Protein AF-0000000069624421 (afdb_homodimer)

Solvent-accessible surface area (backbone atoms only — not comparable to full-atom values): 26184 Å² total; per-residue (Å²): 137,78,73,78,54,38,18,51,34,49,63,54,42,46,87,61,52,61,60,46,10,49,46,32,43,53,33,29,71,47,30,30,25,24,14,65,39,29,31,51,53,36,44,53,63,69,48,63,79,42,85,81,76,44,73,64,58,51,49,52,50,52,50,27,54,73,52,31,34,50,74,61,45,64,34,67,44,38,59,54,47,88,70,32,76,58,80,54,36,69,58,90,81,55,81,70,64,71,84,62,48,66,54,74,50,88,38,47,89,86,50,49,64,47,50,56,48,72,47,69,50,97,86,69,48,67,49,62,48,46,47,58,82,62,68,80,67,51,60,71,27,48,42,56,13,46,56,33,60,24,18,10,28,28,65,40,82,90,41,22,24,19,23,37,39,43,42,27,44,62,38,28,65,63,23,36,12,37,49,20,35,51,34,34,64,73,66,38,49,32,32,57,13,26,38,52,36,49,50,58,47,37,74,61,25,66,36,47,24,36,37,29,41,26,31,35,72,88,66,51,59,31,49,26,32,26,73,50,72,61,44,77,48,76,46,70,48,83,89,66,71,43,80,40,78,45,70,41,72,34,102,135,77,71,77,54,37,18,52,34,48,64,54,43,46,86,61,52,62,60,47,9,50,45,32,43,55,33,29,72,47,33,30,26,24,14,66,40,29,29,50,53,36,45,53,62,69,50,64,78,44,84,81,76,42,74,64,58,50,50,53,49,51,51,27,55,73,50,30,33,52,73,60,45,64,34,68,42,38,59,54,47,88,71,31,75,59,81,54,37,70,58,89,83,54,80,68,65,70,82,61,48,68,52,74,51,87,38,48,89,85,49,49,63,46,49,56,47,73,47,70,51,98,84,68,50,66,51,61,48,46,46,59,80,62,70,80,67,53,60,71,28,49,44,56,13,47,54,33,58,24,18,10,28,28,61,40,82,90,41,21,25,20,22,37,38,42,44,28,43,64,40,28,65,63,24,35,10,37,48,19,35,51,34,35,64,72,66,40,50,33,32,58,13,26,39,51,36,51,51,59,48,37,75,60,25,66,36,47,24,34,37,29,40,26,31,35,73,87,64,51,61,31,48,26,32,27,72,50,75,59,45,76,48,75,45,70,48,83,88,66,71,43,80,42,80,45,70,42,71,35,100

Nearest PDB structures (foldseek):
  1apy-assembly1_D  TM=9.826E-01  e=2.767E-18  Homo sapiens
  6dey-assembly1_D  TM=9.265E-01  e=1.505E-13  Elizabethkingia meningoseptica
  1ayy-assembly1_D  TM=9.181E-01  e=2.294E-13  Elizabethkingia meningoseptica
  4o47-assembly1_A  TM=8.487E-01  e=6.783E-13  Cavia porcellus
  8dqm-assembly2_F  TM=8.819E-01  e=1.514E-09  Roseivivax halodurans

Sequence (502 aa):
VTHNVGAVGALRRVKSAISVARKVLEHTEHSLLVGDQATQFALSLGFKEENLSTDFSLSLWKQWKRNNCQPNYWMNVIPDPKASCGPYKVLPSMDKSRMTNTNPSKFGIDNHDTIGMIVIDGNGRIAGGTSSNGAKFKIPGRVGDSPIAGAGCYVDQDVGGAAATGDGDVMMRFVPSYNTVENMRHGMSPTDAAQDSIKRIIAKYPAFSGAIIAAKMNGEYGAACHGMEKFPFSVANPKFGNVTVLSVPCVVTHNVGAVGALRRVKSAISVARKVLEHTEHSLLVGDQATQFALSLGFKEENLSTDFSLSLWKQWKRNNCQPNYWMNVIPDPKASCGPYKVLPSMDKSRMTNTNPSKFGIDNHDTIGMIVIDGNGRIAGGTSSNGAKFKIPGRVGDSPIAGAGCYVDQDVGGAAATGDGDVMMRFVPSYNTVENMRHGMSPTDAAQDSIKRIIAKYPAFSGAIIAAKMNGEYGAACHGMEKFPFSVANPKFGNVTVLSVPCV

pLDDT: mean 93.61, std 8.23, range [58.59, 98.94]

Foldseek 3Di:
DPQFAFAEWLAAQFDPRQVLSVCCRVPHPDHYYYDVVSNVSCVVVPTDGHDPDDPVNVVVVVVCVVQQNPPEDDFQWPPPSNRHPDPTDHDPPTDGDDDALEDAFPWDPVQFQKDKDWDQDPVQDIDIAMDGPADPSYDRPDGFQRSPELQQKHADSQWWIKGKTWNRNLSNVQSLGNQLSVVRVVPDASAVSFLVSVVVSCVRRVNTWMKMKIATSVGGIHMEIDNDQKDWDWDDDPVVPDIDIDIDGYD/DPQFAFAEWLAAQFDPRQVLSVCCRVPHPDHYYYDVVSNVSCVVVPTDGHDPDDPVNVVVVVVCVVQQNPPEDDFQWPPPSNRHPDPTDHDPPTDGDDDALEDAFPWDPVQFQKDKDWDQDPVQDIDIAMDGPADPSYDRRDGFQRSPELQQKHADSQWWIKGKTWNRNLSNVQSLGNQLSVVRVVPDASARSFLVSVVVSCVRRVNTWMKMKIATSVGGIHMETDNDQKDWDWDDDPVVPDIDIDIDGYD

Structure (mmCIF, N/CA/C/O backbone):
data_AF-0000000069624421-model_v1
#
loop_
_entity.id
_entity.type
_entity.pdbx_description
1 polymer N(4)-(beta-N-acetylglucosaminyl)-L-asparaginase
#
loop_
_atom_site.group_PDB
_atom_site.id
_atom_site.type_symbol
_atom_site.label_atom_id
_atom_site.label_alt_id
_atom_site.label_comp_id
_atom_site.label_asym_id
_atom_site.label_entity_id
_atom_site.label_seq_id
_atom_site.pdbx_PDB_ins_code
_atom_site.Cartn_x
_atom_site.Cartn_y
_atom_site.Cartn_z
_atom_site.occupancy
_atom_site.B_iso_or_equiv
_atom_site.auth_seq_id
_atom_site.auth_comp_id
_atom_site.auth_asym_id
_atom_site.auth_atom_id
_atom_site.pdbx_PDB_model_num
ATOM 1 N N . VAL A 1 1 ? 8.758 4.086 -20.641 1 63.19 1 VAL A N 1
ATOM 2 C CA . VAL A 1 1 ? 7.766 4.012 -19.562 1 63.19 1 VAL A CA 1
ATOM 3 C C . VAL A 1 1 ? 8.461 4.012 -18.203 1 63.19 1 VAL A C 1
ATOM 5 O O . VAL A 1 1 ? 9.492 3.355 -18.031 1 63.19 1 VAL A O 1
ATOM 8 N N . THR A 1 2 ? 8.102 4.902 -17.25 1 73.81 2 THR A N 1
ATOM 9 C CA . THR A 1 2 ? 8.844 5.242 -16.047 1 73.81 2 THR A CA 1
ATOM 10 C C . THR A 1 2 ? 8.375 4.387 -14.867 1 73.81 2 THR A C 1
ATOM 12 O O . THR A 1 2 ? 9.008 4.387 -13.805 1 73.81 2 THR A O 1
ATOM 15 N N . HIS A 1 3 ? 7.406 3.518 -15.016 1 91 3 HIS A N 1
ATOM 16 C CA . HIS A 1 3 ? 6.879 2.725 -13.914 1 91 3 HIS A CA 1
ATOM 17 C C . HIS A 1 3 ? 6.367 3.617 -12.789 1 91 3 HIS A C 1
ATOM 19 O O . HIS A 1 3 ? 6.664 3.375 -11.617 1 91 3 HIS A O 1
ATOM 25 N N . ASN A 1 4 ? 5.703 4.707 -13.234 1 93.62 4 ASN A N 1
ATOM 26 C CA . ASN A 1 4 ? 5.227 5.723 -12.305 1 93.62 4 ASN A CA 1
ATOM 27 C C . ASN A 1 4 ? 3.861 5.359 -11.727 1 93.62 4 ASN A C 1
ATOM 29 O O . ASN A 1 4 ? 3.104 4.613 -12.344 1 93.62 4 ASN A O 1
ATOM 33 N N . VAL A 1 5 ? 3.641 5.895 -10.539 1 96.94 5 VAL A N 1
ATOM 34 C CA . VAL A 1 5 ? 2.387 5.625 -9.844 1 96.94 5 VAL A CA 1
ATOM 35 C C . VAL A 1 5 ? 1.891 6.895 -9.156 1 96.94 5 VAL A C 1
ATOM 37 O O . VAL A 1 5 ? 2.688 7.672 -8.625 1 96.94 5 VAL A O 1
ATOM 40 N N . GLY A 1 6 ? 0.627 7.18 -9.211 1 98.06 6 GLY A N 1
ATOM 41 C CA . GLY A 1 6 ? -0.082 8.172 -8.414 1 98.06 6 GLY A CA 1
ATOM 42 C C . GLY A 1 6 ? -1.363 7.645 -7.801 1 98.06 6 GLY A C 1
ATOM 43 O O . GLY A 1 6 ? -2.145 6.965 -8.469 1 98.06 6 GLY A O 1
ATOM 44 N N . ALA A 1 7 ? -1.543 7.93 -6.555 1 98.81 7 ALA A N 1
ATOM 45 C CA . ALA A 1 7 ? -2.713 7.383 -5.871 1 98.81 7 ALA A CA 1
ATOM 46 C C . ALA A 1 7 ? -3.188 8.32 -4.766 1 98.81 7 ALA A C 1
ATOM 48 O O . ALA A 1 7 ? -2.418 9.141 -4.266 1 98.81 7 ALA A O 1
ATOM 49 N N . VAL A 1 8 ? -4.453 8.219 -4.398 1 98.81 8 VAL A N 1
ATOM 50 C CA . VAL A 1 8 ? -5.027 8.859 -3.219 1 98.81 8 VAL A CA 1
ATOM 51 C C . VAL A 1 8 ? -5.84 7.844 -2.424 1 98.81 8 VAL A C 1
ATOM 53 O O . VAL A 1 8 ? -6.465 6.949 -3 1 98.81 8 VAL A O 1
ATOM 56 N N . GLY A 1 9 ? -5.758 7.902 -1.16 1 98.38 9 GLY A N 1
ATOM 57 C CA . GLY A 1 9 ? -6.523 7.059 -0.258 1 98.38 9 GLY A CA 1
ATOM 58 C C . GLY A 1 9 ? -7.293 7.844 0.788 1 98.38 9 GLY A C 1
ATOM 59 O O . GLY A 1 9 ? -6.824 8.883 1.259 1 98.38 9 GLY A O 1
ATOM 60 N N . ALA A 1 10 ? -8.469 7.293 1.131 1 97.88 10 ALA A N 1
ATOM 61 C CA . ALA A 1 10 ? -9.32 7.953 2.115 1 97.88 10 ALA A CA 1
ATOM 62 C C . ALA A 1 10 ? -9.594 9.398 1.726 1 97.88 10 ALA A C 1
ATOM 64 O O . ALA A 1 10 ? -9.578 10.297 2.576 1 97.88 10 ALA A O 1
ATOM 65 N N . LEU A 1 11 ? -9.664 9.625 0.425 1 97.69 11 LEU A N 1
ATOM 66 C CA . LEU A 1 11 ? -10.016 10.945 -0.08 1 97.69 11 LEU A CA 1
ATOM 67 C C . LEU A 1 11 ? -11.461 11.297 0.28 1 97.69 11 LEU A C 1
ATOM 69 O O . LEU A 1 11 ? -12.367 10.492 0.068 1 97.69 11 LEU A O 1
ATOM 73 N N . ARG A 1 12 ? -11.633 12.492 0.769 1 95.44 12 ARG A N 1
ATOM 74 C CA . ARG A 1 12 ? -12.969 12.891 1.216 1 95.44 12 ARG A CA 1
ATOM 75 C C . ARG A 1 12 ? -13.445 14.133 0.472 1 95.44 12 ARG A C 1
ATOM 77 O O . ARG A 1 12 ? -12.648 15.023 0.166 1 95.44 12 ARG A O 1
ATOM 84 N N . ARG A 1 13 ? -14.703 14.109 0.1 1 97 13 ARG A N 1
ATOM 85 C CA . ARG A 1 13 ? -15.445 15.281 -0.353 1 97 13 ARG A CA 1
ATOM 86 C C . ARG A 1 13 ? -14.992 15.711 -1.743 1 97 13 ARG A C 1
ATOM 88 O O . ARG A 1 13 ? -15.188 16.859 -2.133 1 97 13 ARG A O 1
ATOM 95 N N . VAL A 1 14 ? -14.266 14.891 -2.471 1 97.19 14 VAL A N 1
ATOM 96 C CA . VAL A 1 14 ? -13.938 15.086 -3.879 1 97.19 14 VAL A CA 1
ATOM 97 C C . VAL A 1 14 ? -14.391 13.875 -4.691 1 97.19 14 VAL A C 1
ATOM 99 O O . VAL A 1 14 ? -13.961 12.75 -4.434 1 97.19 14 VAL A O 1
ATOM 102 N N . LYS A 1 15 ? -15.211 14.031 -5.641 1 94.06 15 LYS A N 1
ATOM 103 C CA . LYS A 1 15 ? -15.891 12.953 -6.348 1 94.06 15 LYS A CA 1
ATOM 104 C C . LYS A 1 15 ? -14.938 12.242 -7.309 1 94.06 15 LYS A C 1
ATOM 106 O O . LYS A 1 15 ? -14.969 11.016 -7.43 1 94.06 15 LYS A O 1
ATOM 111 N N . SER A 1 16 ? -14.117 13.016 -8.008 1 95.31 16 SER A N 1
ATOM 112 C CA . SER A 1 16 ? -13.273 12.461 -9.07 1 95.31 16 SER A CA 1
ATOM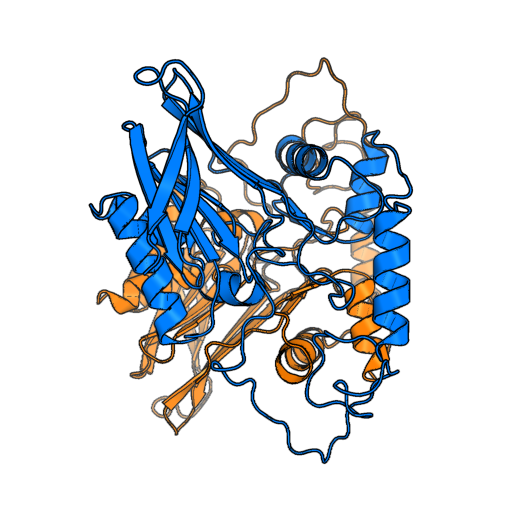 113 C C . SER A 1 16 ? -11.945 11.961 -8.508 1 95.31 16 SER A C 1
ATOM 115 O O . SER A 1 16 ? -10.883 12.445 -8.898 1 95.31 16 SER A O 1
ATOM 117 N N . ALA A 1 17 ? -11.992 10.914 -7.746 1 96 17 ALA A N 1
ATOM 118 C CA . ALA A 1 17 ? -10.836 10.414 -7.012 1 96 17 ALA A CA 1
ATOM 119 C C . ALA A 1 17 ? -9.703 10.031 -7.965 1 96 17 ALA A C 1
ATOM 121 O O . ALA A 1 17 ? -8.539 10.367 -7.73 1 96 17 ALA A O 1
ATOM 122 N N . ILE A 1 18 ? -10.031 9.375 -9.078 1 97.12 18 ILE A N 1
ATOM 123 C CA . ILE A 1 18 ? -9.008 8.891 -10 1 97.12 18 ILE A CA 1
ATOM 124 C C . ILE A 1 18 ? -8.328 10.07 -10.688 1 97.12 18 ILE A C 1
ATOM 126 O O . ILE A 1 18 ? -7.145 10.008 -11.031 1 97.12 18 ILE A O 1
ATOM 130 N N . SER A 1 19 ? -9.047 11.148 -10.875 1 97.62 19 SER A N 1
ATOM 131 C CA . SER A 1 19 ? -8.453 12.352 -11.453 1 97.62 19 SER A CA 1
ATOM 132 C C . SER A 1 19 ? -7.473 13 -10.484 1 97.62 19 SER A C 1
ATOM 134 O O . SER A 1 19 ? -6.461 13.57 -10.906 1 97.62 19 SER A O 1
ATOM 136 N N . VAL A 1 20 ? -7.809 12.945 -9.203 1 98.38 20 VAL A N 1
ATOM 137 C CA . VAL A 1 20 ? -6.879 13.461 -8.211 1 98.38 20 VAL A CA 1
ATOM 138 C C . VAL A 1 20 ? -5.617 12.594 -8.188 1 98.38 20 VAL A C 1
ATOM 140 O O . VAL A 1 20 ? -4.504 13.117 -8.094 1 98.38 20 VAL A O 1
ATOM 143 N N . ALA A 1 21 ? -5.777 11.289 -8.273 1 98.56 21 ALA A N 1
ATOM 144 C CA . ALA A 1 21 ? -4.637 10.383 -8.344 1 98.56 21 ALA A CA 1
ATOM 145 C C . ALA A 1 21 ? -3.736 10.719 -9.531 1 98.56 21 ALA A C 1
ATOM 147 O O . ALA A 1 21 ? -2.51 10.672 -9.422 1 98.56 21 ALA A O 1
ATOM 148 N N . ARG A 1 22 ? -4.352 11.047 -10.648 1 96.81 22 ARG A N 1
ATOM 149 C CA . ARG A 1 22 ? -3.592 11.453 -11.82 1 96.81 22 ARG A CA 1
ATOM 150 C C . ARG A 1 22 ? -2.775 12.711 -11.547 1 96.81 22 ARG A C 1
ATOM 152 O O . ARG A 1 22 ? -1.646 12.836 -12.023 1 96.81 22 ARG A O 1
ATOM 159 N N . LYS A 1 23 ? -3.375 13.633 -10.773 1 97.31 23 LYS A N 1
ATOM 160 C CA . LYS A 1 23 ? -2.641 14.852 -10.43 1 97.31 23 LYS A CA 1
ATOM 161 C C . LYS A 1 23 ? -1.447 14.539 -9.531 1 97.31 23 LYS A C 1
ATOM 163 O O . LYS A 1 23 ? -0.41 15.195 -9.617 1 97.31 23 LYS A O 1
ATOM 168 N N . VAL A 1 24 ? -1.585 13.555 -8.633 1 98.06 24 VAL A N 1
ATOM 169 C CA . VAL A 1 24 ? -0.442 13.117 -7.836 1 98.06 24 VAL A CA 1
ATOM 170 C C . VAL A 1 24 ? 0.672 12.625 -8.758 1 98.06 24 VAL A C 1
ATOM 172 O O . VAL A 1 24 ? 1.838 12.984 -8.578 1 98.06 24 VAL A O 1
ATOM 175 N N . LEU A 1 25 ? 0.346 11.875 -9.734 1 96.31 25 LEU A N 1
ATOM 176 C CA . LEU A 1 25 ? 1.27 11.289 -10.703 1 96.31 25 LEU A CA 1
ATOM 177 C C . LEU A 1 25 ? 1.979 12.375 -11.5 1 96.31 25 LEU A C 1
ATOM 179 O O . LEU A 1 25 ? 3.188 12.297 -11.734 1 96.31 25 LEU A O 1
ATOM 183 N N . GLU A 1 26 ? 1.237 13.398 -11.844 1 95.12 26 GLU A N 1
ATOM 184 C CA . GLU A 1 26 ? 1.727 14.375 -12.82 1 95.12 26 GLU A CA 1
ATOM 185 C C . GLU A 1 26 ? 2.416 15.547 -12.133 1 95.12 26 GLU A C 1
ATOM 187 O O . GLU A 1 26 ? 3.275 16.203 -12.727 1 95.12 26 GLU A O 1
ATOM 192 N N . HIS A 1 27 ? 2.023 15.789 -10.859 1 96.19 27 HIS A N 1
ATOM 193 C CA . HIS A 1 27 ? 2.432 17.078 -10.312 1 96.19 27 HIS A CA 1
ATOM 194 C C . HIS A 1 27 ? 3.188 16.891 -9 1 96.19 27 HIS A C 1
ATOM 196 O O . HIS A 1 27 ? 3.428 17.875 -8.281 1 96.19 27 HIS A O 1
ATOM 202 N N . THR A 1 28 ? 3.553 15.688 -8.672 1 96.19 28 THR A N 1
ATOM 203 C CA . THR A 1 28 ? 4.383 15.43 -7.496 1 96.19 28 THR A CA 1
ATOM 204 C C . THR A 1 28 ? 5.383 14.312 -7.773 1 96.19 28 THR A C 1
ATOM 206 O O . THR A 1 28 ? 5.289 13.625 -8.797 1 96.19 28 THR A O 1
ATOM 209 N N . GLU A 1 29 ? 6.285 14.156 -6.902 1 94.38 29 GLU A N 1
ATOM 210 C CA . GLU A 1 29 ? 7.219 13.031 -6.945 1 94.38 29 GLU A CA 1
ATOM 211 C C . GLU A 1 29 ? 6.773 11.914 -6.012 1 94.38 29 GLU A C 1
ATOM 213 O O . GLU A 1 29 ? 7.543 10.984 -5.734 1 94.38 29 GLU A O 1
ATOM 218 N N . HIS A 1 30 ? 5.5 12.062 -5.484 1 96.75 30 HIS A N 1
ATOM 219 C CA . HIS A 1 30 ? 4.977 11.07 -4.551 1 96.75 30 HIS A CA 1
ATOM 220 C C . HIS A 1 30 ? 4.109 10.039 -5.27 1 96.75 30 HIS A C 1
ATOM 222 O O . HIS A 1 30 ? 3.693 10.266 -6.41 1 96.75 30 HIS A O 1
ATOM 228 N N . SER A 1 31 ? 3.861 8.93 -4.551 1 97.88 31 SER A N 1
ATOM 229 C CA . SER A 1 31 ? 3.066 7.855 -5.133 1 97.88 31 SER A CA 1
ATOM 230 C C . SER A 1 31 ? 1.706 7.742 -4.457 1 97.88 31 SER A C 1
ATOM 232 O O . SER A 1 31 ? 0.781 7.141 -5.004 1 97.88 31 SER A O 1
ATOM 234 N N . LEU A 1 32 ? 1.557 8.375 -3.264 1 98.81 32 LEU A N 1
ATOM 235 C CA . LEU A 1 32 ? 0.313 8.211 -2.516 1 98.81 32 LEU A CA 1
ATOM 236 C C . LEU A 1 32 ? 0.092 9.383 -1.569 1 98.81 32 LEU A C 1
ATOM 238 O O . LEU A 1 32 ? 0.964 9.711 -0.759 1 98.81 32 LEU A O 1
ATOM 242 N N . LEU A 1 33 ? -1.027 10.039 -1.702 1 98.88 33 LEU A N 1
ATOM 243 C CA . LEU A 1 33 ? -1.507 11.016 -0.728 1 98.88 33 LEU A CA 1
ATOM 244 C C . LEU A 1 33 ? -2.811 10.547 -0.089 1 98.88 33 LEU A C 1
ATOM 246 O O . LEU A 1 33 ? -3.646 9.93 -0.752 1 98.88 33 LEU A O 1
ATOM 250 N N . VAL A 1 34 ? -2.979 10.922 1.246 1 98.88 34 VAL A N 1
ATOM 251 C CA . VAL A 1 34 ? -4.129 10.305 1.896 1 98.88 34 VAL A CA 1
ATOM 252 C C . VAL A 1 34 ? -4.84 11.32 2.777 1 98.88 34 VAL A C 1
ATOM 254 O O . VAL A 1 34 ? -4.262 12.352 3.141 1 98.88 34 VAL A O 1
ATOM 257 N N . GLY A 1 35 ? -6.113 11.031 3.066 1 98.19 35 GLY A N 1
ATOM 258 C CA . GLY A 1 35 ? -6.879 11.727 4.094 1 98.19 35 GLY A CA 1
ATOM 259 C C . GLY A 1 35 ? -7.238 13.148 3.711 1 98.19 35 GLY A C 1
ATOM 260 O O . GLY A 1 35 ? -7.336 13.477 2.525 1 98.19 35 GLY A O 1
ATOM 261 N N . ASP A 1 36 ? -7.434 13.953 4.707 1 97.81 36 ASP A N 1
ATOM 262 C CA . ASP A 1 36 ? -7.84 15.336 4.516 1 97.81 36 ASP A CA 1
ATOM 263 C C . ASP A 1 36 ? -6.754 16.141 3.799 1 97.81 36 ASP A C 1
ATOM 265 O O . ASP A 1 36 ? -7.055 17.062 3.041 1 97.81 36 ASP A O 1
ATOM 269 N N . GLN A 1 37 ? -5.582 15.688 3.982 1 98.44 37 GLN A N 1
ATOM 270 C CA . GLN A 1 37 ? -4.484 16.391 3.322 1 98.44 37 GLN A CA 1
ATOM 271 C C . GLN A 1 37 ? -4.469 16.094 1.825 1 98.44 37 GLN A C 1
ATOM 273 O O . GLN A 1 37 ? -4.078 16.953 1.026 1 98.44 37 GLN A O 1
ATOM 278 N N . ALA A 1 38 ? -4.898 14.93 1.455 1 98.75 38 ALA A N 1
ATOM 279 C CA . ALA A 1 38 ? -5.105 14.648 0.036 1 98.75 38 ALA A CA 1
ATOM 280 C C . ALA A 1 38 ? -6.223 15.516 -0.536 1 98.75 38 ALA A C 1
ATOM 282 O O . ALA A 1 38 ? -6.145 15.969 -1.682 1 98.75 38 ALA A O 1
ATOM 283 N N . THR A 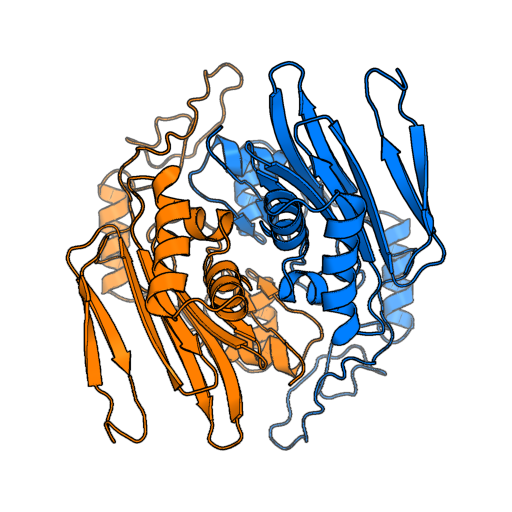1 39 ? -7.281 15.727 0.276 1 98.62 39 THR A N 1
ATOM 284 C CA . THR A 1 39 ? -8.359 16.609 -0.14 1 98.62 39 THR A CA 1
ATOM 285 C C . THR A 1 39 ? -7.836 18.031 -0.362 1 98.62 39 THR A C 1
ATOM 287 O O . THR A 1 39 ? -8.156 18.672 -1.368 1 98.62 39 THR A O 1
ATOM 290 N N . GLN A 1 40 ? -7.012 18.5 0.552 1 98.12 40 GLN A N 1
ATOM 291 C CA . GLN A 1 40 ? -6.441 19.828 0.422 1 98.12 40 GLN A CA 1
ATOM 292 C C . GLN A 1 40 ? -5.566 19.938 -0.826 1 98.12 40 GLN A C 1
ATOM 294 O O . GLN A 1 40 ? -5.59 20.953 -1.52 1 98.12 40 GLN A O 1
ATOM 299 N N . PHE A 1 41 ? -4.832 18.938 -1.114 1 98.62 41 PHE A N 1
ATOM 300 C CA . PHE A 1 41 ? -4.055 18.875 -2.346 1 98.62 41 PHE A CA 1
ATOM 301 C C . PHE A 1 41 ? -4.957 19.031 -3.564 1 98.62 41 PHE A C 1
ATOM 303 O O . PHE A 1 41 ? -4.676 19.828 -4.453 1 98.62 41 PHE A O 1
ATOM 310 N N . ALA A 1 42 ? -6.012 18.234 -3.594 1 98.5 42 ALA A N 1
ATOM 311 C CA . ALA A 1 42 ? -6.961 18.266 -4.703 1 98.5 42 ALA A CA 1
ATOM 312 C C . ALA A 1 42 ? -7.547 19.672 -4.879 1 98.5 42 ALA A C 1
ATOM 314 O O . ALA A 1 42 ? -7.59 20.203 -5.992 1 98.5 42 ALA A O 1
ATOM 315 N N . LEU A 1 43 ? -7.938 20.266 -3.748 1 97.81 43 LEU A N 1
ATOM 316 C CA . LEU A 1 43 ? -8.547 21.594 -3.781 1 97.81 43 LEU A CA 1
ATOM 317 C C . LEU A 1 43 ? -7.555 22.625 -4.301 1 97.81 43 LEU A C 1
ATOM 319 O O . LEU A 1 43 ? -7.93 23.531 -5.051 1 97.81 43 LEU A O 1
ATOM 323 N N . SER A 1 44 ? -6.312 22.422 -3.92 1 96.88 44 SER A N 1
ATOM 324 C CA . SER A 1 44 ? -5.285 23.375 -4.336 1 96.88 44 SER A CA 1
ATOM 325 C C . SER A 1 44 ? -5.066 23.328 -5.844 1 96.88 44 SER A C 1
ATOM 327 O O . SER A 1 44 ? -4.543 24.281 -6.434 1 96.88 44 SER A O 1
ATOM 329 N N . LEU A 1 45 ? -5.469 22.312 -6.469 1 96.12 45 LEU A N 1
ATOM 330 C CA . LEU A 1 45 ? -5.27 22.156 -7.906 1 96.12 45 LEU A CA 1
ATOM 331 C C . LEU A 1 45 ? -6.582 22.375 -8.656 1 96.12 45 LEU A C 1
ATOM 333 O O . LEU A 1 45 ? -6.695 22.016 -9.828 1 96.12 45 LEU A O 1
ATOM 337 N N . GLY A 1 46 ? -7.613 22.781 -7.926 1 94.81 46 GLY A N 1
ATOM 338 C CA . GLY A 1 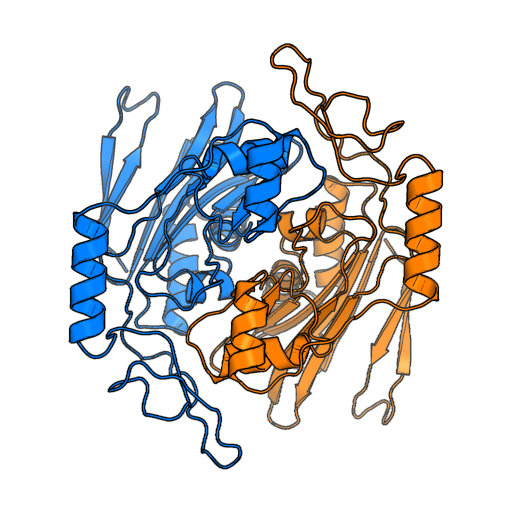46 ? -8.789 23.297 -8.609 1 94.81 46 GLY A CA 1
ATOM 339 C C . GLY A 1 46 ? -9.977 22.344 -8.523 1 94.81 46 GLY A C 1
ATOM 340 O O . GLY A 1 46 ? -11.039 22.625 -9.078 1 94.81 46 GLY A O 1
ATOM 341 N N . PHE A 1 47 ? -9.828 21.234 -7.844 1 97.06 47 PHE A N 1
ATOM 342 C CA . PHE A 1 47 ? -10.977 20.359 -7.66 1 97.06 47 PHE A CA 1
ATOM 343 C C . PHE A 1 47 ? -12 20.984 -6.719 1 97.06 47 PHE A C 1
ATOM 345 O O . PHE A 1 47 ? -11.641 21.812 -5.879 1 97.06 47 PHE A O 1
ATOM 352 N N . LYS A 1 48 ? -13.148 20.594 -6.871 1 96.88 48 LYS A N 1
ATOM 353 C CA . LYS A 1 48 ? -14.234 21.141 -6.066 1 96.88 48 LYS A CA 1
ATOM 354 C C . LYS A 1 48 ? -14.586 20.219 -4.906 1 96.88 48 LYS A C 1
ATOM 356 O O . LYS A 1 48 ? -14.656 19 -5.082 1 96.88 48 LYS A O 1
ATOM 361 N N . GLU A 1 49 ? -14.688 20.828 -3.812 1 97 49 GLU A N 1
ATOM 362 C CA . GLU A 1 49 ? -15.164 20.094 -2.646 1 97 49 GLU A CA 1
ATOM 363 C C . GLU A 1 49 ? -16.688 19.969 -2.656 1 97 49 GLU A C 1
ATOM 365 O O . GLU A 1 49 ? -17.391 20.938 -2.955 1 97 49 GLU A O 1
ATOM 370 N N . GLU A 1 50 ? -17.172 18.781 -2.387 1 95.94 50 GLU A N 1
ATOM 371 C CA . GLU A 1 50 ? -18.625 18.609 -2.383 1 95.94 50 GLU A CA 1
ATOM 372 C C . GLU A 1 50 ? -19.031 17.469 -1.455 1 95.94 50 GLU A C 1
ATOM 374 O O . GLU A 1 50 ? -18.219 16.609 -1.115 1 95.94 50 GLU A O 1
ATOM 379 N N . ASN A 1 51 ? -20.297 17.641 -1.036 1 93.19 51 ASN A N 1
ATOM 380 C CA . ASN A 1 51 ? -20.891 16.531 -0.287 1 93.19 51 ASN A CA 1
ATOM 381 C C . ASN A 1 51 ? -21.156 15.328 -1.184 1 93.19 51 ASN A C 1
ATOM 383 O O . ASN A 1 51 ? -21.812 15.461 -2.221 1 93.19 51 ASN A O 1
ATOM 387 N N . LEU A 1 52 ? -20.703 14.188 -0.77 1 91.81 52 LEU A N 1
ATOM 388 C CA . LEU A 1 52 ? -20.797 13.008 -1.628 1 91.81 52 LEU A CA 1
ATOM 389 C C . LEU A 1 52 ? -21.984 12.148 -1.233 1 91.81 52 LEU A C 1
ATOM 391 O O . LEU A 1 52 ? -22.266 11.133 -1.879 1 91.81 52 LEU A O 1
ATOM 395 N N . SER A 1 53 ? -22.688 12.562 -0.188 1 91.88 53 SER A N 1
ATOM 396 C CA . SER A 1 53 ? -23.828 11.773 0.274 1 91.88 53 SER A CA 1
ATOM 397 C C . SER A 1 53 ? -25 11.875 -0.692 1 91.88 53 SER A C 1
ATOM 399 O O . SER A 1 53 ? -25.203 12.914 -1.326 1 91.88 53 SER A O 1
ATOM 401 N N . THR A 1 54 ? -25.688 10.781 -0.791 1 93.38 54 THR A N 1
ATOM 402 C CA . THR A 1 54 ? -26.969 10.719 -1.502 1 93.38 54 THR A CA 1
ATOM 403 C C . THR A 1 54 ? -28.094 10.281 -0.564 1 93.38 54 THR A C 1
ATOM 405 O O . THR A 1 54 ? -27.828 9.812 0.548 1 93.38 54 THR A O 1
ATOM 408 N N . ASP A 1 55 ? -29.281 10.445 -1.014 1 95.62 55 ASP A N 1
ATOM 409 C CA . ASP A 1 55 ? -30.406 9.969 -0.212 1 95.62 55 ASP A CA 1
ATOM 410 C C . ASP A 1 55 ? -30.281 8.469 0.06 1 95.62 55 ASP A C 1
ATOM 412 O O . ASP A 1 55 ? -30.594 8.008 1.16 1 95.62 55 ASP A O 1
ATOM 416 N N . PHE A 1 56 ? -29.844 7.867 -0.893 1 94.5 56 PHE A N 1
ATOM 417 C CA . PHE A 1 56 ? -29.688 6.426 -0.774 1 94.5 56 PHE A CA 1
ATOM 418 C C . PHE A 1 56 ? -28.641 6.086 0.284 1 94.5 56 PHE A C 1
ATOM 420 O O . PHE A 1 56 ? -28.891 5.27 1.174 1 94.5 56 PHE A O 1
ATOM 427 N N . SER A 1 57 ? -27.469 6.672 0.169 1 91.88 57 SER A N 1
ATOM 428 C CA . SER A 1 57 ? -26.391 6.375 1.109 1 91.88 57 SER A CA 1
ATOM 429 C C . SER A 1 57 ? -26.75 6.809 2.525 1 91.88 57 SER A C 1
ATOM 431 O O . SER A 1 57 ? -26.359 6.164 3.5 1 91.88 57 SER A O 1
ATOM 433 N N . LEU A 1 58 ? -27.5 7.867 2.705 1 95.44 58 LEU A N 1
ATOM 434 C CA . LEU A 1 58 ? -27.938 8.328 4.016 1 95.44 58 LEU A CA 1
ATOM 435 C C . LEU A 1 58 ? -28.922 7.332 4.641 1 95.44 58 LEU A C 1
ATOM 437 O O . LEU A 1 58 ? -28.875 7.082 5.848 1 95.44 58 LEU A O 1
ATOM 441 N N . SER A 1 59 ? -29.75 6.887 3.828 1 96.81 59 SER A N 1
ATOM 442 C CA . SER A 1 59 ? -30.703 5.883 4.309 1 96.81 59 SER A CA 1
ATOM 443 C C . SER A 1 59 ? -29.984 4.613 4.75 1 96.81 59 SER A C 1
ATOM 445 O O . SER A 1 59 ? -30.344 4.016 5.77 1 96.81 59 SER A O 1
ATOM 447 N N . LEU A 1 60 ? -29.016 4.203 3.951 1 94.44 60 LEU A N 1
ATOM 448 C CA . LEU A 1 60 ? -28.219 3.039 4.301 1 94.44 60 LEU A CA 1
ATOM 449 C C . LEU A 1 60 ? -27.516 3.24 5.645 1 94.44 60 LEU A C 1
ATOM 451 O O . LEU A 1 60 ? -27.469 2.318 6.461 1 94.44 60 LEU A O 1
ATOM 455 N N . TRP A 1 61 ? -27.062 4.383 5.867 1 94.81 61 TRP A N 1
ATOM 456 C CA . TRP A 1 61 ? -26.344 4.711 7.102 1 94.81 61 TRP A CA 1
ATOM 457 C C . TRP A 1 61 ? -27.297 4.688 8.297 1 94.81 61 TRP A C 1
ATOM 459 O O . TRP A 1 61 ? -26.953 4.168 9.359 1 94.81 61 TRP A O 1
ATOM 469 N N . LYS A 1 62 ? -28.391 5.227 8.094 1 97.12 62 LYS A N 1
ATOM 470 C CA . LYS A 1 62 ? -29.391 5.246 9.164 1 97.12 62 LYS A CA 1
ATOM 471 C C . LYS A 1 62 ? -29.812 3.832 9.555 1 97.12 62 LYS A C 1
ATOM 473 O O . LYS A 1 62 ? -29.953 3.529 10.734 1 97.12 62 LYS A O 1
ATOM 478 N N . GLN A 1 63 ? -29.984 3.072 8.562 1 97.44 63 GLN A N 1
ATOM 479 C CA . GLN A 1 63 ? -30.359 1.685 8.812 1 97.44 63 GLN A CA 1
ATOM 480 C C . GLN A 1 63 ? -29.234 0.944 9.547 1 97.44 63 GLN A C 1
ATOM 482 O O . GLN A 1 63 ? -29.5 0.156 10.461 1 97.44 63 GLN A O 1
ATOM 487 N N . TRP A 1 64 ? -28.094 1.162 9.094 1 96.25 64 TRP A N 1
ATOM 488 C CA . TRP A 1 64 ? -26.922 0.581 9.742 1 96.25 64 TRP A CA 1
ATOM 489 C C . TRP A 1 64 ? -26.859 0.978 11.211 1 96.25 64 TRP A C 1
ATOM 491 O O . TRP A 1 64 ? -26.609 0.134 12.078 1 96.25 64 TRP A O 1
ATOM 501 N N . LYS A 1 65 ? -27.125 2.189 11.539 1 96.75 65 LYS A N 1
ATOM 502 C CA . LYS A 1 65 ? -27.094 2.695 12.914 1 96.75 65 LYS A CA 1
ATOM 503 C C . LYS A 1 65 ? -28.188 2.047 13.758 1 96.75 65 LYS A C 1
ATOM 505 O O . LYS A 1 65 ? -27.969 1.724 14.93 1 96.75 65 LYS A O 1
ATOM 510 N N . ARG A 1 66 ? -29.312 1.872 13.156 1 96.88 66 ARG A N 1
ATOM 511 C CA . ARG A 1 66 ? -30.438 1.277 13.859 1 96.88 66 ARG A CA 1
ATOM 512 C C . ARG A 1 66 ? -30.203 -0.203 14.133 1 96.88 66 ARG A C 1
ATOM 514 O O . ARG A 1 66 ? -30.734 -0.759 15.094 1 96.88 66 ARG A O 1
ATOM 521 N N . ASN A 1 67 ? -29.375 -0.745 13.273 1 97.25 67 ASN A N 1
ATOM 522 C CA . ASN A 1 67 ? -29.047 -2.162 13.414 1 97.25 67 ASN A CA 1
ATOM 523 C C . ASN A 1 67 ? -27.797 -2.371 14.258 1 97.25 67 ASN A C 1
ATOM 525 O O . ASN A 1 67 ? -26.969 -3.242 13.953 1 97.25 67 ASN A O 1
ATOM 529 N N . ASN A 1 68 ? -27.609 -1.518 15.219 1 96.75 68 ASN A N 1
ATOM 530 C CA . ASN A 1 68 ? -26.484 -1.583 16.141 1 96.75 68 ASN A CA 1
ATOM 531 C C . ASN A 1 68 ? -25.141 -1.514 15.406 1 96.75 68 ASN A C 1
ATOM 533 O O . ASN A 1 68 ? -24.203 -2.209 15.773 1 96.75 68 ASN A O 1
ATOM 537 N N . CYS A 1 69 ? -25.156 -0.896 14.25 1 97.25 69 CYS A N 1
ATOM 538 C CA . CYS A 1 69 ? -23.953 -0.623 13.453 1 97.25 69 CYS A CA 1
ATOM 539 C C . CYS A 1 69 ? -23.344 -1.915 12.922 1 97.25 69 CYS A C 1
ATOM 541 O O . CYS A 1 69 ? -22.125 -2.1 12.969 1 97.25 69 CYS A O 1
ATOM 543 N N . GLN A 1 70 ? -24.281 -2.838 12.547 1 94.31 70 GLN A N 1
ATOM 544 C CA . GLN A 1 70 ? -23.797 -4.066 11.922 1 94.31 70 GLN A CA 1
ATOM 545 C C . GLN A 1 70 ? -24 -4.031 10.414 1 94.31 70 GLN A C 1
ATOM 547 O O . GLN A 1 70 ? -25.031 -3.557 9.93 1 94.31 70 GLN A O 1
ATOM 552 N N . PRO A 1 71 ? -23.141 -4.555 9.68 1 91.44 71 PRO A N 1
ATOM 553 C CA . PRO A 1 71 ? -21.844 -5.078 10.109 1 91.44 71 PRO A CA 1
ATOM 554 C C . PRO A 1 71 ? -20.859 -3.971 10.469 1 91.44 71 PRO A C 1
ATOM 556 O O . PRO A 1 71 ? -21.062 -2.807 10.125 1 91.44 71 PRO A O 1
ATOM 559 N N . ASN A 1 72 ? -19.797 -4.309 11.273 1 93.69 72 ASN A N 1
ATOM 560 C CA . ASN A 1 72 ? -18.672 -3.398 11.516 1 93.69 72 ASN A CA 1
ATOM 561 C C . ASN A 1 72 ? -17.344 -4.141 11.508 1 93.69 72 ASN A C 1
ATOM 563 O O . ASN A 1 72 ? -17.266 -5.305 11.117 1 93.69 72 ASN A O 1
ATOM 567 N N . TYR A 1 73 ? -16.234 -3.502 11.844 1 95 73 TYR A N 1
ATOM 568 C CA . TYR A 1 73 ? -14.922 -4.078 11.617 1 95 73 TYR A CA 1
ATOM 569 C C . TYR A 1 73 ? -14.07 -4.008 12.883 1 95 73 TYR A C 1
ATOM 571 O O . TYR A 1 73 ? -12.844 -4.102 12.82 1 95 73 TYR A O 1
ATOM 579 N N . TRP A 1 74 ? -14.711 -3.805 14.031 1 95.88 74 TRP A N 1
ATOM 580 C CA . TRP A 1 74 ? -14.023 -3.775 15.312 1 95.88 74 TRP A CA 1
ATOM 581 C C . TRP A 1 74 ? -13.875 -5.18 15.883 1 95.88 74 TRP A C 1
ATOM 583 O O . TRP A 1 74 ? -14.734 -6.039 15.664 1 95.88 74 TRP A O 1
ATOM 593 N N . MET A 1 75 ? -12.742 -5.348 16.562 1 93.69 75 MET A N 1
ATOM 594 C CA . MET A 1 75 ? -12.477 -6.605 17.25 1 93.69 75 MET A CA 1
ATOM 595 C C . MET A 1 75 ? -11.828 -6.352 18.609 1 93.69 75 MET A C 1
ATOM 597 O O . MET A 1 75 ? -11.094 -5.383 18.781 1 93.69 75 MET A O 1
ATOM 601 N N . ASN A 1 76 ? -12.109 -7.219 19.562 1 94.56 76 ASN A N 1
ATOM 602 C CA . ASN A 1 76 ? -11.422 -7.223 20.859 1 94.56 76 ASN A CA 1
ATOM 603 C C . ASN A 1 76 ? -11.547 -5.871 21.562 1 94.56 76 ASN A C 1
ATOM 605 O O . ASN A 1 76 ? -10.539 -5.293 21.984 1 94.56 76 ASN A O 1
ATOM 609 N N . VAL A 1 77 ? -12.789 -5.336 21.609 1 96.06 77 VAL A N 1
ATOM 610 C CA . VAL A 1 77 ? -13.07 -4.082 22.297 1 96.06 77 VAL A CA 1
ATOM 611 C C . VAL A 1 77 ? -14.328 -4.23 23.141 1 96.06 77 VAL A C 1
ATOM 613 O O . VAL A 1 77 ? -15.023 -5.246 23.078 1 96.06 77 VAL A O 1
ATOM 616 N N . ILE A 1 78 ? -14.562 -3.322 24.016 1 94.62 78 ILE A N 1
ATOM 617 C CA . ILE A 1 78 ? -15.766 -3.256 24.844 1 94.62 78 ILE A CA 1
ATOM 618 C C . ILE A 1 78 ? -16.453 -1.913 24.625 1 94.62 78 ILE A C 1
ATOM 620 O O . ILE A 1 78 ? -15.797 -0.877 24.516 1 94.62 78 ILE A O 1
ATOM 624 N N . PRO A 1 79 ? -17.766 -1.82 24.578 1 95.5 79 PRO A N 1
ATOM 625 C CA . PRO A 1 79 ? -18.656 -2.975 24.625 1 95.5 79 PRO A CA 1
ATOM 626 C C . PRO A 1 79 ? -18.516 -3.871 23.391 1 95.5 79 PRO A C 1
ATOM 628 O O . PRO A 1 79 ? -17.75 -3.551 22.469 1 95.5 79 PRO A O 1
ATOM 631 N N . ASP A 1 80 ? -19.172 -4.984 23.391 1 94.19 80 ASP A N 1
ATOM 632 C CA . ASP A 1 80 ? -19.125 -5.945 22.297 1 94.19 80 ASP A CA 1
ATOM 633 C C . ASP A 1 80 ? -19.453 -5.277 20.969 1 94.19 80 ASP A C 1
ATOM 635 O O . ASP A 1 80 ? -20.578 -4.797 20.766 1 94.19 80 ASP A O 1
ATOM 639 N N . PRO A 1 81 ? -18.5 -5.258 20.062 1 94.56 81 PRO A N 1
ATOM 640 C CA . PRO A 1 81 ? -18.734 -4.555 18.797 1 94.56 81 PRO A CA 1
ATOM 641 C C . PRO A 1 81 ? -19.781 -5.242 17.938 1 94.56 81 PRO A C 1
ATOM 643 O O . PRO A 1 81 ? -20.281 -4.648 16.969 1 94.56 81 PRO A O 1
ATOM 646 N N . LYS A 1 82 ? -20.188 -6.438 18.266 1 93.25 82 LYS A N 1
ATOM 647 C CA . LYS A 1 82 ? -21.219 -7.148 17.516 1 93.25 82 LYS A CA 1
ATOM 648 C C . LYS A 1 82 ? -22.609 -6.703 17.938 1 93.25 82 LYS A C 1
ATOM 650 O O . LYS A 1 82 ? -23.594 -7.008 17.25 1 93.25 82 LYS A O 1
ATOM 655 N N . ALA A 1 83 ? -22.656 -5.938 19 1 95.31 83 ALA A N 1
ATOM 656 C CA . ALA A 1 83 ? -23.984 -5.621 19.531 1 95.31 83 ALA A CA 1
ATOM 657 C C . ALA A 1 83 ? -24.094 -4.141 19.891 1 95.31 83 ALA A C 1
ATOM 659 O O . ALA A 1 83 ? -25.109 -3.699 20.438 1 95.31 83 ALA A O 1
ATOM 660 N N . SER A 1 84 ? -23.047 -3.43 19.656 1 96.25 84 SER A N 1
ATOM 661 C CA . SER A 1 84 ? -23.031 -2.029 20.062 1 96.25 84 SER A CA 1
ATOM 662 C C . SER A 1 84 ? -22.266 -1.164 19.062 1 96.25 84 SER A C 1
ATOM 664 O O . SER A 1 84 ? -21.328 -1.628 18.438 1 96.25 84 SER A O 1
ATOM 666 N N . CYS A 1 85 ? -22.609 0.06 19.062 1 96.12 85 CYS A N 1
ATOM 667 C CA . CYS A 1 85 ? -21.969 0.996 18.141 1 96.12 85 CYS A CA 1
ATOM 668 C C . CYS A 1 85 ? -20.828 1.743 18.828 1 96.12 85 CYS A C 1
ATOM 670 O O . CYS A 1 85 ? -20.141 2.541 18.188 1 96.12 85 CYS A O 1
ATOM 672 N N . GLY A 1 86 ? -20.562 1.441 20.062 1 93.38 86 GLY A N 1
ATOM 673 C CA . GLY A 1 86 ? -19.516 2.113 20.812 1 93.38 86 GLY A CA 1
ATOM 674 C C . GLY A 1 86 ? -20 3.32 21.594 1 93.38 86 GLY A C 1
ATOM 675 O O . GLY A 1 86 ? -21.203 3.453 21.844 1 93.38 86 GLY A O 1
ATOM 676 N N . PRO A 1 87 ? -19.125 4.125 21.891 1 95.75 87 PRO A N 1
ATOM 677 C CA . PRO A 1 87 ? -17.672 4.145 21.781 1 95.75 87 PRO A CA 1
ATOM 678 C C . PRO A 1 87 ? -17 2.918 22.406 1 95.75 87 PRO A C 1
ATOM 680 O O . PRO A 1 87 ? -17.5 2.395 23.406 1 95.75 87 PRO A O 1
ATOM 683 N N . TYR A 1 88 ? -15.844 2.52 21.75 1 96.19 88 TYR A N 1
ATOM 684 C CA . TYR A 1 88 ? -15.156 1.3 22.156 1 96.19 88 TYR A CA 1
ATOM 685 C C . TYR A 1 88 ? -13.922 1.622 22.984 1 96.19 88 TYR A C 1
ATOM 687 O O . TYR A 1 88 ? -13.336 2.701 22.859 1 96.19 88 TYR A O 1
ATOM 695 N N . LYS A 1 89 ? -13.555 0.718 23.875 1 94.06 89 LYS A N 1
ATOM 696 C CA . LYS A 1 89 ? -12.328 0.785 24.688 1 94.06 89 LYS A CA 1
ATOM 697 C C . LYS A 1 89 ? -11.609 -0.561 24.703 1 94.06 89 LYS A C 1
ATOM 699 O O . LYS A 1 89 ? -12.211 -1.595 24.391 1 94.06 89 LYS A O 1
ATOM 704 N N . VAL A 1 90 ? -10.336 -0.418 24.938 1 92.44 90 VAL A N 1
ATOM 705 C CA . VAL A 1 90 ? -9.539 -1.631 25.094 1 92.44 90 VAL A CA 1
ATOM 706 C C . VAL A 1 90 ? -9.367 -1.965 26.562 1 92.44 90 VAL A C 1
ATOM 708 O O . VAL A 1 90 ? -9.031 -1.093 27.375 1 92.44 90 VAL A O 1
ATOM 711 N N . LEU A 1 91 ? -9.711 -3.189 26.922 1 83.69 91 LEU A N 1
ATOM 712 C CA . LEU A 1 91 ? -9.43 -3.623 28.281 1 83.69 91 LEU A CA 1
ATOM 713 C C . LEU A 1 91 ? -8.133 -4.418 28.344 1 83.69 91 LEU A C 1
ATOM 715 O O . LEU A 1 91 ? -7.98 -5.426 27.656 1 83.69 91 LEU A O 1
ATOM 719 N N . PRO A 1 92 ? -7.23 -3.928 29.078 1 76.06 92 PRO A N 1
ATOM 720 C CA . PRO A 1 92 ? -5.918 -4.574 29.172 1 76.06 92 PRO A CA 1
ATOM 721 C C . PRO A 1 92 ? -6.016 -6.059 29.5 1 76.06 92 PRO A C 1
ATOM 723 O O . PRO A 1 92 ? -5.203 -6.859 29.031 1 76.06 92 PRO A O 1
ATOM 726 N N . SER A 1 93 ? -6.93 -6.414 30.172 1 77 93 SER A N 1
ATOM 727 C CA . SER A 1 93 ? -7.016 -7.773 30.703 1 77 93 SER A CA 1
ATOM 728 C C . SER A 1 93 ? -7.848 -8.664 29.781 1 77 93 SER A C 1
ATOM 730 O O . SER A 1 93 ? -8.023 -9.852 30.062 1 77 93 SER A O 1
ATOM 732 N N . MET A 1 94 ? -8.188 -8.125 28.75 1 73.31 94 MET A N 1
ATOM 733 C CA . MET A 1 94 ? -9.078 -8.922 27.906 1 73.31 94 MET A CA 1
ATOM 734 C C . MET A 1 94 ? -8.281 -9.922 27.078 1 73.31 94 MET A C 1
ATOM 736 O O . MET A 1 94 ? -7.195 -9.602 26.594 1 73.31 94 MET A O 1
ATOM 740 N N . ASP A 1 95 ? -8.797 -11.086 27.094 1 75.56 95 ASP A N 1
ATOM 741 C CA . ASP A 1 95 ? -8.242 -12.086 26.188 1 75.56 95 ASP A CA 1
ATOM 742 C C . ASP A 1 95 ? -8.469 -11.68 24.734 1 75.56 95 ASP A C 1
ATOM 744 O O . ASP A 1 95 ? -9.609 -11.562 24.281 1 75.56 95 ASP A O 1
ATOM 748 N N . LYS A 1 96 ? -7.527 -11.422 24.109 1 77.94 96 LYS A N 1
ATOM 749 C CA . LYS A 1 96 ? -7.633 -11.008 22.703 1 77.94 96 LYS A CA 1
ATOM 750 C C . LYS A 1 96 ? -7.848 -12.211 21.797 1 77.94 96 LYS A C 1
ATOM 752 O O . LYS A 1 96 ? -7.109 -13.195 21.875 1 77.94 96 LYS A O 1
ATOM 757 N N . SER A 1 97 ? -8.984 -12.156 21.188 1 73.56 97 SER A N 1
ATOM 758 C CA . SER A 1 97 ? -9.203 -13.141 20.141 1 73.56 97 SER A CA 1
ATOM 759 C C . SER A 1 97 ? -8.375 -12.828 18.891 1 73.56 97 SER A C 1
ATOM 761 O O . SER A 1 97 ? -8.18 -11.656 18.547 1 73.56 97 SER A O 1
ATOM 763 N N . ARG A 1 98 ? -7.793 -13.898 18.391 1 70.12 98 ARG A N 1
ATOM 764 C CA . ARG A 1 98 ? -7.066 -13.711 17.141 1 70.12 98 ARG A CA 1
ATOM 765 C C . ARG A 1 98 ? -8.016 -13.742 15.953 1 70.12 98 ARG A C 1
ATOM 767 O O . ARG A 1 98 ? -9.031 -14.438 15.977 1 70.12 98 ARG A O 1
ATOM 774 N N . MET A 1 99 ? -7.809 -12.719 15.164 1 68.94 99 MET A N 1
ATOM 775 C CA . MET A 1 99 ? -8.539 -12.805 13.906 1 68.94 99 MET A CA 1
ATOM 776 C C . MET A 1 99 ? -8.469 -14.211 13.328 1 68.94 99 MET A C 1
ATOM 778 O O . MET A 1 99 ? -7.41 -14.844 13.336 1 68.94 99 MET A O 1
ATOM 782 N N . THR A 1 100 ? -9.695 -14.75 13.078 1 71.44 100 THR A N 1
ATOM 783 C CA . THR A 1 100 ? -9.68 -16.047 12.422 1 71.44 100 THR A CA 1
ATOM 784 C C . THR A 1 100 ? -9.789 -15.898 10.906 1 71.44 100 THR A C 1
ATOM 786 O O . THR A 1 100 ? -10.461 -14.992 10.414 1 71.44 100 THR A O 1
ATOM 789 N N . ASN A 1 101 ? -9.031 -16.609 10.242 1 75.38 101 ASN A N 1
ATOM 790 C CA . ASN A 1 101 ? -9.008 -16.594 8.781 1 75.38 101 ASN A CA 1
ATOM 791 C C . ASN A 1 101 ? -10.242 -17.266 8.195 1 75.38 101 ASN A C 1
ATOM 793 O O . ASN A 1 101 ? -10.398 -17.328 6.969 1 75.38 101 ASN A O 1
ATOM 797 N N . THR A 1 102 ? -11.125 -17.641 9.117 1 72.19 102 THR A N 1
ATOM 798 C CA . THR A 1 102 ? -12.258 -18.422 8.617 1 72.19 102 THR A CA 1
ATOM 799 C C . THR A 1 102 ? -13.547 -17.609 8.688 1 72.19 102 THR A C 1
ATOM 801 O O . THR A 1 102 ? -14.602 -18.062 8.242 1 72.19 102 THR A O 1
ATOM 804 N N . ASN A 1 103 ? -13.453 -16.438 9.242 1 73.31 103 ASN A N 1
ATOM 805 C CA . ASN A 1 103 ? -14.656 -15.609 9.289 1 73.31 103 ASN A CA 1
ATOM 806 C C . ASN A 1 103 ? -15.203 -15.336 7.887 1 73.31 103 ASN A C 1
ATOM 808 O O . ASN A 1 103 ? -14.438 -15.133 6.945 1 73.31 103 ASN A O 1
ATOM 812 N N . PRO A 1 104 ? -16.516 -15.445 7.832 1 71.69 104 PRO A N 1
ATOM 813 C CA . PRO A 1 104 ? -17.109 -15.141 6.523 1 71.69 104 PRO A CA 1
ATOM 814 C C . PRO A 1 104 ? -16.719 -13.75 6.016 1 71.69 104 PRO A C 1
ATOM 816 O O . PRO A 1 104 ? -16.562 -12.82 6.812 1 71.69 104 PRO A O 1
ATOM 819 N N . SER A 1 105 ? -16.609 -13.703 4.75 1 74.56 105 SER A N 1
ATOM 820 C CA . SER A 1 105 ? -16.266 -12.422 4.141 1 74.56 105 SER A CA 1
ATOM 821 C C . SER A 1 105 ? -17.422 -11.43 4.219 1 74.56 105 SER A C 1
ATOM 823 O O . SER A 1 105 ? -18.578 -11.805 4.039 1 74.56 105 SER A O 1
ATOM 825 N N . LYS A 1 106 ? -17.109 -10.312 4.602 1 73.44 106 LYS A N 1
ATOM 826 C CA . LYS A 1 106 ? -18.109 -9.234 4.609 1 73.44 106 LYS A CA 1
ATOM 827 C C . LYS A 1 106 ? -18.203 -8.562 3.242 1 73.44 106 LYS A C 1
ATOM 829 O O . LYS A 1 106 ? -18.984 -7.637 3.055 1 73.44 106 LYS A O 1
ATOM 834 N N . PHE A 1 107 ? -17.328 -9.156 2.379 1 73.25 107 PHE A N 1
ATOM 835 C CA . PHE A 1 107 ? -17.297 -8.625 1.021 1 73.25 107 PHE A CA 1
ATOM 836 C C . PHE A 1 107 ? -18.047 -9.547 0.063 1 73.25 107 PHE A C 1
ATOM 838 O O . PHE A 1 107 ? -17.781 -10.742 0.001 1 73.25 107 PHE A O 1
ATOM 845 N N . GLY A 1 108 ? -19.312 -9.297 -0.152 1 62.09 108 GLY A N 1
ATOM 846 C CA . GLY A 1 108 ? -20.078 -10.086 -1.094 1 62.09 108 GLY A CA 1
ATOM 847 C C . GLY A 1 108 ? -20.172 -9.453 -2.473 1 62.09 108 GLY A C 1
ATOM 848 O O . GLY A 1 108 ? -19.484 -8.477 -2.756 1 62.09 108 GLY A O 1
ATOM 849 N N . ILE A 1 109 ? -20.875 -10.109 -3.254 1 60.41 109 ILE A N 1
ATOM 850 C CA . ILE A 1 109 ? -21.016 -9.711 -4.648 1 60.41 109 ILE A CA 1
ATOM 851 C C . ILE A 1 109 ? -21.453 -8.25 -4.73 1 60.41 109 ILE A C 1
ATOM 853 O O . ILE A 1 109 ? -21.062 -7.531 -5.652 1 60.41 109 ILE A O 1
ATOM 857 N N . ASP A 1 110 ? -22.031 -7.859 -3.688 1 58.94 110 ASP A N 1
ATOM 858 C CA . ASP A 1 110 ? -22.609 -6.516 -3.719 1 58.94 110 ASP A CA 1
ATOM 859 C C . ASP A 1 110 ? -21.609 -5.484 -3.188 1 58.94 110 ASP A C 1
ATOM 861 O O . ASP A 1 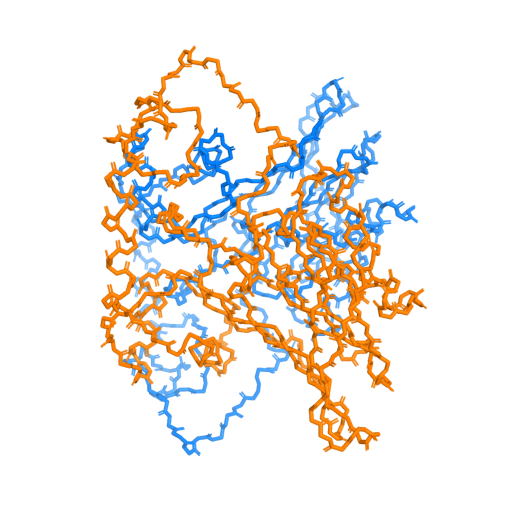110 ? -21.891 -4.281 -3.199 1 58.94 110 ASP A O 1
ATOM 865 N N . ASN A 1 111 ? -20.531 -5.91 -2.713 1 60.22 111 ASN A N 1
ATOM 866 C CA . ASN A 1 111 ? -19.562 -4.98 -2.131 1 60.22 111 ASN A CA 1
ATOM 867 C C . ASN A 1 111 ? -18.297 -4.879 -2.979 1 60.22 111 ASN A C 1
ATOM 869 O O . ASN A 1 111 ? -17.219 -4.621 -2.455 1 60.22 111 ASN A O 1
ATOM 873 N N . HIS A 1 112 ? -18.484 -5.117 -4.199 1 60.12 112 HIS A N 1
ATOM 874 C CA . HIS A 1 112 ? -17.344 -5.008 -5.105 1 60.12 112 HIS A CA 1
ATOM 875 C C . HIS A 1 112 ? -17.391 -3.705 -5.895 1 60.12 112 HIS A C 1
ATOM 877 O O . HIS A 1 112 ? -17.469 -3.725 -7.125 1 60.12 112 HIS A O 1
ATOM 883 N N . ASP A 1 113 ? -17.281 -2.719 -5.207 1 73.81 113 ASP A N 1
ATOM 884 C CA . ASP A 1 113 ? -17.453 -1.405 -5.824 1 73.81 113 ASP A CA 1
ATOM 885 C C . ASP A 1 113 ? -16.125 -0.907 -6.402 1 73.81 113 ASP A C 1
ATOM 887 O O . ASP A 1 113 ? -15.938 0.298 -6.582 1 73.81 113 ASP A O 1
ATOM 891 N N . THR A 1 114 ? -15.266 -1.86 -6.688 1 88.56 114 THR A N 1
ATOM 892 C CA . THR A 1 114 ? -13.984 -1.461 -7.262 1 88.56 114 THR A CA 1
ATOM 893 C C . THR A 1 114 ? -13.992 -1.638 -8.773 1 88.56 114 THR A C 1
ATOM 895 O O . THR A 1 114 ? -14.477 -2.648 -9.289 1 88.56 114 THR A O 1
ATOM 898 N N . ILE A 1 115 ? -13.625 -0.604 -9.453 1 93.25 115 ILE A N 1
ATOM 899 C CA . ILE A 1 115 ? -13.367 -0.712 -10.883 1 93.25 115 ILE A CA 1
ATOM 900 C C . ILE A 1 115 ? -11.859 -0.75 -11.133 1 93.25 115 ILE A C 1
ATOM 902 O O . ILE A 1 115 ? -11.109 0.042 -10.562 1 93.25 115 ILE A O 1
ATOM 906 N N . GLY A 1 116 ? -11.391 -1.724 -11.867 1 96.56 116 GLY A N 1
ATOM 907 C CA . GLY A 1 116 ? -10.016 -1.856 -12.305 1 96.56 116 GLY A CA 1
ATOM 908 C C . GLY A 1 116 ? -9.883 -2.027 -13.812 1 96.56 116 GLY A C 1
ATOM 909 O O . GLY A 1 116 ? -10.719 -2.678 -14.438 1 96.56 116 GLY A O 1
ATOM 910 N N . MET A 1 117 ? -8.859 -1.409 -14.359 1 97.69 117 MET A N 1
ATOM 911 C CA . MET A 1 117 ? -8.68 -1.468 -15.805 1 97.69 117 MET A CA 1
ATOM 912 C C . MET A 1 117 ? -7.203 -1.592 -16.156 1 97.69 117 MET A C 1
ATOM 914 O O . MET A 1 117 ? -6.348 -1 -15.5 1 97.69 117 MET A O 1
ATOM 918 N N . ILE A 1 118 ? -6.922 -2.379 -17.188 1 98.31 118 ILE A N 1
ATOM 919 C CA . ILE A 1 118 ? -5.617 -2.469 -17.828 1 98.31 118 ILE A CA 1
ATOM 920 C C . ILE A 1 118 ? -5.75 -2.068 -19.297 1 98.31 118 ILE A C 1
ATOM 922 O O . ILE A 1 118 ? -6.582 -2.615 -20.031 1 98.31 118 ILE A O 1
ATOM 926 N N . VAL A 1 119 ? -4.953 -1.151 -19.719 1 97.81 119 VAL A N 1
ATOM 927 C CA . VAL A 1 119 ? -5.062 -0.654 -21.094 1 97.81 119 VAL A CA 1
ATOM 928 C C . VAL A 1 119 ? -3.697 -0.72 -21.781 1 97.81 119 VAL A C 1
ATOM 930 O O . VAL A 1 119 ? -2.695 -0.267 -21.219 1 97.81 119 VAL A O 1
ATOM 933 N N . ILE A 1 120 ? -3.65 -1.277 -22.859 1 97.12 120 ILE A N 1
ATOM 934 C CA . ILE A 1 120 ? -2.494 -1.275 -23.75 1 97.12 120 ILE A CA 1
ATOM 935 C C . ILE A 1 120 ? -2.832 -0.516 -25.031 1 97.12 120 ILE A C 1
ATOM 937 O O . ILE A 1 120 ? -3.74 -0.904 -25.766 1 97.12 120 ILE A O 1
ATOM 941 N N . ASP A 1 121 ? -2.105 0.535 -25.234 1 94.69 121 ASP A N 1
ATOM 942 C CA . ASP A 1 121 ? -2.453 1.351 -26.391 1 94.69 121 ASP A CA 1
ATOM 943 C C . ASP A 1 121 ? -1.759 0.837 -27.656 1 94.69 121 ASP A C 1
ATOM 945 O O . ASP A 1 121 ? -1.043 -0.166 -27.609 1 94.69 121 ASP A O 1
ATOM 949 N N . GLY A 1 122 ? -1.961 1.463 -28.797 1 92.81 122 GLY A N 1
ATOM 950 C CA . GLY A 1 122 ? -1.448 1.023 -30.078 1 92.81 122 GLY A CA 1
ATOM 951 C C . GLY A 1 122 ? 0.057 1.162 -30.203 1 92.81 122 GLY A C 1
ATOM 952 O O . GLY A 1 122 ? 0.672 0.553 -31.078 1 92.81 122 GLY A O 1
ATOM 953 N N . ASN A 1 123 ? 0.72 1.873 -29.281 1 93.88 123 ASN A N 1
ATOM 954 C CA . ASN A 1 123 ? 2.166 2.066 -29.297 1 93.88 123 ASN A CA 1
ATOM 955 C C . ASN A 1 123 ? 2.867 1.108 -28.344 1 93.88 123 ASN A C 1
ATOM 957 O O . ASN A 1 123 ? 4.07 1.227 -28.109 1 93.88 123 ASN A O 1
ATOM 961 N N . GLY A 1 124 ? 2.062 0.292 -27.766 1 92.62 124 GLY A N 1
ATOM 962 C CA . GLY A 1 124 ? 2.629 -0.708 -26.875 1 92.62 124 GLY A CA 1
ATOM 963 C C . GLY A 1 124 ? 2.904 -0.176 -25.484 1 92.62 124 GLY A C 1
ATOM 964 O O . GLY A 1 124 ? 3.773 -0.691 -24.766 1 92.62 124 GLY A O 1
ATOM 965 N N . ARG A 1 125 ? 2.273 0.891 -25.141 1 95.44 125 ARG A N 1
ATOM 966 C CA . ARG A 1 125 ? 2.367 1.406 -23.781 1 95.44 125 ARG A CA 1
ATOM 967 C C . ARG A 1 125 ? 1.222 0.888 -22.922 1 95.44 125 ARG A C 1
ATOM 969 O O . ARG A 1 125 ? 0.089 0.766 -23.391 1 95.44 125 ARG A O 1
ATOM 976 N N . ILE A 1 126 ? 1.511 0.628 -21.641 1 97.5 126 ILE A N 1
ATOM 977 C CA . ILE A 1 126 ? 0.502 0.029 -20.781 1 97.5 126 ILE A CA 1
ATOM 978 C C . ILE A 1 126 ? 0.225 0.953 -19.594 1 97.5 126 ILE A C 1
ATOM 980 O O . ILE A 1 126 ? 1.131 1.627 -19.109 1 97.5 126 ILE A O 1
ATOM 984 N N . ALA A 1 127 ? -1.009 1.035 -19.188 1 97.5 127 ALA A N 1
ATOM 985 C CA . ALA A 1 127 ? -1.444 1.732 -17.984 1 97.5 127 ALA A CA 1
ATOM 986 C C . ALA A 1 127 ? -2.502 0.925 -17.234 1 97.5 127 ALA A C 1
ATOM 988 O O . ALA A 1 127 ? -3.197 0.1 -17.828 1 97.5 127 ALA A O 1
ATOM 989 N N . GLY A 1 128 ? -2.51 1.057 -15.953 1 97.69 128 GLY A N 1
ATOM 990 C CA . GLY A 1 128 ? -3.535 0.489 -15.094 1 97.69 128 GLY A CA 1
ATOM 991 C C . GLY A 1 128 ? -4.152 1.506 -14.156 1 97.69 128 GLY A C 1
ATOM 992 O O . GLY A 1 128 ? -3.533 2.521 -13.836 1 97.69 128 GLY A O 1
ATOM 993 N N . GLY A 1 129 ? -5.344 1.292 -13.742 1 97.31 129 GLY A N 1
ATOM 994 C CA . GLY A 1 129 ? -6.031 2.158 -12.797 1 97.31 129 GLY A CA 1
ATOM 995 C C . GLY A 1 129 ? -7.117 1.447 -12.016 1 97.31 129 GLY A C 1
ATOM 996 O O . GLY A 1 129 ? -7.738 0.507 -12.516 1 97.31 129 GLY A O 1
ATOM 997 N N . THR A 1 130 ? -7.262 1.895 -10.836 1 97.44 130 THR A N 1
ATOM 998 C CA . THR A 1 130 ? -8.328 1.373 -9.984 1 97.44 130 THR A CA 1
ATOM 999 C C . THR A 1 130 ? -9.008 2.502 -9.211 1 97.44 130 THR A C 1
ATOM 1001 O O . THR A 1 130 ? -8.375 3.516 -8.898 1 97.44 130 THR A O 1
ATOM 1004 N N . SER A 1 131 ? -10.289 2.381 -8.961 1 96.38 131 SER A N 1
ATOM 1005 C CA . SER A 1 131 ? -11.07 3.271 -8.117 1 96.38 131 SER A CA 1
ATOM 1006 C C . SER A 1 131 ? -12.094 2.494 -7.297 1 96.38 131 SER A C 1
ATOM 1008 O O . SER A 1 131 ? -12.719 1.552 -7.797 1 96.38 131 SER A O 1
ATOM 1010 N N . SER A 1 132 ? -12.164 2.857 -6.02 1 93.31 132 SER A N 1
ATOM 1011 C CA . SER A 1 132 ? -13.062 2.123 -5.129 1 93.31 132 SER A CA 1
ATOM 1012 C C . SER A 1 132 ? -13.625 3.031 -4.039 1 93.31 132 SER A C 1
ATOM 1014 O O . SER A 1 132 ? -12.969 3.996 -3.633 1 93.31 132 SER A O 1
ATOM 1016 N N . ASN A 1 133 ? -14.812 2.746 -3.627 1 86.88 133 ASN A N 1
ATOM 1017 C CA . ASN A 1 133 ? -15.352 3.342 -2.408 1 86.88 133 ASN A CA 1
ATOM 1018 C C . ASN A 1 133 ? -14.836 2.629 -1.161 1 86.88 133 ASN A C 1
ATOM 1020 O O . ASN A 1 133 ? -14.836 3.203 -0.071 1 86.88 133 ASN A O 1
ATOM 1024 N N . GLY A 1 134 ? -14.453 1.44 -1.39 1 85.38 134 GLY A N 1
ATOM 1025 C CA . GLY A 1 134 ? -13.992 0.63 -0.276 1 85.38 134 GLY A CA 1
ATOM 1026 C C . GLY A 1 134 ? -15.117 -0.021 0.503 1 85.38 134 GLY A C 1
ATOM 1027 O O . GLY A 1 134 ? -16.25 -0.1 0.02 1 85.38 134 GLY A O 1
ATOM 1028 N N . ALA A 1 135 ? -14.82 -0.626 1.632 1 88.81 135 ALA A N 1
ATOM 1029 C CA . ALA A 1 135 ? -15.781 -1.338 2.469 1 88.81 135 ALA A CA 1
ATOM 1030 C C . ALA A 1 135 ? -16.828 -0.385 3.027 1 88.81 135 ALA A C 1
ATOM 1032 O O . ALA A 1 135 ? -16.5 0.705 3.504 1 88.81 135 ALA A O 1
ATOM 1033 N N . LYS A 1 136 ? -18.047 -0.824 2.936 1 90.69 136 LYS A N 1
ATOM 1034 C CA . LYS A 1 136 ? -19.094 -0.059 3.607 1 90.69 136 LYS A CA 1
ATOM 1035 C C . LYS A 1 136 ? -18.938 -0.109 5.125 1 90.69 136 LYS A C 1
ATOM 1037 O O . LYS A 1 136 ? -18.516 -1.13 5.672 1 90.69 136 LYS A O 1
ATOM 1042 N N . PHE A 1 137 ? -19.203 0.985 5.785 1 93.75 137 PHE A N 1
ATOM 1043 C CA . PHE A 1 137 ? -19.25 1.102 7.238 1 93.75 137 PHE A CA 1
ATOM 1044 C C . PHE A 1 137 ? -17.891 0.822 7.848 1 93.75 137 PHE A C 1
ATOM 1046 O O . PHE A 1 137 ? -17.797 0.271 8.945 1 93.75 137 PHE A O 1
ATOM 1053 N N . LYS A 1 138 ? -16.922 1.047 7.031 1 95.31 138 LYS A N 1
ATOM 1054 C CA . LYS A 1 138 ? -15.547 0.864 7.477 1 95.31 138 LYS A CA 1
ATOM 1055 C C . LYS A 1 138 ? -15.211 1.803 8.633 1 95.31 138 LYS A C 1
ATOM 1057 O O . LYS A 1 138 ? -15.867 2.832 8.812 1 95.31 138 LYS A O 1
ATOM 1062 N N . ILE A 1 139 ? -14.258 1.399 9.383 1 97.38 139 ILE A N 1
ATOM 1063 C CA . ILE A 1 139 ? -13.688 2.309 10.367 1 97.38 139 ILE A CA 1
ATOM 1064 C C . ILE A 1 139 ? -13.039 3.5 9.664 1 97.38 139 ILE A C 1
ATOM 1066 O O . ILE A 1 139 ? -12.305 3.33 8.688 1 97.38 139 ILE A O 1
ATOM 1070 N N . PRO A 1 140 ? -13.406 4.707 10.102 1 97.19 140 PRO A N 1
ATOM 1071 C CA . PRO A 1 140 ? -12.867 5.891 9.422 1 97.19 140 PRO A CA 1
ATOM 1072 C C . PRO A 1 140 ? -11.344 5.855 9.289 1 97.19 140 PRO A C 1
ATOM 1074 O O . PRO A 1 140 ? -10.648 5.484 10.234 1 97.19 140 PRO A O 1
ATOM 1077 N N . GLY A 1 141 ? -10.836 6.227 8.086 1 98.31 141 GLY A N 1
ATOM 1078 C CA . GLY A 1 141 ? -9.406 6.262 7.82 1 98.31 141 GLY A CA 1
ATOM 1079 C C . GLY A 1 141 ? -8.906 5.043 7.07 1 98.31 141 GLY A C 1
ATOM 1080 O O . GLY A 1 141 ? -7.758 5.012 6.621 1 98.31 141 GLY A O 1
ATOM 1081 N N . ARG A 1 142 ? -9.844 4.082 6.871 1 98.44 142 ARG A N 1
ATOM 1082 C CA . ARG A 1 142 ? -9.438 2.83 6.242 1 98.44 142 ARG A CA 1
ATOM 1083 C C . ARG A 1 142 ? -9.031 3.057 4.789 1 98.44 142 ARG A C 1
ATOM 1085 O O . ARG A 1 142 ? -9.734 3.746 4.043 1 98.44 142 ARG A O 1
ATOM 1092 N N . VAL A 1 143 ? -7.906 2.521 4.422 1 98.06 143 VAL A N 1
ATOM 1093 C CA . VAL A 1 143 ? -7.473 2.414 3.035 1 98.06 143 VAL A CA 1
ATOM 1094 C C . VAL A 1 143 ? -7.32 0.942 2.654 1 98.06 143 VAL A C 1
ATOM 1096 O O . VAL A 1 143 ? -6.68 0.172 3.373 1 98.06 143 VAL A O 1
ATOM 1099 N N . GLY A 1 144 ? -7.934 0.53 1.558 1 96.56 144 GLY A N 1
ATOM 1100 C CA . GLY A 1 144 ? -7.809 -0.829 1.056 1 96.56 144 GLY A CA 1
ATOM 1101 C C . GLY A 1 144 ? -6.734 -0.979 -0.005 1 96.56 144 GLY A C 1
ATOM 1102 O O . GLY A 1 144 ? -5.77 -0.213 -0.031 1 96.56 144 GLY A O 1
ATOM 1103 N N . ASP A 1 145 ? -6.918 -1.911 -0.854 1 97.06 145 ASP A N 1
ATOM 1104 C CA . ASP A 1 145 ? -5.883 -2.322 -1.795 1 97.06 145 ASP A CA 1
ATOM 1105 C C . ASP A 1 145 ? -5.871 -1.422 -3.027 1 97.06 145 ASP A C 1
ATOM 1107 O O . ASP A 1 145 ? -4.855 -1.32 -3.721 1 97.06 145 ASP A O 1
ATOM 1111 N N . SER A 1 146 ? -6.945 -0.783 -3.332 1 97.25 146 SER A N 1
ATOM 1112 C CA . SER A 1 146 ? -7.148 -0.147 -4.629 1 97.25 146 SER A CA 1
ATOM 1113 C C . SER A 1 146 ? -6.066 0.889 -4.91 1 97.25 146 SER A C 1
ATOM 1115 O O . SER A 1 146 ? -5.531 0.95 -6.02 1 97.25 146 SER A O 1
ATOM 1117 N N . PRO A 1 147 ? -5.668 1.684 -3.934 1 97.94 147 PRO A N 1
ATOM 1118 C CA . PRO A 1 147 ? -4.648 2.691 -4.234 1 97.94 147 PRO A CA 1
ATOM 1119 C C . PRO A 1 147 ? -3.229 2.184 -3.986 1 97.94 147 PRO A C 1
ATOM 1121 O O . PRO A 1 147 ? -2.268 2.951 -4.094 1 97.94 147 PRO A O 1
ATOM 1124 N N . ILE A 1 148 ? -3.039 0.962 -3.668 1 98.25 148 ILE A N 1
ATOM 1125 C CA . ILE A 1 148 ? -1.729 0.433 -3.301 1 98.25 148 ILE A CA 1
ATOM 1126 C C . ILE A 1 148 ? -1.123 -0.313 -4.488 1 98.25 148 ILE A C 1
ATOM 1128 O O . ILE A 1 148 ? -1.643 -1.349 -4.91 1 98.25 148 ILE A O 1
ATOM 1132 N N . ALA A 1 149 ? -0.018 0.212 -4.945 1 97.38 149 ALA A N 1
ATOM 1133 C CA . ALA A 1 149 ? 0.695 -0.464 -6.023 1 97.38 149 ALA A CA 1
ATOM 1134 C C . ALA A 1 149 ? 1.042 -1.899 -5.641 1 97.38 149 ALA A C 1
ATOM 1136 O O . ALA A 1 149 ? 1.586 -2.145 -4.559 1 97.38 149 ALA A O 1
ATOM 1137 N N . GLY A 1 150 ? 0.7 -2.824 -6.512 1 97.94 150 GLY A N 1
ATOM 1138 C CA . GLY A 1 150 ? 0.99 -4.223 -6.246 1 97.94 150 GLY A CA 1
ATOM 1139 C C . GLY A 1 150 ? -0.193 -4.98 -5.668 1 97.94 150 GLY A C 1
ATOM 1140 O O . GLY A 1 150 ? -0.281 -6.203 -5.801 1 97.94 150 GLY A O 1
ATOM 1141 N N . ALA A 1 151 ? -1.087 -4.234 -4.988 1 98.06 151 ALA A N 1
ATOM 1142 C CA . ALA A 1 151 ? -2.258 -4.875 -4.391 1 98.06 151 ALA A CA 1
ATOM 1143 C C . ALA A 1 151 ? -3.486 -4.707 -5.281 1 98.06 151 ALA A C 1
ATOM 1145 O O . ALA A 1 151 ? -3.922 -5.656 -5.934 1 98.06 151 ALA A O 1
ATOM 1146 N N . GLY A 1 152 ? -3.889 -3.506 -5.527 1 97.56 152 GLY A N 1
ATOM 1147 C CA . GLY A 1 152 ? -5.082 -3.258 -6.32 1 97.56 152 GLY A CA 1
ATOM 1148 C C . GLY A 1 152 ? -4.828 -3.312 -7.816 1 97.56 152 GLY A C 1
ATOM 1149 O O . GLY A 1 152 ? -5.707 -3.713 -8.586 1 97.56 152 GLY A O 1
ATOM 1150 N N . CYS A 1 153 ? -3.66 -2.869 -8.156 1 98.38 153 CYS A N 1
ATOM 1151 C CA . CYS A 1 153 ? -3.307 -2.795 -9.57 1 98.38 153 CYS A CA 1
ATOM 1152 C C . CYS A 1 153 ? -1.795 -2.768 -9.75 1 98.38 153 CYS A C 1
ATOM 1154 O O . CYS A 1 153 ? -1.072 -2.23 -8.914 1 98.38 153 CYS A O 1
ATOM 1156 N N . TYR A 1 154 ? -1.324 -3.375 -10.812 1 98.75 154 TYR A N 1
ATOM 1157 C CA . TYR A 1 154 ? 0.094 -3.33 -11.156 1 98.75 154 TYR A CA 1
ATOM 1158 C C . TYR A 1 154 ? 0.304 -3.537 -12.648 1 98.75 154 TYR A C 1
ATOM 1160 O O . TYR A 1 154 ? -0.325 -4.406 -13.258 1 98.75 154 TYR A O 1
ATOM 1168 N N . VAL A 1 155 ? 1.135 -2.729 -13.219 1 98.44 155 VAL A N 1
ATOM 1169 C CA . VAL A 1 155 ? 1.464 -2.904 -14.633 1 98.44 155 VAL A CA 1
ATOM 1170 C C . VAL A 1 155 ? 2.979 -2.857 -14.82 1 98.44 155 VAL A C 1
ATOM 1172 O O . VAL A 1 155 ? 3.682 -2.174 -14.07 1 98.44 155 VAL A O 1
ATOM 1175 N N . ASP A 1 156 ? 3.436 -3.586 -15.672 1 97.62 156 ASP A N 1
ATOM 1176 C CA . ASP A 1 156 ? 4.836 -3.643 -16.094 1 97.62 156 ASP A CA 1
ATOM 1177 C C . ASP A 1 156 ? 4.953 -3.693 -17.609 1 97.62 156 ASP A C 1
ATOM 1179 O O . ASP A 1 156 ? 4.484 -4.641 -18.25 1 97.62 156 ASP A O 1
ATOM 1183 N N . GLN A 1 157 ? 5.633 -2.715 -18.125 1 96.06 157 GLN A N 1
ATOM 1184 C CA . GLN A 1 157 ? 5.758 -2.533 -19.578 1 96.06 157 GLN A CA 1
ATOM 1185 C C . GLN A 1 157 ? 6.348 -3.777 -20.234 1 96.06 157 GLN A C 1
ATOM 1187 O O . GLN A 1 157 ? 6.066 -4.059 -21.391 1 96.06 157 GLN A O 1
ATOM 1192 N N . ASP A 1 158 ? 7.047 -4.559 -19.516 1 96 158 ASP A N 1
ATOM 1193 C CA . ASP A 1 158 ? 7.738 -5.707 -20.094 1 96 158 ASP A CA 1
ATOM 1194 C C . ASP A 1 158 ? 6.883 -6.969 -20 1 96 158 ASP A C 1
ATOM 1196 O O . ASP A 1 158 ? 7.215 -7.996 -20.594 1 96 158 ASP A O 1
ATOM 1200 N N . VAL A 1 159 ? 5.793 -6.887 -19.328 1 97.94 159 VAL A N 1
ATOM 1201 C CA . VAL A 1 159 ? 5.086 -8.125 -19 1 97.94 159 VAL A CA 1
ATOM 1202 C C . VAL A 1 159 ? 3.598 -7.957 -19.297 1 97.94 159 VAL A C 1
ATOM 1204 O O . VAL A 1 159 ? 3.012 -8.766 -20.031 1 97.94 159 VAL A O 1
ATOM 1207 N N . GLY A 1 160 ? 2.955 -7.008 -18.703 1 98.5 160 GLY A N 1
ATOM 1208 C CA . GLY A 1 160 ? 1.514 -6.812 -18.719 1 98.5 160 GLY A CA 1
ATOM 1209 C C . GLY A 1 160 ? 0.987 -6.188 -17.438 1 98.5 160 GLY A C 1
ATOM 1210 O O . GLY A 1 160 ? 1.652 -5.344 -16.844 1 98.5 160 GLY A O 1
ATOM 1211 N N . GLY A 1 161 ? -0.27 -6.48 -17.156 1 98.81 161 GLY A N 1
ATOM 1212 C CA . GLY A 1 161 ? -0.878 -5.859 -15.992 1 98.81 161 GLY A CA 1
ATOM 1213 C C . GLY A 1 161 ? -1.953 -6.719 -15.352 1 98.81 161 GLY A C 1
ATOM 1214 O O . GLY A 1 161 ? -2.381 -7.719 -15.93 1 98.81 161 GLY A O 1
ATOM 1215 N N . ALA A 1 162 ? -2.271 -6.348 -14.164 1 98.94 162 ALA A N 1
ATOM 1216 C CA . ALA A 1 162 ? -3.352 -6.98 -13.414 1 98.94 162 ALA A CA 1
ATOM 1217 C C . ALA A 1 162 ? -4.062 -5.973 -12.516 1 98.94 162 ALA A C 1
ATOM 1219 O O . ALA A 1 162 ? -3.455 -4.996 -12.07 1 98.94 162 ALA A O 1
ATOM 1220 N N . ALA A 1 163 ? -5.301 -6.195 -12.281 1 98.56 163 ALA A N 1
ATOM 1221 C CA . ALA A 1 163 ? -6.121 -5.414 -11.352 1 98.56 163 ALA A CA 1
ATOM 1222 C C . ALA A 1 163 ? -7.039 -6.316 -10.539 1 98.56 163 ALA A C 1
ATOM 1224 O O . ALA A 1 163 ? -7.559 -7.312 -11.047 1 98.56 163 ALA A O 1
ATOM 1225 N N . ALA A 1 164 ? -7.223 -5.902 -9.328 1 96.75 164 ALA A N 1
ATOM 1226 C CA . ALA A 1 164 ? -7.93 -6.785 -8.406 1 96.75 164 ALA A CA 1
ATOM 1227 C C . ALA A 1 164 ? -9.109 -6.066 -7.758 1 96.75 164 ALA A C 1
ATOM 1229 O O . ALA A 1 164 ? -9.117 -4.84 -7.645 1 96.75 164 ALA A O 1
ATOM 1230 N N . THR A 1 165 ? -10.141 -6.824 -7.34 1 95.06 165 THR A N 1
ATOM 1231 C CA . THR A 1 165 ? -11.297 -6.363 -6.582 1 95.06 165 THR A CA 1
ATOM 1232 C C . THR A 1 165 ? -11.695 -7.395 -5.527 1 95.06 165 THR A C 1
ATOM 1234 O O . THR A 1 165 ? -11.5 -8.594 -5.719 1 95.06 165 THR A O 1
ATOM 1237 N N . GLY A 1 166 ? -12.133 -6.949 -4.398 1 93.94 166 GLY A N 1
ATOM 1238 C CA . GLY A 1 166 ? -12.555 -7.844 -3.332 1 93.94 166 GLY A CA 1
ATOM 1239 C C . GLY A 1 166 ? -12.289 -7.285 -1.946 1 93.94 166 GLY A C 1
ATOM 1240 O O . GLY A 1 166 ? -12.438 -6.082 -1.72 1 93.94 166 GLY A O 1
ATOM 1241 N N . ASP A 1 167 ? -12.062 -8.242 -0.99 1 93.81 167 ASP A N 1
ATOM 1242 C CA . ASP A 1 167 ? -11.656 -7.816 0.347 1 93.81 167 ASP A CA 1
ATOM 1243 C C . ASP A 1 167 ? -10.266 -7.184 0.324 1 93.81 167 ASP A C 1
ATOM 1245 O O . ASP A 1 167 ? -9.258 -7.883 0.425 1 93.81 167 ASP A O 1
ATOM 1249 N N . GLY A 1 168 ? -10.297 -5.906 0.286 1 94.75 168 GLY A N 1
ATOM 1250 C CA . GLY A 1 168 ? -9.07 -5.16 0.079 1 94.75 168 GLY A CA 1
ATOM 1251 C C . GLY A 1 168 ? -8.07 -5.324 1.212 1 94.75 168 GLY A C 1
ATOM 1252 O O . GLY A 1 168 ? -6.863 -5.207 1.004 1 94.75 168 GLY A O 1
ATOM 1253 N N . ASP A 1 169 ? -8.586 -5.551 2.43 1 95.25 169 ASP A N 1
ATOM 1254 C CA . ASP A 1 169 ? -7.691 -5.742 3.564 1 95.25 169 ASP A CA 1
ATOM 1255 C C . ASP A 1 169 ? -6.883 -7.031 3.412 1 95.25 169 ASP A C 1
ATOM 1257 O O . ASP A 1 169 ? -5.668 -7.039 3.623 1 95.25 169 ASP A O 1
ATOM 1261 N N . VAL A 1 170 ? -7.527 -8.078 2.98 1 95.12 170 VAL A N 1
ATOM 1262 C CA . VAL A 1 170 ? -6.863 -9.359 2.764 1 95.12 170 VAL A CA 1
ATOM 1263 C C . VAL A 1 170 ? -5.961 -9.273 1.533 1 95.12 170 VAL A C 1
ATOM 1265 O O . VAL A 1 170 ? -4.82 -9.75 1.556 1 95.12 170 VAL A O 1
ATOM 1268 N N . MET A 1 171 ? -6.445 -8.664 0.511 1 95.94 171 MET A N 1
ATOM 1269 C CA . MET A 1 171 ? -5.695 -8.578 -0.739 1 95.94 171 MET A CA 1
ATOM 1270 C C . MET A 1 171 ? -4.383 -7.828 -0.535 1 95.94 171 MET A C 1
ATOM 1272 O O . MET A 1 171 ? -3.348 -8.219 -1.074 1 95.94 171 MET A O 1
ATOM 1276 N N . MET A 1 172 ? -4.375 -6.801 0.246 1 96.75 172 MET A N 1
ATOM 1277 C CA . MET A 1 172 ? -3.154 -6.047 0.512 1 96.75 172 MET A CA 1
ATOM 1278 C C . MET A 1 172 ? -2.076 -6.941 1.11 1 96.75 172 MET A C 1
ATOM 1280 O O . MET A 1 172 ? -0.888 -6.754 0.845 1 96.75 172 MET A O 1
ATOM 1284 N N . ARG A 1 173 ? -2.463 -7.926 1.835 1 97.06 173 ARG A N 1
ATOM 1285 C CA . ARG A 1 173 ? -1.539 -8.789 2.562 1 97.06 173 ARG A CA 1
ATOM 1286 C C . ARG A 1 173 ? -0.835 -9.758 1.617 1 97.06 173 ARG A C 1
ATOM 1288 O O . ARG A 1 173 ? 0.171 -10.367 1.982 1 97.06 173 ARG A O 1
ATOM 1295 N N . PHE A 1 174 ? -1.369 -9.859 0.374 1 97.75 174 PHE A N 1
ATOM 1296 C CA . PHE A 1 174 ? -0.834 -10.883 -0.52 1 97.75 174 PHE A CA 1
ATOM 1297 C C . PHE A 1 174 ? -0.318 -10.258 -1.81 1 97.75 174 PHE A C 1
ATOM 1299 O O . PHE A 1 174 ? 0.271 -10.945 -2.646 1 97.75 174 PHE A O 1
ATOM 1306 N N . VAL A 1 175 ? -0.586 -9.023 -2.027 1 98.19 175 VAL A N 1
ATOM 1307 C CA . VAL A 1 175 ? -0.107 -8.25 -3.17 1 98.19 175 VAL A CA 1
ATOM 1308 C C . VAL A 1 175 ? -0.438 -8.984 -4.465 1 98.19 175 VAL A C 1
ATOM 1310 O O . VAL A 1 175 ? 0.45 -9.258 -5.277 1 98.19 175 VAL A O 1
ATOM 1313 N N . PRO A 1 176 ? -1.659 -9.25 -4.684 1 98.69 176 PRO A N 1
ATOM 1314 C CA . PRO A 1 176 ? -2.023 -10.211 -5.723 1 98.69 176 PRO A CA 1
ATOM 1315 C C . PRO A 1 176 ? -1.783 -9.68 -7.133 1 98.69 176 PRO A C 1
ATOM 1317 O O . PRO A 1 176 ? -1.457 -10.445 -8.039 1 98.69 176 PRO A O 1
ATOM 1320 N N . SER A 1 177 ? -1.942 -8.383 -7.355 1 98.81 177 SER A N 1
ATOM 1321 C CA . SER A 1 177 ? -1.724 -7.852 -8.695 1 98.81 177 SER A CA 1
ATOM 1322 C C . SER A 1 177 ? -0.257 -7.961 -9.102 1 98.81 177 SER A C 1
ATOM 1324 O O . SER A 1 177 ? 0.054 -8.344 -10.227 1 98.81 177 SER A O 1
ATOM 1326 N N . TYR A 1 178 ? 0.632 -7.637 -8.188 1 98.75 178 TYR A N 1
ATOM 1327 C CA . TYR A 1 178 ? 2.057 -7.793 -8.453 1 98.75 178 TYR A CA 1
ATOM 1328 C C . TYR A 1 178 ? 2.406 -9.258 -8.703 1 98.75 178 TYR A C 1
ATOM 1330 O O . TYR A 1 178 ? 3.135 -9.57 -9.648 1 98.75 178 TYR A O 1
ATOM 1338 N N . ASN A 1 179 ? 1.917 -10.102 -7.828 1 98.69 179 ASN A N 1
ATOM 1339 C CA . ASN A 1 179 ? 2.189 -11.523 -7.973 1 98.69 179 ASN A CA 1
ATOM 1340 C C . ASN A 1 179 ? 1.711 -12.055 -9.32 1 98.69 179 ASN A C 1
ATOM 1342 O O . ASN A 1 179 ? 2.391 -12.867 -9.953 1 98.69 179 ASN A O 1
ATOM 1346 N N . THR A 1 180 ? 0.538 -11.625 -9.727 1 98.94 180 THR A N 1
ATOM 1347 C CA . THR A 1 180 ? -0.013 -12.055 -11.008 1 98.94 180 THR A CA 1
ATOM 1348 C C . THR A 1 180 ? 0.9 -11.633 -12.156 1 98.94 180 THR A C 1
ATOM 1350 O O . THR A 1 180 ? 1.188 -12.43 -13.055 1 98.94 180 THR A O 1
ATOM 1353 N N . VAL A 1 181 ? 1.373 -10.43 -12.117 1 98.81 181 VAL A N 1
ATOM 1354 C CA . VAL A 1 181 ? 2.262 -9.93 -13.164 1 98.81 181 VAL A CA 1
ATOM 1355 C C . VAL A 1 181 ? 3.574 -10.703 -13.141 1 98.81 181 VAL A C 1
ATOM 1357 O O . VAL A 1 181 ? 4.102 -11.07 -14.195 1 98.81 181 VAL A O 1
ATOM 1360 N N . GLU A 1 182 ? 4.074 -10.984 -11.922 1 98.31 182 GLU A N 1
ATOM 1361 C CA . GLU A 1 182 ? 5.301 -11.773 -11.82 1 98.31 182 GLU A CA 1
ATOM 1362 C C . GLU A 1 182 ? 5.098 -13.188 -12.352 1 98.31 182 GLU A C 1
ATOM 1364 O O . GLU A 1 182 ? 5.98 -13.742 -13.008 1 98.31 182 GLU A O 1
ATOM 1369 N N . ASN A 1 183 ? 3.943 -13.75 -12.023 1 98.56 183 ASN A N 1
ATOM 1370 C CA . ASN A 1 183 ? 3.611 -15.062 -12.562 1 98.56 183 ASN A CA 1
ATOM 1371 C C . ASN A 1 183 ? 3.615 -15.062 -14.094 1 98.56 183 ASN A C 1
ATOM 1373 O O . ASN A 1 183 ? 4.125 -15.992 -14.719 1 98.56 183 ASN A O 1
ATOM 1377 N N . MET A 1 184 ? 3.107 -14.031 -14.664 1 98.81 184 MET A N 1
ATOM 1378 C CA . MET A 1 184 ? 3.117 -13.914 -16.125 1 98.81 184 MET A CA 1
ATOM 1379 C C . MET A 1 184 ? 4.539 -13.742 -16.641 1 98.81 184 MET A C 1
ATOM 1381 O O . MET A 1 184 ? 4.887 -14.266 -17.703 1 98.81 184 MET A O 1
ATOM 1385 N N . ARG A 1 185 ? 5.328 -12.953 -15.898 1 97.88 185 ARG A N 1
ATOM 1386 C CA . ARG A 1 185 ? 6.734 -12.812 -16.266 1 97.88 185 ARG A CA 1
ATOM 1387 C C . ARG A 1 185 ? 7.414 -14.172 -16.359 1 97.88 185 ARG A C 1
ATOM 1389 O O . ARG A 1 185 ? 8.266 -14.383 -17.234 1 97.88 185 ARG A O 1
ATOM 1396 N N . HIS A 1 186 ? 6.977 -15.078 -15.531 1 97.12 186 HIS A N 1
ATOM 1397 C CA . HIS A 1 186 ? 7.594 -16.406 -15.453 1 97.12 186 HIS A CA 1
ATOM 1398 C C . HIS A 1 186 ? 6.887 -17.391 -16.375 1 97.12 186 HIS A C 1
ATOM 1400 O O . HIS A 1 186 ? 7.059 -18.609 -16.234 1 97.12 186 HIS A O 1
ATOM 1406 N N . GLY A 1 187 ? 5.98 -16.953 -17.156 1 97.94 187 GLY A N 1
ATOM 1407 C CA . GLY A 1 187 ? 5.52 -17.781 -18.266 1 97.94 187 GLY A CA 1
ATOM 1408 C C . GLY A 1 187 ? 4.078 -18.219 -18.125 1 97.94 187 GLY A C 1
ATOM 1409 O O . GLY A 1 187 ? 3.512 -18.828 -19.031 1 97.94 187 GLY A O 1
ATOM 1410 N N . MET A 1 188 ? 3.447 -17.906 -17.031 1 98.62 188 MET A N 1
ATOM 1411 C CA . MET A 1 188 ? 2.057 -18.312 -16.875 1 98.62 188 MET A CA 1
ATOM 1412 C C . MET A 1 188 ? 1.137 -17.5 -17.781 1 98.62 188 MET A C 1
ATOM 1414 O O . MET A 1 188 ? 1.421 -16.344 -18.078 1 98.62 188 MET A O 1
ATOM 1418 N N . SER A 1 189 ? 0.052 -18.156 -18.203 1 98.81 189 SER A N 1
ATOM 1419 C CA . SER A 1 189 ? -1.005 -17.391 -18.844 1 98.81 189 SER A CA 1
ATOM 1420 C C . SER A 1 189 ? -1.679 -16.422 -17.875 1 98.81 189 SER A C 1
ATOM 1422 O O . SER A 1 189 ? -1.599 -16.609 -16.656 1 98.81 189 SER A O 1
ATOM 1424 N N . PRO A 1 190 ? -2.33 -15.43 -18.375 1 98.88 190 PRO A N 1
ATOM 1425 C CA . PRO A 1 190 ? -3.016 -14.5 -17.484 1 98.88 190 PRO A CA 1
ATOM 1426 C C . PRO A 1 190 ? -4.004 -15.195 -16.547 1 98.88 190 PRO A C 1
ATOM 1428 O O . PRO A 1 190 ? -4.047 -14.898 -15.352 1 98.88 190 PRO A O 1
ATOM 1431 N N . THR A 1 191 ? -4.766 -16.141 -17.078 1 98.75 191 THR A N 1
ATOM 1432 C CA . THR A 1 191 ? -5.734 -16.859 -16.266 1 98.75 191 THR A CA 1
ATOM 1433 C C . THR A 1 191 ? -5.027 -17.672 -15.188 1 98.75 191 THR A C 1
ATOM 1435 O O . THR A 1 191 ? -5.395 -17.625 -14.016 1 98.75 191 THR A O 1
ATOM 1438 N N . ASP A 1 192 ? -4.02 -18.406 -15.578 1 98.81 192 ASP A N 1
ATOM 1439 C CA . ASP A 1 192 ? -3.279 -19.234 -14.625 1 98.81 192 ASP A CA 1
ATOM 1440 C C . ASP A 1 192 ? -2.594 -18.359 -13.57 1 98.81 192 ASP A C 1
ATOM 1442 O O . ASP A 1 192 ? -2.549 -18.734 -12.398 1 98.81 192 ASP A O 1
ATOM 1446 N N . ALA A 1 193 ? -2.041 -17.25 -14.016 1 98.88 193 ALA A N 1
ATOM 1447 C CA . ALA A 1 193 ? -1.354 -16.312 -13.117 1 98.88 193 ALA A CA 1
ATOM 1448 C C . ALA A 1 193 ? -2.311 -15.758 -12.07 1 98.88 193 ALA A C 1
ATOM 1450 O O . ALA A 1 193 ? -1.988 -15.727 -10.883 1 98.88 193 ALA A O 1
ATOM 1451 N N . ALA A 1 194 ? -3.445 -15.352 -12.531 1 98.88 194 ALA A N 1
ATOM 1452 C CA . ALA A 1 194 ? -4.465 -14.82 -11.633 1 98.88 194 ALA A CA 1
ATOM 1453 C C . ALA A 1 194 ? -4.977 -15.898 -10.68 1 98.88 194 ALA A C 1
ATOM 1455 O O . ALA A 1 194 ? -5.184 -15.633 -9.492 1 98.88 194 ALA A O 1
ATOM 1456 N N . GLN A 1 195 ? -5.141 -17.125 -11.188 1 98.81 195 GLN A N 1
ATOM 1457 C CA . GLN A 1 195 ? -5.617 -18.219 -10.352 1 98.81 195 GLN A CA 1
ATOM 1458 C C . GLN A 1 195 ? -4.613 -18.562 -9.25 1 98.81 195 GLN A C 1
ATOM 1460 O O . GLN A 1 195 ? -5 -18.828 -8.117 1 98.81 195 GLN A O 1
ATOM 1465 N N . ASP A 1 196 ? -3.414 -18.547 -9.633 1 98.69 196 ASP A N 1
ATOM 1466 C CA . ASP A 1 196 ? -2.379 -18.797 -8.633 1 98.69 196 ASP A CA 1
ATOM 1467 C C . ASP A 1 196 ? -2.443 -17.781 -7.5 1 98.69 196 ASP A C 1
ATOM 1469 O O . ASP A 1 196 ? -2.314 -18.141 -6.328 1 98.69 196 ASP A O 1
ATOM 1473 N N . SER A 1 197 ? -2.598 -16.516 -7.855 1 98.62 197 SER A N 1
ATOM 1474 C CA . SER A 1 197 ? -2.689 -15.461 -6.859 1 98.62 197 SER A CA 1
ATOM 1475 C C . SER A 1 197 ? -3.893 -15.664 -5.945 1 98.62 197 SER A C 1
ATOM 1477 O O . SER A 1 197 ? -3.793 -15.477 -4.73 1 98.62 197 SER A O 1
ATOM 1479 N N . ILE A 1 198 ? -5.008 -16.047 -6.523 1 98.44 198 ILE A N 1
ATOM 1480 C CA . ILE A 1 198 ? -6.223 -16.297 -5.754 1 98.44 198 ILE A CA 1
ATOM 1481 C C . ILE A 1 198 ? -6.016 -17.484 -4.828 1 98.44 198 ILE A C 1
ATOM 1483 O O . ILE A 1 198 ? -6.391 -17.453 -3.652 1 98.44 198 ILE A O 1
ATOM 1487 N N . LYS A 1 199 ? -5.414 -18.516 -5.297 1 98.31 199 LYS A N 1
ATOM 1488 C CA . LYS A 1 199 ? -5.188 -19.734 -4.512 1 98.31 199 LYS A CA 1
ATOM 1489 C C . LYS A 1 199 ? -4.293 -19.438 -3.309 1 98.31 199 LYS A C 1
ATOM 1491 O O . LYS A 1 199 ? -4.492 -20.016 -2.236 1 98.31 199 LYS A O 1
ATOM 1496 N N . ARG A 1 200 ? -3.365 -18.609 -3.531 1 97 200 ARG A N 1
ATOM 1497 C CA . ARG A 1 200 ? -2.488 -18.25 -2.426 1 97 200 ARG A CA 1
ATOM 1498 C C . ARG A 1 200 ? -3.27 -17.547 -1.314 1 97 200 ARG A C 1
ATOM 1500 O O . ARG A 1 200 ? -3.01 -17.781 -0.131 1 97 200 ARG A O 1
ATOM 1507 N N . ILE A 1 201 ? -4.176 -16.734 -1.692 1 97 201 ILE A N 1
ATOM 1508 C CA . ILE A 1 201 ? -4.988 -16.016 -0.719 1 97 201 ILE A CA 1
ATOM 1509 C C . ILE A 1 201 ? -5.895 -16.984 0.025 1 97 201 ILE A C 1
ATOM 1511 O O . ILE A 1 201 ? -5.934 -17 1.257 1 97 201 ILE A O 1
ATOM 1515 N N . ILE A 1 202 ? -6.551 -17.875 -0.704 1 95.69 202 ILE A N 1
ATOM 1516 C CA . ILE A 1 202 ? -7.59 -18.688 -0.095 1 95.69 202 ILE A CA 1
ATOM 1517 C C . ILE A 1 202 ? -6.953 -19.797 0.745 1 95.69 202 ILE A C 1
ATOM 1519 O O . ILE A 1 202 ? -7.625 -20.422 1.563 1 95.69 202 ILE A O 1
ATOM 1523 N N . ALA A 1 203 ? -5.695 -20.109 0.483 1 95.12 203 ALA A N 1
ATOM 1524 C CA . ALA A 1 203 ? -4.973 -21.047 1.341 1 95.12 203 ALA A CA 1
ATOM 1525 C C . ALA A 1 203 ? -4.914 -20.531 2.779 1 95.12 203 ALA A C 1
ATOM 1527 O O . ALA A 1 203 ? -4.902 -21.328 3.723 1 95.12 203 ALA A O 1
ATOM 1528 N N . LYS A 1 204 ? -4.91 -19.266 2.963 1 94.31 204 LYS A N 1
ATOM 1529 C CA . LYS A 1 204 ? -4.848 -18.672 4.297 1 94.31 204 LYS A CA 1
ATOM 1530 C C . LYS A 1 204 ? -6.207 -18.109 4.711 1 94.31 204 LYS A C 1
ATOM 1532 O O . LYS A 1 204 ? -6.543 -18.094 5.895 1 94.31 204 LYS A O 1
ATOM 1537 N N . TYR A 1 205 ? -6.934 -17.609 3.738 1 94.44 205 TYR A N 1
ATOM 1538 C CA . TYR A 1 205 ? -8.258 -17.031 3.959 1 94.44 205 TYR A CA 1
ATOM 1539 C C . TYR A 1 205 ? -9.297 -17.703 3.078 1 94.44 205 TYR A C 1
ATOM 1541 O O . TYR A 1 205 ? -9.75 -17.125 2.088 1 94.44 205 TYR A O 1
ATOM 1549 N N . PRO A 1 206 ? -9.797 -18.828 3.525 1 93.5 206 PRO A N 1
ATOM 1550 C CA . PRO A 1 206 ? -10.703 -19.609 2.678 1 93.5 206 PRO A CA 1
ATOM 1551 C C . PRO A 1 206 ? -12.016 -18.875 2.393 1 93.5 206 PRO A C 1
ATOM 1553 O O . PRO A 1 206 ? -12.672 -19.156 1.388 1 93.5 206 PRO A O 1
ATOM 1556 N N . ALA A 1 207 ? -12.391 -17.938 3.23 1 91.38 207 ALA A N 1
ATOM 1557 C CA . ALA A 1 207 ? -13.664 -17.234 3.072 1 91.38 207 ALA A CA 1
ATOM 1558 C C . ALA A 1 207 ? -13.492 -15.984 2.211 1 91.38 207 ALA A C 1
ATOM 1560 O O . ALA A 1 207 ? -14.453 -15.234 2.002 1 91.38 207 ALA A O 1
ATOM 1561 N N . PHE A 1 208 ? -12.352 -15.82 1.665 1 93.31 208 PHE A N 1
ATOM 1562 C CA . PHE A 1 208 ? -12.055 -14.648 0.849 1 93.31 208 PHE A CA 1
ATOM 1563 C C . PHE A 1 208 ? -12.984 -14.578 -0.357 1 93.31 208 PHE A C 1
ATOM 1565 O O . PHE A 1 208 ? -13.344 -15.609 -0.933 1 93.31 208 PHE A O 1
ATOM 1572 N N . SER A 1 209 ? -13.359 -13.375 -0.726 1 93.62 209 SER A N 1
ATOM 1573 C CA . SER A 1 209 ? -14.078 -13.102 -1.965 1 93.62 209 SER A CA 1
ATOM 1574 C C . SER A 1 209 ? -13.398 -12 -2.77 1 93.62 209 SER A C 1
ATOM 1576 O O . SER A 1 209 ? -13.141 -10.914 -2.248 1 93.62 209 SER A O 1
ATOM 1578 N N . GLY A 1 210 ? -13.102 -12.32 -4 1 95.06 210 GLY A N 1
ATOM 1579 C CA . GLY A 1 210 ? -12.453 -11.344 -4.863 1 95.06 210 GLY A CA 1
ATOM 1580 C C . GLY A 1 210 ? -12.148 -11.891 -6.246 1 95.06 210 GLY A C 1
ATOM 1581 O O . GLY A 1 210 ? -12.508 -13.016 -6.57 1 95.06 210 GLY A O 1
ATOM 1582 N N . ALA A 1 211 ? -11.641 -11.023 -7.059 1 96.94 211 ALA A N 1
ATOM 1583 C CA . ALA A 1 211 ? -11.328 -11.375 -8.438 1 96.94 211 ALA A CA 1
ATOM 1584 C C . ALA A 1 211 ? -10.117 -10.586 -8.945 1 96.94 211 ALA A C 1
ATOM 1586 O O . ALA A 1 211 ? -9.797 -9.523 -8.414 1 96.94 211 ALA A O 1
ATOM 1587 N N . ILE A 1 212 ? -9.445 -11.156 -9.93 1 98.38 212 ILE A N 1
ATOM 1588 C CA . ILE A 1 212 ? -8.297 -10.539 -10.578 1 98.38 212 ILE A CA 1
ATOM 1589 C C . ILE A 1 212 ? -8.438 -10.656 -12.094 1 98.38 212 ILE A C 1
ATOM 1591 O O . ILE A 1 212 ? -8.758 -11.727 -12.617 1 98.38 212 ILE A O 1
ATOM 1595 N N . ILE A 1 213 ? -8.273 -9.531 -12.781 1 98.75 213 ILE A N 1
ATOM 1596 C CA . ILE A 1 213 ? -8.109 -9.555 -14.234 1 98.75 213 ILE A CA 1
ATOM 1597 C C . ILE A 1 213 ? -6.645 -9.328 -14.594 1 98.75 213 ILE A C 1
ATOM 1599 O O . ILE A 1 213 ? -5.914 -8.656 -13.859 1 98.75 213 ILE A O 1
ATOM 1603 N N . ALA A 1 214 ? -6.223 -9.867 -15.695 1 98.88 214 ALA A N 1
ATOM 1604 C CA . ALA A 1 214 ? -4.824 -9.773 -16.109 1 98.88 214 ALA A CA 1
ATOM 1605 C C . ALA A 1 214 ? -4.695 -9.758 -17.625 1 98.88 214 ALA A C 1
ATOM 1607 O O . ALA A 1 214 ? -5.535 -10.32 -18.328 1 98.88 214 ALA A O 1
ATOM 1608 N N . ALA A 1 215 ? -3.711 -9.102 -18.062 1 98.75 215 ALA A N 1
ATOM 1609 C CA . ALA A 1 215 ? -3.396 -9.062 -19.484 1 98.75 215 ALA A CA 1
ATOM 1610 C C . ALA A 1 215 ? -1.889 -8.992 -19.719 1 98.75 215 ALA A C 1
ATOM 1612 O O . ALA A 1 215 ? -1.175 -8.305 -18.984 1 98.75 215 ALA A O 1
ATOM 1613 N N . LYS A 1 216 ? -1.435 -9.695 -20.734 1 98.5 216 LYS A N 1
ATOM 1614 C CA . LYS A 1 216 ? -0.048 -9.586 -21.172 1 98.5 216 LYS A CA 1
ATOM 1615 C C . LYS A 1 216 ? 0.101 -8.523 -22.266 1 98.5 216 LYS A C 1
ATOM 1617 O O . LYS A 1 216 ? -0.876 -8.164 -22.922 1 98.5 216 LYS A O 1
ATOM 1622 N N . MET A 1 217 ? 1.323 -8.109 -22.484 1 97.56 217 MET A N 1
ATOM 1623 C CA . MET A 1 217 ? 1.593 -7.082 -23.484 1 97.56 217 MET A CA 1
ATOM 1624 C C . MET A 1 217 ? 1.214 -7.57 -24.875 1 97.56 217 MET A C 1
ATOM 1626 O O . MET A 1 217 ? 0.912 -6.766 -25.766 1 97.56 217 MET A O 1
ATOM 1630 N N . ASN A 1 218 ? 1.155 -8.844 -25.078 1 96 218 ASN A N 1
ATOM 1631 C CA . ASN A 1 218 ? 0.854 -9.391 -26.391 1 96 218 ASN A CA 1
ATOM 1632 C C . ASN A 1 218 ? -0.651 -9.492 -26.625 1 96 218 ASN A C 1
ATOM 1634 O O . ASN A 1 218 ? -1.09 -10 -27.656 1 96 218 ASN A O 1
ATOM 1638 N N . GLY A 1 219 ? -1.41 -9.188 -25.578 1 95.38 219 GLY A N 1
ATOM 1639 C CA . GLY A 1 219 ? -2.848 -9.117 -25.781 1 95.38 219 GLY A CA 1
ATOM 1640 C C . GLY A 1 219 ? -3.602 -10.273 -25.141 1 95.38 219 GLY A C 1
ATOM 1641 O O . GLY A 1 219 ? -4.832 -10.25 -25.078 1 95.38 219 GLY A O 1
ATOM 1642 N N . GLU A 1 220 ? -2.83 -11.273 -24.719 1 97.69 220 GLU A N 1
ATOM 1643 C CA . GLU A 1 220 ? -3.492 -12.328 -23.953 1 97.69 220 GLU A CA 1
ATOM 1644 C C . GLU A 1 220 ? -4.109 -11.781 -22.672 1 97.69 220 GLU A C 1
ATOM 1646 O O . GLU A 1 220 ? -3.521 -10.922 -22 1 97.69 220 GLU A O 1
ATOM 1651 N N . TYR A 1 221 ? -5.293 -12.289 -22.359 1 98.31 221 TYR A N 1
ATOM 1652 C CA . TYR A 1 221 ? -5.949 -11.812 -21.141 1 98.31 221 TYR A CA 1
ATOM 1653 C C . TYR A 1 221 ? -6.648 -12.961 -20.422 1 98.31 221 TYR A C 1
ATOM 1655 O O . TYR A 1 221 ? -6.82 -14.047 -20.984 1 98.31 221 TYR A O 1
ATOM 1663 N N . GLY A 1 222 ? -6.996 -12.703 -19.188 1 98.5 222 GLY A N 1
ATOM 1664 C CA . GLY A 1 222 ? -7.711 -13.664 -18.359 1 98.5 222 GLY A CA 1
ATOM 1665 C C . GLY A 1 222 ? -8.172 -13.086 -17.031 1 98.5 222 GLY A C 1
ATOM 1666 O O . GLY A 1 222 ? -7.961 -11.906 -16.75 1 98.5 222 GLY A O 1
ATOM 1667 N N . ALA A 1 223 ? -8.867 -13.93 -16.297 1 98.62 223 ALA A N 1
ATOM 1668 C CA . ALA A 1 223 ? -9.375 -13.539 -14.977 1 98.62 223 ALA A CA 1
ATOM 1669 C C . ALA A 1 223 ? -9.531 -14.758 -14.07 1 98.62 223 ALA A C 1
ATOM 1671 O O . ALA A 1 223 ? -9.539 -15.898 -14.539 1 98.62 223 ALA A O 1
ATOM 1672 N N . ALA A 1 224 ? -9.602 -14.508 -12.859 1 98.56 224 ALA A N 1
ATOM 1673 C CA . ALA A 1 224 ? -9.898 -15.516 -11.844 1 98.56 224 ALA A CA 1
ATOM 1674 C C . ALA A 1 224 ? -10.641 -14.898 -10.664 1 98.56 224 ALA A C 1
ATOM 1676 O O . ALA A 1 224 ? -10.539 -13.688 -10.414 1 98.56 224 ALA A O 1
ATOM 1677 N N . CYS A 1 225 ? -11.398 -15.734 -9.992 1 97.06 225 CYS A N 1
ATOM 1678 C CA . CYS A 1 225 ? -12.188 -15.234 -8.875 1 97.06 225 CYS A CA 1
ATOM 1679 C C . CYS A 1 225 ? -12.398 -16.328 -7.832 1 97.06 225 CYS A C 1
ATOM 1681 O O . CYS A 1 225 ? -12.078 -17.484 -8.07 1 97.06 225 CYS A O 1
ATOM 1683 N N . HIS A 1 226 ? -12.789 -15.922 -6.738 1 96.38 226 HIS A N 1
ATOM 1684 C CA . HIS A 1 226 ? -13.219 -16.781 -5.645 1 96.38 226 HIS A CA 1
ATOM 1685 C C . HIS A 1 226 ? -14.305 -16.125 -4.809 1 96.38 226 HIS A C 1
ATOM 1687 O O . HIS A 1 226 ? -14.352 -14.906 -4.695 1 96.38 226 HIS A O 1
ATOM 1693 N N . GLY A 1 227 ? -15.211 -16.969 -4.203 1 92.81 227 GLY A N 1
ATOM 1694 C CA . GLY A 1 227 ? -16.234 -16.484 -3.293 1 92.81 227 GLY A CA 1
ATOM 1695 C C . GLY A 1 227 ? -17.531 -16.125 -3.99 1 92.81 227 GLY A C 1
ATOM 1696 O O . GLY A 1 227 ? -18.422 -15.516 -3.387 1 92.81 227 GLY A O 1
ATOM 1697 N N . MET A 1 228 ? -17.625 -16.375 -5.258 1 91.31 228 MET A N 1
ATOM 1698 C CA . MET A 1 228 ? -18.828 -16.188 -6.07 1 91.31 228 MET A CA 1
ATOM 1699 C C . MET A 1 228 ? -18.906 -17.234 -7.176 1 91.31 228 MET A C 1
ATOM 1701 O O . MET A 1 228 ? -17.922 -17.938 -7.449 1 91.31 228 MET A O 1
ATOM 1705 N N . GLU A 1 229 ? -20.047 -17.312 -7.766 1 92.12 229 GLU A N 1
ATOM 1706 C CA . GLU A 1 229 ? -20.219 -18.344 -8.789 1 92.12 229 GLU A CA 1
ATOM 1707 C C . GLU A 1 229 ? -19.422 -18.016 -10.047 1 92.12 229 GLU A C 1
ATOM 1709 O O . GLU A 1 229 ? -18.719 -18.875 -10.586 1 92.12 229 GLU A O 1
ATOM 1714 N N . LYS A 1 230 ? -19.578 -16.781 -10.469 1 94.94 230 LYS A N 1
ATOM 1715 C CA . LYS A 1 230 ? -18.875 -16.312 -11.656 1 94.94 230 LYS A CA 1
ATOM 1716 C C . LYS A 1 230 ? -18.484 -14.844 -11.508 1 94.94 230 LYS A C 1
ATOM 1718 O O . LYS A 1 230 ? -19.031 -14.125 -10.672 1 94.94 230 LYS A O 1
ATOM 1723 N N . PHE A 1 231 ? -17.547 -14.453 -12.297 1 94.31 231 PHE A N 1
ATOM 1724 C CA . PHE A 1 231 ? -17.094 -13.062 -12.297 1 94.31 231 PHE A CA 1
ATOM 1725 C C . PHE A 1 231 ? -17.109 -12.492 -13.703 1 94.31 231 PHE A C 1
ATOM 1727 O O . PHE A 1 231 ? -16.391 -12.977 -14.586 1 94.31 231 PHE A O 1
ATOM 1734 N N . PRO A 1 232 ? -17.906 -11.469 -13.891 1 95.38 232 PRO A N 1
ATOM 1735 C CA . PRO A 1 232 ? -17.906 -10.805 -15.195 1 95.38 232 PRO A CA 1
ATOM 1736 C C . PRO A 1 232 ? -16.75 -9.82 -15.352 1 95.38 232 PRO A C 1
ATOM 1738 O O . PRO A 1 232 ? -16.391 -9.133 -14.391 1 95.38 232 PRO A O 1
ATOM 1741 N N . PHE A 1 233 ? -16.188 -9.742 -16.5 1 96.44 233 PHE A N 1
ATOM 1742 C CA . PHE A 1 233 ? -15.203 -8.734 -16.875 1 96.44 233 PHE A CA 1
ATOM 1743 C C . PHE A 1 233 ? -15.328 -8.359 -18.344 1 96.44 233 PHE A C 1
ATOM 1745 O O . PHE A 1 233 ? -15.906 -9.109 -19.125 1 96.44 233 PHE A O 1
ATOM 1752 N N . SER A 1 234 ? -14.93 -7.16 -18.656 1 97.56 234 SER A N 1
ATOM 1753 C CA . SER A 1 234 ? -15.094 -6.637 -20 1 97.56 234 SER A CA 1
ATOM 1754 C C . SER A 1 234 ? -13.758 -6.59 -20.75 1 97.56 234 SER A C 1
ATOM 1756 O O . SER A 1 234 ? -12.719 -6.312 -20.141 1 97.56 234 SER A O 1
ATOM 1758 N N . VAL A 1 235 ? -13.82 -6.871 -22.047 1 97.38 235 VAL A N 1
ATOM 1759 C CA . VAL A 1 235 ? -12.648 -6.812 -22.922 1 97.38 235 VAL A CA 1
ATOM 1760 C C . VAL A 1 235 ? -12.977 -5.996 -24.172 1 97.38 235 VAL A C 1
ATOM 1762 O O . VAL A 1 235 ? -14.07 -6.121 -24.734 1 97.38 235 VAL A O 1
ATOM 1765 N N . ALA A 1 236 ? -12.109 -5.145 -24.484 1 96.31 236 ALA A N 1
ATOM 1766 C CA . ALA A 1 236 ? -12.125 -4.453 -25.766 1 96.31 236 ALA A CA 1
ATOM 1767 C C . ALA A 1 236 ? -10.789 -4.613 -26.5 1 96.31 236 ALA A C 1
ATOM 1769 O O . ALA A 1 236 ? -9.742 -4.27 -25.953 1 96.31 236 ALA A O 1
ATOM 1770 N N . ASN A 1 237 ? -10.82 -5.188 -27.656 1 93.62 237 ASN A N 1
ATOM 1771 C CA . ASN A 1 237 ? -9.641 -5.363 -28.5 1 93.62 237 ASN A CA 1
ATOM 1772 C C . ASN A 1 237 ? -10.016 -5.406 -29.984 1 93.62 237 ASN A C 1
ATOM 1774 O O . ASN A 1 237 ? -11.195 -5.375 -30.328 1 93.62 237 ASN A O 1
ATOM 1778 N N . PRO A 1 238 ? -9.07 -5.391 -30.844 1 90.31 238 PRO A N 1
ATOM 1779 C CA . PRO A 1 238 ? -9.375 -5.352 -32.281 1 90.31 238 PRO A CA 1
ATOM 1780 C C . PRO A 1 238 ? -10.195 -6.555 -32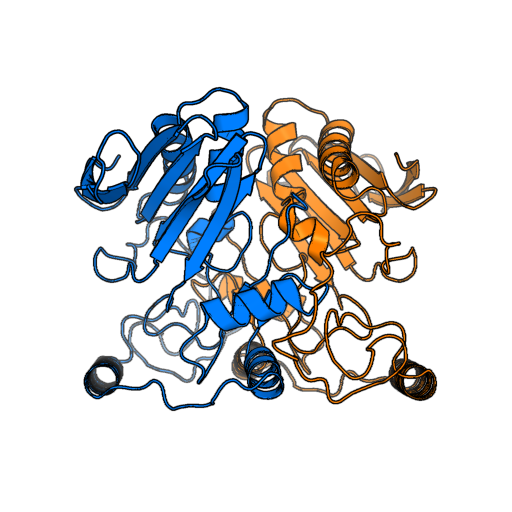.75 1 90.31 238 PRO A C 1
ATOM 1782 O O . PRO A 1 238 ? -10.969 -6.449 -33.688 1 90.31 238 PRO A O 1
ATOM 1785 N N . LYS A 1 239 ? -10.016 -7.613 -32.125 1 89.38 239 LYS A N 1
ATOM 1786 C CA . LYS A 1 239 ? -10.75 -8.82 -32.5 1 89.38 239 LYS A CA 1
ATOM 1787 C C . LYS A 1 239 ? -12.242 -8.648 -32.25 1 89.38 239 LYS A C 1
ATOM 1789 O O . LYS A 1 239 ? -13.062 -9.047 -33.094 1 89.38 239 LYS A O 1
ATOM 1794 N N . PHE A 1 240 ? -12.602 -8.102 -31.109 1 88.69 240 PHE A N 1
ATOM 1795 C CA . PHE A 1 240 ? -14 -7.93 -30.75 1 88.69 240 PHE A CA 1
ATOM 1796 C C . PHE A 1 240 ? -14.57 -6.664 -31.375 1 88.69 240 PHE A C 1
ATOM 1798 O O . PHE A 1 240 ? -15.773 -6.59 -31.656 1 88.69 240 PHE A O 1
ATOM 1805 N N . GLY A 1 241 ? -13.742 -5.707 -31.625 1 86.12 241 GLY A N 1
ATOM 1806 C CA . GLY A 1 241 ? -14.188 -4.426 -32.156 1 86.12 241 GLY A CA 1
ATOM 1807 C C . GLY A 1 241 ? -14.922 -3.584 -31.125 1 86.12 241 GLY A C 1
ATOM 1808 O O . GLY A 1 241 ? -14.789 -2.357 -31.109 1 86.12 241 GLY A O 1
ATOM 1809 N N . ASN A 1 242 ? -15.828 -4.195 -30.297 1 91.31 242 ASN A N 1
ATOM 1810 C CA . ASN A 1 242 ? -16.562 -3.533 -29.234 1 91.31 242 ASN A CA 1
ATOM 1811 C C . ASN A 1 242 ? -16.281 -4.188 -27.875 1 91.31 242 ASN A C 1
ATOM 1813 O O . ASN A 1 242 ? -15.656 -5.242 -27.812 1 91.31 242 ASN A O 1
ATOM 1817 N N . VAL A 1 243 ? -16.75 -3.455 -26.859 1 95.38 243 VAL A N 1
ATOM 1818 C CA . VAL A 1 243 ? -16.625 -4.023 -25.516 1 95.38 243 VAL A CA 1
ATOM 1819 C C . VAL A 1 243 ? -17.453 -5.309 -25.422 1 95.38 243 VAL A C 1
ATOM 1821 O O . VAL A 1 243 ? -18.625 -5.336 -25.812 1 95.38 243 VAL A O 1
ATOM 1824 N N . THR A 1 244 ? -16.812 -6.371 -25 1 96.81 244 THR A N 1
ATOM 1825 C CA . THR A 1 244 ? -17.453 -7.668 -24.781 1 96.81 244 THR A CA 1
ATOM 1826 C C . THR A 1 244 ? -17.344 -8.086 -23.328 1 96.81 244 THR A C 1
ATOM 1828 O O . THR A 1 244 ? -16.266 -8.047 -22.734 1 96.81 244 THR A O 1
ATOM 1831 N N . VAL A 1 245 ? -18.469 -8.43 -22.766 1 97 245 VAL A N 1
ATOM 1832 C CA . VAL A 1 245 ? -18.484 -8.898 -21.391 1 97 245 VAL A CA 1
ATOM 1833 C C . VAL A 1 245 ? -18.328 -10.414 -21.359 1 97 245 VAL A C 1
ATOM 1835 O O . VAL A 1 245 ? -19.094 -11.141 -21.984 1 97 245 VAL A O 1
ATOM 1838 N N . LEU A 1 246 ? -17.344 -10.828 -20.703 1 96.75 246 LEU A N 1
ATOM 1839 C CA . LEU A 1 246 ? -17.078 -12.25 -20.484 1 96.75 246 LEU A CA 1
ATOM 1840 C C . LEU A 1 246 ? -17.219 -12.617 -19.016 1 96.75 246 LEU A C 1
ATOM 1842 O O . LEU A 1 246 ? -17.406 -11.742 -18.172 1 96.75 246 LEU A O 1
ATOM 1846 N N . SER A 1 247 ? -17.25 -13.883 -18.734 1 96.69 247 SER A N 1
ATOM 1847 C CA . SER A 1 247 ? -17.297 -14.344 -17.359 1 96.69 247 SER A CA 1
ATOM 1848 C C . SER A 1 247 ? -16.422 -15.57 -17.156 1 96.69 247 SER A C 1
ATOM 1850 O O . SER A 1 247 ? -16.172 -16.328 -18.094 1 96.69 247 SER A O 1
ATOM 1852 N N . VAL A 1 248 ? -15.906 -15.664 -16 1 96.94 248 VAL A N 1
ATOM 1853 C CA . VAL A 1 248 ? -15.156 -16.859 -15.648 1 96.94 248 VAL A CA 1
ATOM 1854 C C . VAL A 1 248 ? -15.766 -17.5 -14.398 1 96.94 248 VAL A C 1
ATOM 1856 O O . VAL A 1 248 ? -16.234 -16.797 -13.5 1 96.94 248 VAL A O 1
ATOM 1859 N N . PRO A 1 249 ? -15.789 -18.891 -14.367 1 96.69 249 PRO A N 1
ATOM 1860 C CA . PRO A 1 249 ? -16.172 -19.531 -13.109 1 96.69 249 PRO A CA 1
ATOM 1861 C C . PRO A 1 249 ? -15.117 -19.359 -12.016 1 96.69 249 PRO A C 1
ATOM 1863 O O . PRO A 1 249 ? -13.914 -19.359 -12.297 1 96.69 249 PRO A O 1
ATOM 1866 N N . CYS A 1 250 ? -15.555 -19.266 -10.828 1 95.69 250 CYS A N 1
ATOM 1867 C CA . CYS A 1 250 ? -14.625 -19.016 -9.727 1 95.69 250 CYS A CA 1
ATOM 1868 C C . CYS A 1 250 ? -14.086 -20.328 -9.172 1 95.69 250 CYS A C 1
ATOM 1870 O O . CYS A 1 250 ? -14.766 -21.344 -9.211 1 95.69 250 CYS A O 1
ATOM 1872 N N . VAL A 1 251 ? -12.891 -20.219 -8.719 1 92.88 251 VAL A N 1
ATOM 1873 C CA . VAL A 1 251 ? -12.219 -21.359 -8.125 1 92.88 251 VAL A CA 1
ATOM 1874 C C . VAL A 1 251 ? -12.562 -21.453 -6.641 1 92.88 251 VAL A C 1
ATOM 1876 O O . VAL A 1 251 ? -12.859 -20.438 -6.008 1 92.88 251 VAL A O 1
ATOM 1879 N N . VAL B 1 1 ? -0.142 -18.984 12.219 1 63.84 1 VAL B N 1
ATOM 1880 C CA . VAL B 1 1 ? 0.141 -17.609 11.828 1 63.84 1 VAL B CA 1
ATOM 1881 C C . VAL B 1 1 ? -0.831 -17.172 10.734 1 63.84 1 VAL B C 1
ATOM 1883 O O . VAL B 1 1 ? -1.099 -17.922 9.797 1 63.84 1 VAL B O 1
ATOM 1886 N N . THR B 1 2 ? -1.547 -16.062 10.891 1 74.06 2 THR B N 1
ATOM 1887 C CA . THR B 1 2 ? -2.707 -15.664 10.102 1 74.06 2 THR B CA 1
ATOM 1888 C C . THR B 1 2 ? -2.291 -14.742 8.961 1 74.06 2 THR B C 1
ATOM 1890 O O . THR B 1 2 ? -3.1 -14.43 8.078 1 74.06 2 THR B O 1
ATOM 1893 N N . HIS B 1 3 ? -1.063 -14.375 8.797 1 91 3 HIS B N 1
ATOM 1894 C CA . HIS B 1 3 ? -0.618 -13.445 7.766 1 91 3 HIS B CA 1
ATOM 1895 C C . HIS B 1 3 ? -1.313 -12.094 7.906 1 91 3 HIS B C 1
ATOM 1897 O O . HIS B 1 3 ? -1.759 -11.516 6.914 1 91 3 HIS B O 1
ATOM 1903 N N . ASN B 1 4 ? -1.481 -11.711 9.195 1 93.69 4 ASN B N 1
ATOM 1904 C CA . ASN B 1 4 ? -2.203 -10.484 9.523 1 93.69 4 ASN B CA 1
ATOM 1905 C C . ASN B 1 4 ? -1.297 -9.258 9.438 1 93.69 4 ASN B C 1
ATOM 1907 O O . ASN B 1 4 ? -0.077 -9.375 9.562 1 93.69 4 ASN B O 1
ATOM 1911 N N . VAL B 1 5 ? -1.957 -8.141 9.18 1 96.94 5 VAL B N 1
ATOM 1912 C CA . VAL B 1 5 ? -1.228 -6.887 9.039 1 96.94 5 VAL B CA 1
ATOM 1913 C C . VAL B 1 5 ? -2.016 -5.754 9.695 1 96.94 5 VAL B C 1
ATOM 1915 O O . VAL B 1 5 ? -3.244 -5.719 9.617 1 96.94 5 VAL B O 1
ATOM 1918 N N . GLY B 1 6 ? -1.377 -4.867 10.398 1 98.06 6 GLY B N 1
ATOM 1919 C CA . GLY B 1 6 ? -1.882 -3.592 10.883 1 98.06 6 GLY B CA 1
ATOM 1920 C C . GLY B 1 6 ? -0.935 -2.436 10.609 1 98.06 6 GLY B C 1
ATOM 1921 O O . GLY B 1 6 ? 0.272 -2.553 10.836 1 98.06 6 GLY B O 1
ATOM 1922 N N . ALA B 1 7 ? -1.469 -1.378 10.125 1 98.81 7 ALA B N 1
ATOM 1923 C CA . ALA B 1 7 ? -0.608 -0.256 9.758 1 98.81 7 ALA B CA 1
ATOM 1924 C C . ALA B 1 7 ? -1.341 1.073 9.922 1 98.81 7 ALA B C 1
ATOM 1926 O O . ALA B 1 7 ? -2.572 1.115 9.906 1 98.81 7 ALA B O 1
ATOM 1927 N N . VAL B 1 8 ? -0.604 2.152 10.102 1 98.81 8 VAL B N 1
ATOM 1928 C CA . VAL B 1 8 ? -1.101 3.523 10.055 1 98.81 8 VAL B CA 1
ATOM 1929 C C . VAL B 1 8 ? -0.195 4.367 9.156 1 98.81 8 VAL B C 1
ATOM 1931 O O . VAL B 1 8 ? 1.018 4.148 9.109 1 98.81 8 VAL B O 1
ATOM 1934 N N . GLY B 1 9 ? -0.756 5.211 8.406 1 98.38 9 GLY B N 1
ATOM 1935 C CA . GLY B 1 9 ? -0.037 6.141 7.547 1 98.38 9 GLY B CA 1
ATOM 1936 C C . GLY B 1 9 ? -0.454 7.586 7.75 1 98.38 9 GLY B C 1
ATOM 1937 O O . GLY B 1 9 ? -1.623 7.867 8.023 1 98.38 9 GLY B O 1
ATOM 1938 N N . ALA B 1 10 ? 0.538 8.469 7.598 1 97.88 10 ALA B N 1
ATOM 1939 C CA . ALA B 1 10 ? 0.283 9.898 7.777 1 97.88 10 ALA B CA 1
ATOM 1940 C C . ALA B 1 10 ? -0.364 10.172 9.133 1 97.88 10 ALA B C 1
ATOM 1942 O O . ALA B 1 10 ? -1.297 10.969 9.234 1 97.88 10 ALA B O 1
ATOM 1943 N N . LEU B 1 11 ? 0.033 9.367 10.109 1 97.62 11 LEU B N 1
ATOM 1944 C CA . LEU B 1 11 ? -0.434 9.586 11.469 1 97.62 11 LEU B CA 1
ATOM 1945 C C . LEU B 1 11 ? 0.123 10.883 12.039 1 97.62 11 LEU B C 1
ATOM 1947 O O . LEU B 1 11 ? 1.326 11.141 11.953 1 97.62 11 LEU B O 1
ATOM 1951 N N . ARG B 1 12 ? -0.747 11.648 12.641 1 95.25 12 ARG B N 1
ATOM 1952 C CA . ARG B 1 12 ? -0.323 12.953 13.148 1 95.25 12 ARG B CA 1
ATOM 1953 C C . ARG B 1 12 ? -0.568 13.062 14.648 1 95.25 12 ARG B C 1
ATOM 1955 O O . ARG B 1 12 ? -1.559 12.539 15.164 1 95.25 12 ARG B O 1
ATOM 1962 N N . ARG B 1 13 ? 0.394 13.633 15.32 1 96.88 13 ARG B N 1
ATOM 1963 C CA . ARG B 1 13 ? 0.264 14.109 16.703 1 96.88 13 ARG B CA 1
ATOM 1964 C C . ARG B 1 13 ? 0.202 12.938 17.672 1 96.88 13 ARG B C 1
ATOM 1966 O O . ARG B 1 13 ? -0.297 13.078 18.797 1 96.88 13 ARG B O 1
ATOM 1973 N N . VAL B 1 14 ? 0.55 11.734 17.281 1 97.12 14 VAL B N 1
ATOM 1974 C CA . VAL B 1 14 ? 0.733 10.578 18.141 1 97.12 14 VAL B CA 1
ATOM 1975 C C . VAL B 1 14 ? 2.139 10.008 17.953 1 97.12 14 VAL B C 1
ATOM 1977 O O . VAL B 1 14 ? 2.518 9.617 16.859 1 97.12 14 VAL B O 1
ATOM 1980 N N . LYS B 1 15 ? 2.916 9.93 18.953 1 93.88 15 LYS B N 1
ATOM 1981 C CA . LYS B 1 15 ? 4.34 9.617 18.875 1 93.88 15 LYS B CA 1
ATOM 1982 C C . LYS B 1 15 ? 4.562 8.133 18.609 1 93.88 15 LYS B C 1
ATOM 1984 O O . LYS B 1 15 ? 5.445 7.758 17.844 1 93.88 15 LYS B O 1
ATOM 1989 N N . SER B 1 16 ? 3.777 7.277 19.281 1 95.25 16 SER B N 1
ATOM 1990 C CA . SER B 1 16 ? 3.998 5.836 19.219 1 95.25 16 SER B CA 1
ATOM 1991 C C . SER B 1 16 ? 3.268 5.215 18.031 1 95.25 16 SER B C 1
ATOM 1993 O O . SER B 1 16 ? 2.404 4.352 18.203 1 95.25 16 SER B O 1
ATOM 1995 N N . ALA B 1 17 ? 3.719 5.523 16.859 1 95.94 17 ALA B N 1
ATOM 1996 C CA . ALA B 1 17 ? 3.029 5.141 15.625 1 95.94 17 ALA B CA 1
ATOM 1997 C C . ALA B 1 17 ? 2.918 3.623 15.508 1 95.94 17 ALA B C 1
ATOM 1999 O O . ALA B 1 17 ? 1.855 3.096 15.164 1 95.94 17 ALA B O 1
ATOM 2000 N N . ILE B 1 18 ? 3.98 2.893 15.836 1 97.12 18 ILE B N 1
ATOM 2001 C CA . ILE B 1 18 ? 3.99 1.444 15.672 1 97.12 18 ILE B CA 1
ATOM 2002 C C . ILE B 1 18 ? 3.021 0.804 16.656 1 97.12 18 ILE B C 1
ATOM 2004 O O . ILE B 1 18 ? 2.426 -0.238 16.375 1 97.12 18 ILE B O 1
ATOM 2008 N N . SER B 1 19 ? 2.836 1.421 17.797 1 97.69 19 SER B N 1
ATOM 2009 C CA . SER B 1 19 ? 1.868 0.918 18.766 1 97.69 19 SER B CA 1
ATOM 2010 C C . SER B 1 19 ? 0.438 1.104 18.266 1 97.69 19 SER B C 1
ATOM 2012 O O . SER B 1 19 ? -0.433 0.276 18.547 1 97.69 19 SER B O 1
ATOM 2014 N N . VAL B 1 20 ? 0.217 2.215 17.594 1 98.38 20 VAL B N 1
ATOM 2015 C CA . VAL B 1 20 ? -1.102 2.418 17 1 98.38 20 VAL B CA 1
ATOM 2016 C C . VAL B 1 20 ? -1.346 1.378 15.906 1 98.38 20 VAL B C 1
ATOM 2018 O O . VAL B 1 20 ? -2.445 0.828 15.797 1 98.38 20 VAL B O 1
ATOM 2021 N N . ALA B 1 21 ? -0.342 1.093 15.102 1 98.56 21 ALA B N 1
ATOM 2022 C CA . ALA B 1 21 ? -0.444 0.054 14.078 1 98.56 21 ALA B CA 1
ATOM 2023 C C . ALA B 1 21 ? -0.802 -1.293 14.695 1 98.56 21 ALA B C 1
ATOM 2025 O O . ALA B 1 21 ? -1.607 -2.045 14.141 1 98.56 21 ALA B O 1
ATOM 2026 N N . ARG B 1 22 ? -0.207 -1.578 15.836 1 96.81 22 ARG B N 1
ATOM 2027 C CA . ARG B 1 22 ? -0.522 -2.812 16.547 1 96.81 22 ARG B CA 1
ATOM 2028 C C . ARG B 1 22 ? -1.991 -2.846 16.953 1 96.81 22 ARG B C 1
ATOM 2030 O O . ARG B 1 22 ? -2.627 -3.902 16.922 1 96.81 22 ARG B O 1
ATOM 2037 N N . LYS B 1 23 ? -2.51 -1.671 17.359 1 97.31 23 LYS B N 1
ATOM 2038 C CA . LYS B 1 23 ? -3.922 -1.619 17.734 1 97.31 23 LYS B CA 1
ATOM 2039 C C . LYS B 1 23 ? -4.82 -1.865 16.516 1 97.31 23 LYS B C 1
ATOM 2041 O O . LYS B 1 23 ? -5.895 -2.453 16.656 1 97.31 23 LYS B O 1
ATOM 2046 N N . VAL B 1 24 ? -4.418 -1.393 15.344 1 98.06 24 VAL B N 1
ATOM 2047 C CA . VAL B 1 24 ? -5.164 -1.707 14.125 1 98.06 24 VAL B CA 1
ATOM 2048 C C . VAL B 1 24 ? -5.207 -3.221 13.922 1 98.06 24 VAL B C 1
ATOM 2050 O O . VAL B 1 24 ? -6.266 -3.785 13.641 1 98.06 24 VAL B O 1
ATOM 2053 N N . LEU B 1 25 ? -4.129 -3.883 14.102 1 96.38 25 LEU B N 1
ATOM 2054 C CA . LEU B 1 25 ? -3.971 -5.324 13.938 1 96.38 25 LEU B CA 1
ATOM 2055 C C . LEU B 1 25 ? -4.852 -6.082 14.922 1 96.38 25 LEU B C 1
ATOM 2057 O O . LEU B 1 25 ? -5.5 -7.066 14.555 1 96.38 25 LEU B O 1
ATOM 2061 N N . GLU B 1 26 ? -4.922 -5.574 16.141 1 95.25 26 GLU B N 1
ATOM 2062 C CA . GLU B 1 26 ? -5.52 -6.34 17.219 1 95.25 26 GLU B CA 1
ATOM 2063 C C . GLU B 1 26 ? -7.004 -6.023 17.375 1 95.25 26 GLU B C 1
ATOM 2065 O O . GLU B 1 26 ? -7.773 -6.848 17.875 1 95.25 26 GLU B O 1
ATOM 2070 N N . HIS B 1 27 ? -7.383 -4.812 16.922 1 96.31 27 HIS B N 1
ATOM 2071 C CA . HIS B 1 27 ? -8.711 -4.371 17.328 1 96.31 27 HIS B CA 1
ATOM 2072 C C . HIS B 1 27 ? -9.57 -4.008 16.125 1 96.31 27 HIS B C 1
ATOM 2074 O O . HIS B 1 27 ? -10.648 -3.428 16.281 1 96.31 27 HIS B O 1
ATOM 2080 N N . THR B 1 28 ? -9.133 -4.32 14.938 1 96.25 28 THR B N 1
ATOM 2081 C CA . THR B 1 28 ? -9.93 -4.121 13.742 1 96.25 28 THR B CA 1
ATOM 2082 C C . THR B 1 28 ? -9.727 -5.262 12.75 1 96.25 28 THR B C 1
ATOM 2084 O O . THR B 1 28 ? -8.82 -6.086 12.922 1 96.25 28 THR B O 1
ATOM 2087 N N . GLU B 1 29 ? -10.531 -5.297 11.773 1 94.5 29 GLU B N 1
ATOM 2088 C CA . GLU B 1 29 ? -10.359 -6.23 10.664 1 94.5 29 GLU B CA 1
ATOM 2089 C C . GLU B 1 29 ? -9.672 -5.559 9.477 1 94.5 29 GLU B C 1
ATOM 2091 O O . GLU B 1 29 ? -9.648 -6.113 8.375 1 94.5 29 GLU B O 1
ATOM 2096 N N . HIS B 1 30 ? -9.164 -4.297 9.734 1 96.81 30 HIS B N 1
ATOM 2097 C CA . HIS B 1 30 ? -8.516 -3.543 8.672 1 96.81 30 HIS B CA 1
ATOM 2098 C C . HIS B 1 30 ? -7 -3.729 8.711 1 96.81 30 HIS B C 1
ATOM 2100 O O . HIS B 1 30 ? -6.453 -4.191 9.711 1 96.81 30 HIS B O 1
ATOM 2106 N N . SER B 1 31 ? -6.363 -3.33 7.574 1 97.88 31 SER B N 1
ATOM 2107 C CA . SER B 1 31 ? -4.918 -3.477 7.473 1 97.88 31 SER B CA 1
ATOM 2108 C C . SER B 1 31 ? -4.219 -2.121 7.492 1 97.88 31 SER B C 1
ATOM 2110 O O . SER B 1 31 ? -3.016 -2.039 7.738 1 97.88 31 SER B O 1
ATOM 2112 N N . LEU B 1 32 ? -4.992 -1.025 7.273 1 98.81 32 LEU B N 1
ATOM 2113 C CA . LEU B 1 32 ? -4.363 0.287 7.172 1 98.81 32 LEU B CA 1
ATOM 2114 C C . LEU B 1 32 ? -5.355 1.394 7.504 1 98.81 32 LEU B C 1
ATOM 2116 O O . LEU B 1 32 ? -6.438 1.462 6.91 1 98.81 32 LEU B O 1
ATOM 2120 N N . LEU B 1 33 ? -5.027 2.215 8.453 1 98.88 33 LEU B N 1
ATOM 2121 C CA . LEU B 1 33 ? -5.734 3.463 8.727 1 98.88 33 LEU B CA 1
ATOM 2122 C C . LEU B 1 33 ? -4.82 4.664 8.5 1 98.88 33 LEU B C 1
ATOM 2124 O O . LEU B 1 33 ? -3.623 4.602 8.773 1 98.88 33 LEU B O 1
ATOM 2128 N N . VAL B 1 34 ? -5.465 5.805 8.023 1 98.88 34 VAL B N 1
ATOM 2129 C CA . VAL B 1 34 ? -4.551 6.871 7.621 1 98.88 34 VAL B CA 1
ATOM 2130 C C . VAL B 1 34 ? -5.105 8.219 8.07 1 98.88 34 VAL B C 1
ATOM 2132 O O . VAL B 1 34 ? -6.297 8.344 8.367 1 98.88 34 VAL B O 1
ATOM 2135 N N . GLY B 1 35 ? -4.207 9.195 8.172 1 98.19 35 GLY B N 1
ATOM 2136 C CA . GLY B 1 35 ? -4.562 10.602 8.312 1 98.19 35 GLY B CA 1
ATOM 2137 C C . GLY B 1 35 ? -5.145 10.93 9.68 1 98.19 35 GLY B C 1
ATOM 2138 O O . GLY B 1 35 ? -4.859 10.242 10.664 1 98.19 35 GLY B O 1
ATOM 2139 N N . ASP B 1 36 ? -5.926 11.969 9.695 1 97.81 36 ASP B N 1
ATOM 2140 C CA . ASP B 1 36 ? -6.523 12.453 10.938 1 97.81 36 ASP B CA 1
ATOM 2141 C C . ASP B 1 36 ? -7.484 11.422 11.531 1 97.81 36 ASP B C 1
ATOM 2143 O O . ASP B 1 36 ? -7.625 11.32 12.75 1 97.81 36 ASP B O 1
ATOM 2147 N N . GLN B 1 37 ? -8.008 10.656 10.664 1 98.44 37 GLN B N 1
ATOM 2148 C CA . GLN B 1 37 ? -8.93 9.641 11.141 1 98.44 37 GLN B CA 1
ATOM 2149 C C . GLN B 1 37 ? -8.188 8.5 11.844 1 98.44 37 GLN B C 1
ATOM 2151 O O . GLN B 1 37 ? -8.703 7.898 12.781 1 98.44 37 GLN B O 1
ATOM 2156 N N . ALA B 1 38 ? -6.992 8.234 11.414 1 98.75 38 ALA B N 1
ATOM 2157 C CA . ALA B 1 38 ? -6.141 7.309 12.156 1 98.75 38 ALA B CA 1
ATOM 2158 C C . ALA B 1 38 ? -5.785 7.875 13.531 1 98.75 38 ALA B C 1
ATOM 2160 O O . ALA B 1 38 ? -5.711 7.133 14.516 1 98.75 38 ALA B O 1
ATOM 2161 N N . THR B 1 39 ? -5.539 9.203 13.57 1 98.62 39 THR B N 1
ATOM 2162 C CA . THR B 1 39 ? -5.281 9.852 14.852 1 98.62 39 THR B CA 1
ATOM 2163 C C . THR B 1 39 ? -6.48 9.703 15.781 1 98.62 39 THR B C 1
ATOM 2165 O O . THR B 1 39 ? -6.32 9.375 16.969 1 98.62 39 THR B O 1
ATOM 2168 N N . GLN B 1 40 ? -7.664 9.914 15.25 1 98.12 40 GLN B N 1
ATOM 2169 C CA . GLN B 1 40 ? -8.875 9.773 16.047 1 98.12 40 GLN B CA 1
ATOM 2170 C C . GLN B 1 40 ? -9.039 8.344 16.562 1 98.12 40 GLN B C 1
ATOM 2172 O O . GLN B 1 40 ? -9.445 8.133 17.703 1 98.12 40 GLN B O 1
ATOM 2177 N N . PHE B 1 41 ? -8.742 7.398 15.766 1 98.62 41 PHE B N 1
ATOM 2178 C CA . PHE B 1 41 ? -8.734 5.996 16.172 1 98.62 41 PHE B CA 1
ATOM 2179 C C . PHE B 1 41 ? -7.801 5.781 17.359 1 98.62 41 PHE B C 1
ATOM 2181 O O . PHE B 1 41 ? -8.188 5.18 18.359 1 98.62 41 PHE B O 1
ATOM 2188 N N . ALA B 1 42 ? -6.582 6.273 17.219 1 98.5 42 ALA B N 1
ATOM 2189 C CA . ALA B 1 42 ? -5.578 6.137 18.266 1 98.5 42 ALA B CA 1
ATOM 2190 C C . ALA B 1 42 ? -6.066 6.758 19.578 1 98.5 42 ALA B C 1
ATOM 2192 O O . ALA B 1 42 ? -5.977 6.141 20.641 1 98.5 42 ALA B O 1
ATOM 2193 N N . LEU B 1 43 ? -6.629 7.965 19.438 1 97.81 43 LEU B N 1
ATOM 2194 C CA . LEU B 1 43 ? -7.113 8.68 20.625 1 97.81 43 LEU B CA 1
ATOM 2195 C C . LEU B 1 43 ? -8.25 7.918 21.297 1 97.81 43 LEU B C 1
ATOM 2197 O O . LEU B 1 43 ? -8.328 7.871 22.516 1 97.81 43 LEU B O 1
ATOM 2201 N N . SER B 1 44 ? -9.062 7.301 20.469 1 96.88 44 SER B N 1
ATOM 2202 C CA . SER B 1 44 ? -10.195 6.562 21 1 96.88 44 SER B CA 1
ATOM 2203 C C . SER B 1 44 ? -9.742 5.348 21.812 1 96.88 44 SER B C 1
ATOM 2205 O O . SER B 1 44 ? -10.492 4.828 22.625 1 96.88 44 SER B O 1
ATOM 2207 N N . LEU B 1 45 ? -8.562 4.918 21.625 1 96.19 45 LEU B N 1
ATOM 2208 C CA . LEU B 1 45 ? -8.055 3.742 22.312 1 96.19 45 LEU B CA 1
ATOM 2209 C C . LEU B 1 45 ? -7.078 4.141 23.422 1 96.19 45 LEU B C 1
ATOM 2211 O O . LEU B 1 45 ? -6.332 3.301 23.922 1 96.19 45 LEU B O 1
ATOM 2215 N N . GLY B 1 46 ? -6.965 5.453 23.641 1 94.81 46 GLY B N 1
ATOM 2216 C CA . GLY B 1 46 ? -6.277 5.883 24.844 1 94.81 46 GLY B CA 1
ATOM 2217 C C . GLY B 1 46 ? -4.922 6.504 24.578 1 94.81 46 GLY B C 1
ATOM 2218 O O . GLY B 1 46 ? -4.211 6.887 25.516 1 94.81 46 GLY B O 1
ATOM 2219 N N . PHE B 1 47 ? -4.527 6.594 23.328 1 97.06 47 PHE B N 1
ATOM 2220 C CA . PHE B 1 47 ? -3.27 7.27 23.031 1 97.06 47 PHE B CA 1
ATOM 2221 C C . PHE B 1 47 ? -3.385 8.766 23.281 1 97.06 47 PHE B C 1
ATOM 2223 O O . PHE B 1 47 ? -4.48 9.328 23.219 1 97.06 47 PHE B O 1
ATOM 2230 N N . LYS B 1 48 ? -2.32 9.336 23.531 1 96.88 48 LYS B N 1
ATOM 2231 C CA . LYS B 1 48 ? -2.293 10.766 23.828 1 96.88 48 LYS B CA 1
ATOM 2232 C C . LYS B 1 48 ? -1.879 11.578 22.594 1 96.88 48 LYS B C 1
ATOM 2234 O O . LYS B 1 48 ? -0.959 11.188 21.875 1 96.88 48 LYS B O 1
ATOM 2239 N N . GLU B 1 49 ? -2.631 12.57 22.406 1 96.88 49 GLU B N 1
ATOM 2240 C CA . GLU B 1 49 ? -2.27 13.516 21.359 1 96.88 49 GLU B CA 1
ATOM 2241 C C . GLU B 1 49 ? -1.203 14.5 21.844 1 96.88 49 GLU B C 1
ATOM 2243 O O . GLU B 1 49 ? -1.28 15 22.969 1 96.88 49 GLU B O 1
ATOM 2248 N N . GLU B 1 50 ? -0.214 14.711 21.031 1 95.81 50 GLU B N 1
ATOM 2249 C CA . GLU B 1 50 ? 0.832 15.641 21.453 1 95.81 50 GLU B CA 1
ATOM 2250 C C . GLU B 1 50 ? 1.509 16.281 20.25 1 95.81 50 GLU B C 1
ATOM 2252 O O . GLU B 1 50 ? 1.436 15.758 19.141 1 95.81 50 GLU B O 1
ATOM 2257 N N . ASN B 1 51 ? 2.045 17.453 20.562 1 92.94 51 ASN B N 1
ATOM 2258 C CA . ASN B 1 51 ? 2.881 18.094 19.562 1 92.94 51 ASN B CA 1
ATOM 2259 C C . ASN B 1 51 ? 4.195 17.359 19.359 1 92.94 51 ASN B C 1
ATOM 2261 O O . ASN B 1 51 ? 4.93 17.109 20.328 1 92.94 51 ASN B O 1
ATOM 2265 N N . LEU B 1 52 ? 4.504 17.062 18.141 1 91.56 52 LEU B N 1
ATOM 2266 C CA . LEU B 1 52 ? 5.668 16.219 17.859 1 91.56 52 LEU B CA 1
ATOM 2267 C C . LEU B 1 52 ? 6.867 17.078 17.469 1 91.56 52 LEU B C 1
ATOM 2269 O O . LEU B 1 52 ? 7.961 16.562 17.25 1 91.56 52 LEU B O 1
ATOM 2273 N N . SER B 1 53 ? 6.648 18.391 17.391 1 91.56 53 SER B N 1
ATOM 2274 C CA . SER B 1 53 ? 7.738 19.266 16.984 1 91.56 53 SER B CA 1
ATOM 2275 C C . SER B 1 53 ? 8.789 19.391 18.078 1 91.56 53 SER B C 1
ATOM 2277 O O . SER B 1 53 ? 8.461 19.344 19.266 1 91.56 53 SER B O 1
ATOM 2279 N N . THR B 1 54 ? 10.008 19.5 17.641 1 93.12 54 THR B N 1
ATOM 2280 C CA . THR B 1 54 ? 11.133 19.828 18.5 1 93.12 54 THR B CA 1
ATOM 2281 C C . THR B 1 54 ? 11.805 21.109 18.047 1 93.12 54 THR B C 1
ATOM 2283 O O . THR B 1 54 ? 11.531 21.609 16.953 1 93.12 54 THR B O 1
ATOM 2286 N N . ASP B 1 55 ? 12.625 21.641 18.891 1 95.44 55 ASP B N 1
ATOM 2287 C CA . ASP B 1 55 ? 13.367 22.844 18.484 1 95.44 55 ASP B CA 1
ATOM 2288 C C . ASP B 1 55 ? 14.188 22.578 17.234 1 95.44 55 ASP B C 1
ATOM 2290 O O . ASP B 1 55 ? 14.281 23.453 16.359 1 95.44 55 ASP B O 1
ATOM 2294 N N . PHE B 1 56 ? 14.672 21.469 17.234 1 94.44 56 PHE B N 1
ATOM 2295 C CA . PHE B 1 56 ? 15.484 21.094 16.078 1 94.44 56 PHE B CA 1
ATOM 2296 C C . PHE B 1 56 ? 14.641 21.047 14.812 1 94.44 56 PHE B C 1
ATOM 2298 O O . PHE B 1 56 ? 15.008 21.656 13.805 1 94.44 56 PHE B O 1
ATOM 2305 N N . SER B 1 57 ? 13.531 20.328 14.859 1 91.69 57 SER B N 1
ATOM 2306 C CA . SER B 1 57 ? 12.68 20.188 13.672 1 91.69 57 SER B CA 1
ATOM 2307 C C . SER B 1 57 ? 12.094 21.547 13.258 1 91.69 57 SER B C 1
ATOM 2309 O O . SER B 1 57 ? 11.906 21.797 12.07 1 91.69 57 SER B O 1
ATOM 2311 N N . LEU B 1 58 ? 11.797 22.422 14.156 1 95.38 58 LEU B N 1
ATOM 2312 C CA . LEU B 1 58 ? 11.281 23.75 13.852 1 95.38 58 LEU B CA 1
ATOM 2313 C C . LEU B 1 58 ? 12.336 24.594 13.141 1 95.38 58 LEU B C 1
ATOM 2315 O O . LEU B 1 58 ? 12.016 25.344 12.219 1 95.38 58 LEU B O 1
ATOM 2319 N N . SER B 1 59 ? 13.477 24.469 13.641 1 96.75 59 SER B N 1
ATOM 2320 C CA . SER B 1 59 ? 14.578 25.188 13.008 1 96.75 59 SER B CA 1
ATOM 2321 C C . SER B 1 59 ? 14.797 24.703 11.578 1 96.75 59 SER B C 1
ATOM 2323 O O . SER B 1 59 ? 15.039 25.516 10.672 1 96.75 59 SER B O 1
ATOM 2325 N N . LEU B 1 60 ? 14.75 23.406 11.414 1 94.38 60 LEU B N 1
ATOM 2326 C CA . LEU B 1 60 ? 14.875 22.828 10.078 1 94.38 60 LEU B CA 1
ATOM 2327 C C . LEU B 1 60 ? 13.789 23.359 9.148 1 94.38 60 LEU B C 1
ATOM 2329 O O . LEU B 1 60 ? 14.062 23.656 7.984 1 94.38 60 LEU B O 1
ATOM 2333 N N . TRP B 1 61 ? 12.641 23.484 9.633 1 94.75 61 TRP B N 1
ATOM 2334 C CA . TRP B 1 61 ? 11.5 23.953 8.859 1 94.75 61 TRP B CA 1
ATOM 2335 C C . TRP B 1 61 ? 11.68 25.422 8.469 1 94.75 61 TRP B C 1
ATOM 2337 O O . TRP B 1 61 ? 11.398 25.812 7.332 1 94.75 61 TRP B O 1
ATOM 2347 N N . LYS B 1 62 ? 12.102 26.156 9.391 1 97.06 62 LYS B N 1
ATOM 2348 C CA . LYS B 1 62 ? 12.328 27.578 9.133 1 97.06 62 LYS B CA 1
ATOM 2349 C C . LYS B 1 62 ? 13.391 27.766 8.055 1 97.06 62 LYS B C 1
ATOM 2351 O O . LYS B 1 62 ? 13.242 28.625 7.18 1 97.06 62 LYS B O 1
ATOM 2356 N N . GLN B 1 63 ? 14.391 27 8.188 1 97.38 63 GLN B N 1
ATOM 2357 C CA . GLN B 1 63 ? 15.461 27.078 7.195 1 97.38 63 GLN B CA 1
ATOM 2358 C C . GLN B 1 63 ? 14.961 26.672 5.816 1 97.38 63 GLN B C 1
ATOM 2360 O O . GLN B 1 63 ? 15.312 27.281 4.809 1 97.38 63 GLN B O 1
ATOM 2365 N N . TRP B 1 64 ? 14.242 25.641 5.816 1 96.19 64 TRP B N 1
ATOM 2366 C CA . TRP B 1 64 ? 13.633 25.156 4.578 1 96.19 64 TRP B CA 1
ATOM 2367 C C . TRP B 1 64 ? 12.773 26.25 3.941 1 96.19 64 TRP B C 1
ATOM 2369 O O . TRP B 1 64 ? 12.859 26.484 2.732 1 96.19 64 TRP B O 1
ATOM 2379 N N . LYS B 1 65 ? 12.023 26.969 4.695 1 96.75 65 LYS B N 1
ATOM 2380 C CA . LYS B 1 65 ? 11.156 28.031 4.207 1 96.75 65 LYS B CA 1
ATOM 2381 C C . LYS B 1 65 ? 11.969 29.188 3.645 1 96.75 65 LYS B C 1
ATOM 2383 O O . LYS B 1 65 ? 11.602 29.781 2.627 1 96.75 65 LYS B O 1
ATOM 2388 N N . ARG B 1 66 ? 13.031 29.469 4.305 1 96.81 66 ARG B N 1
ATOM 2389 C CA . ARG B 1 66 ? 13.891 30.578 3.881 1 96.81 66 ARG B CA 1
ATOM 2390 C C . ARG B 1 66 ? 14.625 30.234 2.588 1 96.81 66 ARG B C 1
ATOM 2392 O O . ARG B 1 66 ? 14.984 31.125 1.82 1 96.81 66 ARG B O 1
ATOM 2399 N N . ASN B 1 67 ? 14.773 28.938 2.434 1 97.19 67 ASN B N 1
ATOM 2400 C CA . ASN B 1 67 ? 15.469 28.469 1.237 1 97.19 67 ASN B CA 1
ATOM 2401 C C . ASN B 1 67 ? 14.484 28.156 0.109 1 97.19 67 ASN B C 1
ATOM 2403 O O . ASN B 1 67 ? 14.664 27.188 -0.619 1 97.19 67 ASN B O 1
ATOM 2407 N N . ASN B 1 68 ? 13.438 28.938 0.047 1 96.69 68 ASN B N 1
ATOM 2408 C CA . ASN B 1 68 ? 12.414 28.812 -0.984 1 96.69 68 ASN B CA 1
ATOM 2409 C C . ASN B 1 68 ? 11.781 27.422 -0.986 1 96.69 68 ASN B C 1
ATOM 2411 O O . ASN B 1 68 ? 11.492 26.859 -2.049 1 96.69 68 ASN B O 1
ATOM 2415 N N . CYS B 1 69 ? 11.812 26.766 0.154 1 97.19 69 CYS B N 1
ATOM 2416 C CA . CYS B 1 69 ? 11.164 25.484 0.384 1 97.19 69 CYS B CA 1
ATOM 2417 C C . CYS B 1 69 ? 11.828 24.375 -0.426 1 97.19 69 CYS B C 1
ATOM 2419 O O . CYS B 1 69 ? 11.148 23.547 -1.038 1 97.19 69 CYS B O 1
ATOM 2421 N N . GLN B 1 70 ? 13.172 24.5 -0.496 1 94.25 70 GLN B N 1
ATOM 2422 C CA . GLN B 1 70 ? 13.922 23.422 -1.151 1 94.25 70 GLN B CA 1
ATOM 2423 C C . GLN B 1 70 ? 14.594 22.516 -0.127 1 94.25 70 GLN B C 1
ATOM 2425 O O . GLN B 1 70 ? 15.117 22.984 0.884 1 94.25 70 GLN B O 1
ATOM 2430 N N . PRO B 1 71 ? 14.68 21.297 -0.375 1 91.31 71 PRO B N 1
ATOM 2431 C CA . PRO B 1 71 ? 14.031 20.594 -1.486 1 91.31 71 PRO B CA 1
ATOM 2432 C C . PRO B 1 71 ? 12.523 20.469 -1.307 1 91.31 71 PRO B C 1
ATOM 2434 O O . PRO B 1 71 ? 12.008 20.688 -0.204 1 91.31 71 PRO B O 1
ATOM 2437 N N . ASN B 1 72 ? 11.758 20.234 -2.428 1 93.62 72 ASN B N 1
ATOM 2438 C CA . ASN B 1 72 ? 10.344 19.891 -2.359 1 93.62 72 ASN B CA 1
ATOM 2439 C C . ASN B 1 72 ? 9.977 18.812 -3.381 1 93.62 72 ASN B C 1
ATOM 2441 O O . ASN B 1 72 ? 10.867 18.219 -4.004 1 93.62 72 ASN B O 1
ATOM 2445 N N . TYR B 1 73 ? 8.727 18.469 -3.533 1 94.94 73 TYR B N 1
ATOM 2446 C CA . TYR B 1 73 ? 8.352 17.281 -4.301 1 94.94 73 TYR B CA 1
ATOM 2447 C C . TYR B 1 73 ? 7.281 17.625 -5.336 1 94.94 73 TYR B C 1
ATOM 2449 O O . TYR B 1 73 ? 6.578 16.734 -5.824 1 94.94 73 TYR B O 1
ATOM 2457 N N . TRP B 1 74 ? 7.129 18.906 -5.652 1 95.75 74 TRP B N 1
ATOM 2458 C CA . TRP B 1 74 ? 6.188 19.344 -6.672 1 95.75 74 TRP B CA 1
ATOM 2459 C C . TRP B 1 74 ? 6.824 19.297 -8.055 1 95.75 74 TRP B C 1
ATOM 2461 O O . TRP B 1 74 ? 8.031 19.5 -8.203 1 95.75 74 TRP B O 1
ATOM 2471 N N . MET B 1 75 ? 5.961 18.969 -9.008 1 93.5 75 MET B N 1
ATOM 2472 C CA . MET B 1 75 ? 6.383 18.953 -10.406 1 93.5 75 MET B CA 1
ATOM 2473 C C . MET B 1 75 ? 5.293 19.547 -11.305 1 93.5 75 MET B C 1
ATOM 2475 O O . MET B 1 75 ? 4.105 19.406 -11.008 1 93.5 75 MET B O 1
ATOM 2479 N N . ASN B 1 76 ? 5.695 20.188 -12.383 1 94.38 76 ASN B N 1
ATOM 2480 C CA . ASN B 1 76 ? 4.777 20.625 -13.43 1 94.38 76 ASN B CA 1
ATOM 2481 C C . ASN B 1 76 ? 3.689 21.547 -12.875 1 94.38 76 ASN B C 1
ATOM 2483 O O . ASN B 1 76 ? 2.5 21.312 -13.109 1 94.38 76 ASN B O 1
ATOM 2487 N N . VAL B 1 77 ? 4.113 22.531 -12.055 1 95.94 77 VAL B N 1
ATOM 2488 C CA . VAL B 1 77 ? 3.193 23.516 -11.492 1 95.94 77 VAL B CA 1
ATOM 2489 C C . VAL B 1 77 ? 3.777 24.922 -11.633 1 95.94 77 VAL B C 1
ATOM 2491 O O . VAL B 1 77 ? 4.93 25.078 -12.039 1 95.94 77 VAL B O 1
ATOM 2494 N N . ILE B 1 78 ? 2.988 25.906 -11.438 1 94.5 78 ILE B N 1
ATOM 2495 C CA . ILE B 1 78 ? 3.404 27.312 -11.438 1 94.5 78 ILE B CA 1
ATOM 2496 C C . ILE B 1 78 ? 3.021 27.969 -10.117 1 94.5 78 ILE B C 1
ATOM 2498 O O . ILE B 1 78 ? 1.944 27.703 -9.578 1 94.5 78 ILE B O 1
ATOM 2502 N N . PRO B 1 79 ? 3.824 28.828 -9.531 1 95.44 79 PRO B N 1
ATOM 2503 C CA . PRO B 1 79 ? 5.164 29.172 -10.023 1 95.44 79 PRO B CA 1
ATOM 2504 C C . PRO B 1 79 ? 6.129 27.984 -9.953 1 95.44 79 PRO B C 1
ATOM 2506 O O . PRO B 1 79 ? 5.766 26.922 -9.461 1 95.44 79 PRO B O 1
ATOM 2509 N N . ASP B 1 80 ? 7.285 28.156 -10.484 1 94.12 80 ASP B N 1
ATOM 2510 C CA . ASP B 1 80 ? 8.305 27.109 -10.508 1 94.12 80 ASP B CA 1
ATOM 2511 C C . ASP B 1 80 ? 8.57 26.562 -9.109 1 94.12 80 ASP B C 1
ATOM 2513 O O . ASP B 1 80 ? 9.039 27.297 -8.227 1 94.12 80 ASP B O 1
ATOM 2517 N N . PRO B 1 81 ? 8.281 25.281 -8.914 1 94.44 81 PRO B N 1
ATOM 2518 C CA . PRO B 1 81 ? 8.438 24.734 -7.562 1 94.44 81 PRO B CA 1
ATOM 2519 C C . PRO B 1 81 ? 9.898 24.656 -7.125 1 94.44 81 PRO B C 1
ATOM 2521 O O . PRO B 1 81 ? 10.18 24.469 -5.938 1 94.44 81 PRO B O 1
ATOM 2524 N N . LYS B 1 82 ? 10.828 24.859 -8.008 1 93.12 82 LYS B N 1
ATOM 2525 C CA . LYS B 1 82 ? 12.242 24.844 -7.66 1 93.12 82 LYS B CA 1
ATOM 2526 C C . LYS B 1 82 ? 12.688 26.188 -7.078 1 93.12 82 LYS B C 1
ATOM 2528 O O . LYS B 1 82 ? 13.773 26.297 -6.512 1 93.12 82 LYS B O 1
ATOM 2533 N N . ALA B 1 83 ? 11.812 27.156 -7.184 1 95.25 83 ALA B N 1
ATOM 2534 C CA . ALA B 1 83 ? 12.242 28.5 -6.797 1 95.25 83 ALA B CA 1
ATOM 2535 C C . ALA B 1 83 ? 11.188 29.188 -5.934 1 95.25 83 ALA B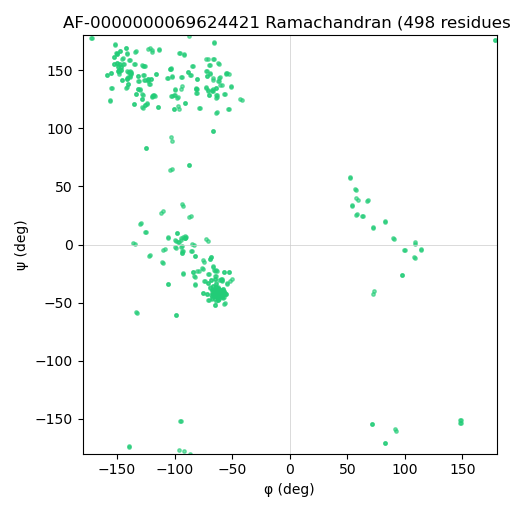 C 1
ATOM 2537 O O . ALA B 1 83 ? 11.336 30.359 -5.57 1 95.25 83 ALA B O 1
ATOM 2538 N N . SER B 1 84 ? 10.125 28.5 -5.691 1 96.12 84 SER B N 1
ATOM 2539 C CA . SER B 1 84 ? 9.023 29.125 -4.969 1 96.12 84 SER B CA 1
ATOM 2540 C C . SER B 1 84 ? 8.336 28.141 -4.039 1 96.12 84 SER B C 1
ATOM 2542 O O . SER B 1 84 ? 8.273 26.938 -4.336 1 96.12 84 SER B O 1
ATOM 2544 N N . CYS B 1 85 ? 7.727 28.672 -3.041 1 96.06 85 CYS B N 1
ATOM 2545 C CA . CYS B 1 85 ? 7.035 27.828 -2.064 1 96.06 85 CYS B CA 1
ATOM 2546 C C . CYS B 1 85 ? 5.547 27.734 -2.381 1 96.06 85 CYS B C 1
ATOM 2548 O O . CYS B 1 85 ? 4.805 27.047 -1.687 1 96.06 85 CYS B O 1
ATOM 2550 N N . GLY B 1 86 ? 5.113 28.344 -3.447 1 93.19 86 GLY B N 1
ATOM 2551 C CA . GLY B 1 86 ? 3.709 28.328 -3.82 1 93.19 86 GLY B CA 1
ATOM 2552 C C . GLY B 1 86 ? 2.936 29.516 -3.273 1 93.19 86 GLY B C 1
ATOM 2553 O O . GLY B 1 86 ? 3.525 30.531 -2.889 1 93.19 86 GLY B O 1
ATOM 2554 N N . PRO B 1 87 ? 1.707 29.344 -3.232 1 95.75 87 PRO B N 1
ATOM 2555 C CA . PRO B 1 87 ? 0.803 28.281 -3.695 1 95.75 87 PRO B CA 1
ATOM 2556 C C . PRO B 1 87 ? 0.97 27.969 -5.184 1 95.75 87 PRO B C 1
ATOM 2558 O O . PRO B 1 87 ? 1.271 28.875 -5.973 1 95.75 87 PRO B O 1
ATOM 2561 N N . TYR B 1 88 ? 0.732 26.641 -5.5 1 96.06 88 TYR B N 1
ATOM 2562 C CA . TYR B 1 88 ? 0.959 26.156 -6.855 1 96.06 88 TYR B CA 1
ATOM 2563 C C . TYR B 1 88 ? -0.358 26 -7.605 1 96.06 88 TYR B C 1
ATOM 2565 O O . TYR B 1 88 ? -1.407 25.781 -6.992 1 96.06 88 TYR B O 1
ATOM 2573 N N . LYS B 1 89 ? -0.313 26.141 -8.914 1 94 89 LYS B N 1
ATOM 2574 C CA . LYS B 1 89 ? -1.437 25.906 -9.82 1 94 89 LYS B CA 1
ATOM 2575 C C . LYS B 1 89 ? -1.002 25.109 -11.039 1 94 89 LYS B C 1
ATOM 2577 O O . LYS B 1 89 ? 0.19 25.016 -11.344 1 94 89 LYS B O 1
ATOM 2582 N N . VAL B 1 90 ? -2.01 24.469 -11.57 1 92.31 90 VAL B N 1
ATOM 2583 C CA . VAL B 1 90 ? -1.761 23.734 -12.797 1 92.31 90 VAL B CA 1
ATOM 2584 C C . VAL B 1 90 ? -2.191 24.562 -14.008 1 92.31 90 VAL B C 1
ATOM 2586 O O . VAL B 1 90 ? -3.285 25.141 -14.016 1 92.31 90 VAL B O 1
ATOM 2589 N N . LEU B 1 91 ? -1.262 24.734 -14.938 1 83.44 91 LEU B N 1
ATOM 2590 C CA . LEU B 1 91 ? -1.653 25.391 -16.188 1 83.44 91 LEU B CA 1
ATOM 2591 C C . LEU B 1 91 ? -1.975 24.359 -17.266 1 83.44 91 LEU B C 1
ATOM 2593 O O . LEU B 1 91 ? -1.128 23.531 -17.609 1 83.44 91 LEU B O 1
ATOM 2597 N N . PRO B 1 92 ? -3.17 24.359 -17.672 1 75.44 92 PRO B N 1
ATOM 2598 C CA . PRO B 1 92 ? -3.615 23.375 -18.672 1 75.44 92 PRO B CA 1
ATOM 2599 C C . PRO B 1 92 ? -2.695 23.312 -19.891 1 75.44 92 PRO B C 1
ATOM 2601 O O . PRO B 1 92 ? -2.506 22.234 -20.469 1 75.44 92 PRO B O 1
ATOM 2604 N N . SER B 1 93 ? -2.129 24.312 -20.188 1 76.62 93 SER B N 1
ATOM 2605 C CA . SER B 1 93 ? -1.374 24.406 -21.438 1 76.62 93 SER B CA 1
ATOM 2606 C C . SER B 1 93 ? 0.103 24.094 -21.219 1 76.62 93 SER B C 1
ATOM 2608 O O . SER B 1 93 ? 0.896 24.109 -22.156 1 76.62 93 SER B O 1
ATOM 2610 N N . MET B 1 94 ? 0.366 23.75 -20.078 1 73.12 94 MET B N 1
ATOM 2611 C CA . MET B 1 94 ? 1.789 23.562 -19.812 1 73.12 94 MET B CA 1
ATOM 2612 C C . MET B 1 94 ? 2.262 22.203 -20.297 1 73.12 94 MET B C 1
ATOM 2614 O O . MET B 1 94 ? 1.542 21.219 -20.172 1 73.12 94 MET B O 1
ATOM 2618 N N . ASP B 1 95 ? 3.365 22.266 -20.953 1 74.94 95 ASP B N 1
ATOM 2619 C CA . ASP B 1 95 ? 4.02 21 -21.297 1 74.94 95 ASP B CA 1
ATOM 2620 C C . ASP B 1 95 ? 4.438 20.25 -20.047 1 74.94 95 ASP B C 1
ATOM 2622 O O . ASP B 1 95 ? 5.25 20.734 -19.25 1 74.94 95 ASP B O 1
ATOM 2626 N N . LYS B 1 96 ? 3.893 19.234 -19.828 1 77.38 96 LYS B N 1
ATOM 2627 C CA . LYS B 1 96 ? 4.211 18.422 -18.656 1 77.38 96 LYS B CA 1
ATOM 2628 C C . LYS B 1 96 ? 5.5 17.641 -18.859 1 77.38 96 LYS B C 1
ATOM 2630 O O . LYS B 1 96 ? 5.668 16.969 -19.875 1 77.38 96 LYS B O 1
ATOM 2635 N N . SER B 1 97 ? 6.41 17.984 -18.016 1 73.12 97 SER B N 1
ATOM 2636 C CA . SER B 1 97 ? 7.605 17.156 -17.984 1 73.12 97 SER B CA 1
ATOM 2637 C C . SER B 1 97 ? 7.32 15.805 -17.328 1 73.12 97 SER B C 1
ATOM 2639 O O . SER B 1 97 ? 6.531 15.711 -16.391 1 73.12 97 SER B O 1
ATOM 2641 N N . ARG B 1 98 ? 7.844 14.812 -18.016 1 68.19 98 ARG B N 1
ATOM 2642 C CA . ARG B 1 98 ? 7.715 13.492 -17.406 1 68.19 98 ARG B CA 1
ATOM 2643 C C . ARG B 1 98 ? 8.773 13.273 -16.344 1 68.19 98 ARG B C 1
ATOM 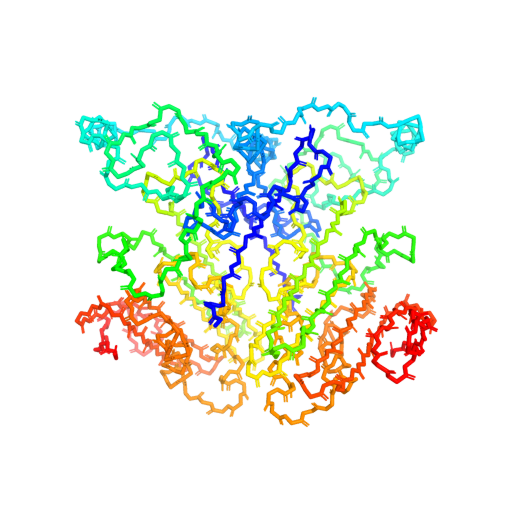2645 O O . ARG B 1 98 ? 9.891 13.781 -16.453 1 68.19 98 ARG B O 1
ATOM 2652 N N . MET B 1 99 ? 8.258 12.836 -15.242 1 68.81 99 MET B N 1
ATOM 2653 C CA . MET B 1 99 ? 9.242 12.414 -14.25 1 68.81 99 MET B CA 1
ATOM 2654 C C . MET B 1 99 ? 10.375 11.633 -14.914 1 68.81 99 MET B C 1
ATOM 2656 O O . MET B 1 99 ? 10.133 10.781 -15.773 1 68.81 99 MET B O 1
ATOM 2660 N N . THR B 1 100 ? 11.594 12.156 -14.656 1 70.5 100 THR B N 1
ATOM 2661 C CA . THR B 1 100 ? 12.719 11.375 -15.164 1 70.5 100 THR B CA 1
ATOM 2662 C C . THR B 1 100 ? 13.25 10.438 -14.086 1 70.5 100 THR B C 1
ATOM 2664 O O . THR B 1 100 ? 13.266 10.781 -12.906 1 70.5 100 THR B O 1
ATOM 2667 N N . ASN B 1 101 ? 13.469 9.281 -14.445 1 74.94 101 ASN B N 1
ATOM 2668 C CA . ASN B 1 101 ? 13.992 8.25 -13.555 1 74.94 101 ASN B CA 1
ATOM 2669 C C . ASN B 1 101 ? 15.453 8.5 -13.203 1 74.94 101 ASN B C 1
ATOM 2671 O O . ASN B 1 101 ? 16.047 7.734 -12.438 1 74.94 101 ASN B O 1
ATOM 2675 N N . THR B 1 102 ? 15.93 9.633 -13.719 1 71.81 102 THR B N 1
ATOM 2676 C CA . THR B 1 102 ? 17.359 9.836 -13.539 1 71.81 102 THR B CA 1
ATOM 2677 C C . THR B 1 102 ? 17.625 10.945 -12.516 1 71.81 102 THR B C 1
ATOM 2679 O O . THR B 1 102 ? 18.781 11.219 -12.172 1 71.81 102 THR B O 1
ATOM 2682 N N . ASN B 1 103 ? 16.578 11.555 -12.062 1 72.56 103 ASN B N 1
ATOM 2683 C CA . ASN B 1 103 ? 16.797 12.594 -11.062 1 72.56 103 ASN B CA 1
ATOM 2684 C C . ASN B 1 103 ? 17.469 12.047 -9.812 1 72.56 103 ASN B C 1
ATOM 2686 O O . ASN B 1 103 ? 17.188 10.922 -9.391 1 72.56 103 ASN B O 1
ATOM 2690 N N . PRO B 1 104 ? 18.422 12.852 -9.359 1 71.06 104 PRO B N 1
ATOM 2691 C CA . PRO B 1 104 ? 19.078 12.391 -8.133 1 71.06 104 PRO B CA 1
ATOM 2692 C C . PRO B 1 104 ? 18.078 12.133 -7 1 71.06 104 PRO B C 1
ATOM 2694 O O . PRO B 1 104 ? 17.078 12.828 -6.891 1 71.06 104 PRO B O 1
ATOM 2697 N N . SER B 1 105 ? 18.453 11.172 -6.242 1 74 105 SER B N 1
ATOM 2698 C CA . SER B 1 105 ? 17.594 10.828 -5.113 1 74 105 SER B CA 1
ATOM 2699 C C . SER B 1 105 ? 17.641 11.898 -4.031 1 74 105 SER B C 1
ATOM 2701 O O . SER B 1 105 ? 18.719 12.445 -3.74 1 74 105 SER B O 1
ATOM 2703 N N . LYS B 1 106 ? 16.547 12.266 -3.602 1 72.69 106 LYS B N 1
ATOM 2704 C CA . LYS B 1 106 ? 16.469 13.203 -2.482 1 72.69 106 LYS B CA 1
ATOM 2705 C C . LYS B 1 106 ? 16.594 12.477 -1.147 1 72.69 106 LYS B C 1
ATOM 2707 O O . LYS B 1 106 ? 16.562 13.102 -0.087 1 72.69 106 LYS B O 1
ATOM 2712 N N . PHE B 1 107 ? 16.734 11.148 -1.339 1 72.69 107 PHE B N 1
ATOM 2713 C CA . PHE B 1 107 ? 16.859 10.305 -0.152 1 72.69 107 PHE B CA 1
ATOM 2714 C C . PHE B 1 107 ? 18.328 9.906 0.072 1 72.69 107 PHE B C 1
ATOM 2716 O O . PHE B 1 107 ? 18.953 9.328 -0.812 1 72.69 107 PHE B O 1
ATOM 2723 N N . GLY B 1 108 ? 19.047 10.703 0.791 1 61.56 108 GLY B N 1
ATOM 2724 C CA . GLY B 1 108 ? 20.438 10.367 1.099 1 61.56 108 GLY B CA 1
ATOM 2725 C C . GLY B 1 108 ? 20.594 9.609 2.4 1 61.56 108 GLY B C 1
ATOM 2726 O O . GLY B 1 108 ? 19.594 9.172 2.994 1 61.56 108 GLY B O 1
ATOM 2727 N N . ILE B 1 109 ? 21.766 9.367 2.689 1 60.03 109 ILE B N 1
ATOM 2728 C CA . ILE B 1 109 ? 22.141 8.578 3.865 1 60.03 109 ILE B CA 1
ATOM 2729 C C . ILE B 1 109 ? 21.469 9.164 5.105 1 60.03 109 ILE B C 1
ATOM 2731 O O . ILE B 1 109 ? 21.094 8.43 6.02 1 60.03 109 ILE B O 1
ATOM 2735 N N . ASP B 1 110 ? 21.172 10.383 4.969 1 58.59 110 ASP B N 1
ATOM 2736 C CA . ASP B 1 110 ? 20.656 11.07 6.148 1 58.59 110 ASP B CA 1
ATOM 2737 C C . ASP B 1 110 ? 19.141 11.039 6.188 1 58.59 110 ASP B C 1
ATOM 2739 O O . ASP B 1 110 ? 18.516 11.508 7.148 1 58.59 110 ASP B O 1
ATOM 2743 N N . ASN B 1 111 ? 18.531 10.555 5.199 1 59.72 111 ASN B N 1
ATOM 2744 C CA . ASN B 1 111 ? 17.078 10.547 5.141 1 59.72 111 ASN B CA 1
ATOM 2745 C C . ASN B 1 111 ? 16.516 9.141 5.266 1 59.72 111 ASN B C 1
ATOM 2747 O O . ASN B 1 111 ? 15.469 8.828 4.695 1 59.72 111 ASN B O 1
ATOM 2751 N N . HIS B 1 112 ? 17.234 8.352 5.934 1 59.75 112 HIS B N 1
ATOM 2752 C CA . HIS B 1 112 ? 16.766 6.988 6.133 1 59.75 112 HIS B CA 1
ATOM 2753 C C . HIS B 1 112 ? 16.219 6.793 7.539 1 59.75 112 HIS B C 1
ATOM 2755 O O . HIS B 1 112 ? 16.719 5.969 8.305 1 59.75 112 HIS B O 1
ATOM 2761 N N . ASP B 1 113 ? 15.242 7.465 7.762 1 73.81 113 ASP B N 1
ATOM 2762 C CA . ASP B 1 113 ? 14.688 7.461 9.109 1 73.81 113 ASP B CA 1
ATOM 2763 C C . ASP B 1 113 ? 13.711 6.293 9.305 1 73.81 113 ASP B C 1
ATOM 2765 O O . ASP B 1 113 ? 12.828 6.348 10.156 1 73.81 113 ASP B O 1
ATOM 2769 N N . THR B 1 114 ? 13.93 5.277 8.492 1 88.56 114 THR B N 1
ATOM 2770 C CA . THR B 1 114 ? 13.062 4.113 8.625 1 88.56 114 THR B CA 1
ATOM 2771 C C . THR B 1 114 ? 13.75 3.01 9.414 1 88.56 114 THR B C 1
ATOM 2773 O O . THR B 1 114 ? 14.93 2.734 9.211 1 88.56 114 THR B O 1
ATOM 2776 N N . ILE B 1 115 ? 13.07 2.535 10.406 1 93.19 115 ILE B N 1
ATOM 2777 C CA . ILE B 1 115 ? 13.523 1.331 11.102 1 93.19 115 ILE B CA 1
ATOM 2778 C C . ILE B 1 115 ? 12.672 0.138 10.664 1 93.19 115 ILE B C 1
ATOM 2780 O O . ILE B 1 115 ? 11.445 0.237 10.586 1 93.19 115 ILE B O 1
ATOM 2784 N N . GLY B 1 116 ? 13.297 -0.928 10.25 1 96.56 116 GLY B N 1
ATOM 2785 C CA . GLY B 1 116 ? 12.672 -2.195 9.906 1 96.56 116 GLY B CA 1
ATOM 2786 C C . GLY B 1 116 ? 13.258 -3.375 10.656 1 96.56 116 GLY B C 1
ATOM 2787 O O . GLY B 1 116 ? 14.469 -3.42 10.898 1 96.56 116 GLY B O 1
ATOM 2788 N N . MET B 1 117 ? 12.398 -4.281 11.039 1 97.69 117 MET B N 1
ATOM 2789 C CA . MET B 1 117 ? 12.859 -5.43 11.805 1 97.69 117 MET B CA 1
ATOM 2790 C C . MET B 1 117 ? 12.133 -6.699 11.383 1 97.69 117 MET B C 1
ATOM 2792 O O . MET B 1 117 ? 10.938 -6.664 11.078 1 97.69 117 MET B O 1
ATOM 2796 N N . ILE B 1 118 ? 12.852 -7.805 11.352 1 98.38 118 ILE B N 1
ATOM 2797 C CA . ILE B 1 118 ? 12.32 -9.156 11.203 1 98.38 118 ILE B CA 1
ATOM 2798 C C . ILE B 1 118 ? 12.688 -9.992 12.422 1 98.38 118 ILE B C 1
ATOM 2800 O O . ILE B 1 118 ? 13.859 -10.086 12.797 1 98.38 118 ILE B O 1
ATOM 2804 N N . VAL B 1 119 ? 11.727 -10.602 13.016 1 97.81 119 VAL B N 1
ATOM 2805 C CA . VAL B 1 119 ? 11.984 -11.359 14.234 1 97.81 119 VAL B CA 1
ATOM 2806 C C . VAL B 1 119 ? 11.406 -12.766 14.086 1 97.81 119 VAL B C 1
ATOM 2808 O O . VAL B 1 119 ? 10.25 -12.938 13.688 1 97.81 119 VAL B O 1
ATOM 2811 N N . ILE B 1 120 ? 12.148 -13.688 14.344 1 97.12 120 ILE B N 1
ATOM 2812 C CA . ILE B 1 120 ? 11.742 -15.086 14.453 1 97.12 120 ILE B CA 1
ATOM 2813 C C . ILE B 1 120 ? 11.93 -15.562 15.891 1 97.12 120 ILE B C 1
ATOM 2815 O O . ILE B 1 120 ? 13.047 -15.57 16.406 1 97.12 120 ILE B O 1
ATOM 2819 N N . ASP B 1 121 ? 10.844 -15.945 16.484 1 94.62 121 ASP B N 1
ATOM 2820 C CA . ASP B 1 121 ? 10.953 -16.328 17.891 1 94.62 121 ASP B CA 1
ATOM 2821 C C . ASP B 1 121 ? 11.32 -17.797 18.031 1 94.62 121 ASP B C 1
ATOM 2823 O O . ASP B 1 121 ? 11.516 -18.5 17.031 1 94.62 121 ASP B O 1
ATOM 2827 N N . GLY B 1 122 ? 11.461 -18.297 19.25 1 92.88 122 GLY B N 1
ATOM 2828 C CA . GLY B 1 122 ? 11.906 -19.656 19.531 1 92.88 122 GLY B CA 1
ATOM 2829 C C . GLY B 1 122 ? 10.898 -20.719 19.141 1 92.88 122 GLY B C 1
ATOM 2830 O O . GLY B 1 122 ? 11.234 -21.891 19.016 1 92.88 122 GLY B O 1
ATOM 2831 N N . ASN B 1 123 ? 9.648 -20.328 18.828 1 93.94 123 ASN B N 1
ATOM 2832 C CA . ASN B 1 123 ? 8.594 -21.266 18.438 1 93.94 123 ASN B CA 1
ATOM 2833 C C . ASN B 1 123 ? 8.422 -21.297 16.922 1 93.94 123 ASN B C 1
ATOM 2835 O O . ASN B 1 123 ? 7.477 -21.906 16.406 1 93.94 123 ASN B O 1
ATOM 2839 N N . GLY B 1 124 ? 9.258 -20.578 16.297 1 92.69 124 GLY B N 1
ATOM 2840 C CA . GLY B 1 124 ? 9.227 -20.594 14.844 1 92.69 124 GLY B CA 1
ATOM 2841 C C . GLY B 1 124 ? 8.172 -19.656 14.266 1 92.69 124 GLY B C 1
ATOM 2842 O O . GLY B 1 124 ? 7.688 -19.891 13.156 1 92.69 124 GLY B O 1
ATOM 2843 N N . ARG B 1 125 ? 7.742 -18.734 15.031 1 95.44 125 ARG B N 1
ATOM 2844 C CA . ARG B 1 125 ? 6.828 -17.719 14.531 1 95.44 125 ARG B CA 1
ATOM 2845 C C . ARG B 1 125 ? 7.59 -16.469 14.078 1 95.44 125 ARG B C 1
ATOM 2847 O O . ARG B 1 125 ? 8.578 -16.078 14.703 1 95.44 125 ARG B O 1
ATOM 2854 N N . ILE B 1 126 ? 7.102 -15.836 13.023 1 97.5 126 ILE B N 1
ATOM 2855 C CA . ILE B 1 126 ? 7.824 -14.703 12.453 1 97.5 126 ILE B CA 1
ATOM 2856 C C . ILE B 1 126 ? 6.941 -13.453 12.484 1 97.5 126 ILE B C 1
ATOM 2858 O O . ILE B 1 126 ? 5.723 -13.547 12.328 1 97.5 126 ILE B O 1
ATOM 2862 N N . ALA B 1 127 ? 7.523 -12.312 12.75 1 97.5 127 ALA B N 1
ATOM 2863 C CA . ALA B 1 127 ? 6.883 -11.008 12.664 1 97.5 127 ALA B CA 1
ATOM 2864 C C . ALA B 1 127 ? 7.82 -9.977 12.047 1 97.5 127 ALA B C 1
ATOM 2866 O O . ALA B 1 127 ? 9.047 -10.133 12.086 1 97.5 127 ALA B O 1
ATOM 2867 N N . GLY B 1 128 ? 7.27 -9.039 11.383 1 97.69 128 GLY B N 1
ATOM 2868 C CA . GLY B 1 128 ? 7.984 -7.895 10.844 1 97.69 128 GLY B CA 1
ATOM 2869 C C . GLY B 1 128 ? 7.352 -6.57 11.219 1 97.69 128 GLY B C 1
ATOM 2870 O O . GLY B 1 128 ? 6.152 -6.508 11.508 1 97.69 128 GLY B O 1
ATOM 2871 N N . GLY B 1 129 ? 8.094 -5.539 11.258 1 97.31 129 GLY B N 1
ATOM 2872 C CA . GLY B 1 129 ? 7.602 -4.199 11.547 1 97.31 129 GLY B CA 1
ATOM 2873 C C . GLY B 1 129 ? 8.484 -3.104 10.984 1 97.31 129 GLY B C 1
ATOM 2874 O O . GLY B 1 129 ? 9.703 -3.279 10.867 1 97.31 129 GLY B O 1
ATOM 2875 N N . THR B 1 130 ? 7.844 -2.062 10.633 1 97.44 130 THR B N 1
ATOM 2876 C CA . THR B 1 130 ? 8.562 -0.887 10.156 1 97.44 130 THR B CA 1
ATOM 2877 C C . THR B 1 130 ? 7.965 0.388 10.742 1 97.44 130 THR B C 1
ATOM 2879 O O . THR B 1 130 ? 6.773 0.438 11.047 1 97.44 130 THR B O 1
ATOM 2882 N N . SER B 1 131 ? 8.766 1.387 10.977 1 96.31 131 SER B N 1
ATOM 2883 C CA . SER B 1 131 ? 8.367 2.729 11.383 1 96.31 131 SER B CA 1
ATOM 2884 C C . SER B 1 131 ? 9.234 3.791 10.719 1 96.31 131 SER B C 1
ATOM 2886 O O . SER B 1 131 ? 10.445 3.617 10.586 1 96.31 131 SER B O 1
ATOM 2888 N N . SER B 1 132 ? 8.555 4.824 10.219 1 93.25 132 SER B N 1
ATOM 2889 C CA . SER B 1 132 ? 9.281 5.855 9.492 1 93.25 132 SER B CA 1
ATOM 2890 C C . SER B 1 132 ? 8.633 7.227 9.672 1 93.25 132 SER B C 1
ATOM 2892 O O . SER B 1 132 ? 7.418 7.32 9.852 1 93.25 132 SER B O 1
ATOM 2894 N N . ASN B 1 133 ? 9.438 8.234 9.688 1 86.75 133 ASN B N 1
ATOM 2895 C CA . ASN B 1 133 ? 8.93 9.602 9.57 1 86.75 133 ASN B CA 1
ATOM 2896 C C . ASN B 1 133 ? 8.609 9.953 8.117 1 86.75 133 ASN B C 1
ATOM 2898 O O . ASN B 1 133 ? 7.824 10.859 7.855 1 86.75 133 ASN B O 1
ATOM 2902 N N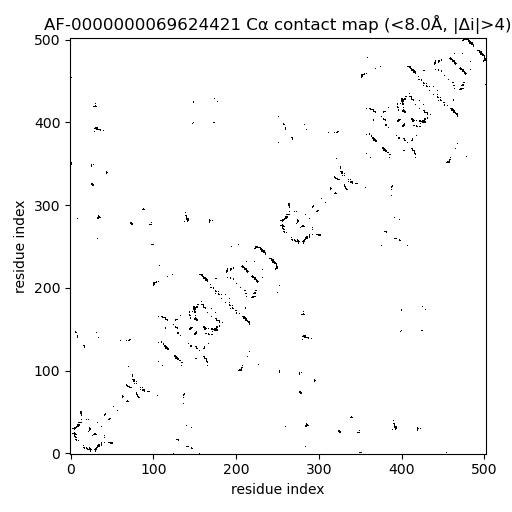 . GLY B 1 134 ? 9.242 9.242 7.273 1 85.19 134 GLY B N 1
ATOM 2903 C CA . GLY B 1 134 ? 9.062 9.5 5.855 1 85.19 134 GLY B CA 1
ATOM 2904 C C . GLY B 1 134 ? 9.93 10.641 5.348 1 85.19 134 GLY B C 1
ATOM 2905 O O . GLY B 1 134 ? 10.891 11.031 6.004 1 85.19 134 GLY B O 1
ATOM 2906 N N . ALA B 1 135 ? 9.719 11.078 4.125 1 88.62 135 ALA B N 1
ATOM 2907 C CA . ALA B 1 135 ? 10.5 12.133 3.479 1 88.62 135 ALA B CA 1
ATOM 2908 C C . ALA B 1 135 ? 10.336 13.461 4.203 1 88.62 135 ALA B C 1
ATOM 2910 O O . ALA B 1 135 ? 9.219 13.844 4.562 1 88.62 135 ALA B O 1
ATOM 2911 N N . LYS B 1 136 ? 11.461 14.102 4.406 1 90.62 136 LYS B N 1
ATOM 2912 C CA . LYS B 1 136 ? 11.367 15.461 4.926 1 90.62 136 LYS B CA 1
ATOM 2913 C C . LYS B 1 136 ? 10.727 16.391 3.908 1 90.62 136 LYS B C 1
ATOM 2915 O O . LYS B 1 136 ? 10.93 16.25 2.703 1 90.62 136 LYS B O 1
ATOM 2920 N N . PHE B 1 137 ? 9.93 17.328 4.371 1 93.62 137 PHE B N 1
ATOM 2921 C CA . PHE B 1 137 ? 9.344 18.406 3.584 1 93.62 137 PHE B CA 1
ATOM 2922 C C . PHE B 1 137 ? 8.414 17.844 2.51 1 93.62 137 PHE B C 1
ATOM 2924 O O . PHE B 1 137 ? 8.32 18.406 1.416 1 93.62 137 PHE B O 1
ATOM 2931 N N . LYS B 1 138 ? 7.941 16.688 2.809 1 95.25 138 LYS B N 1
ATOM 2932 C CA . LYS B 1 138 ? 7.008 16.047 1.896 1 95.25 138 LYS B CA 1
ATOM 2933 C C . LYS B 1 138 ? 5.73 16.859 1.73 1 95.25 138 LYS B C 1
ATOM 2935 O O . LYS B 1 138 ? 5.398 17.688 2.588 1 95.25 138 LYS B O 1
ATOM 2940 N N . ILE B 1 139 ? 5.109 16.641 0.638 1 97.31 139 ILE B N 1
ATOM 2941 C CA . ILE B 1 139 ? 3.768 17.188 0.458 1 97.31 139 ILE B CA 1
ATOM 2942 C C . ILE B 1 139 ? 2.818 16.562 1.478 1 97.31 139 ILE B C 1
ATOM 2944 O O . ILE B 1 139 ? 2.82 15.336 1.672 1 97.31 139 ILE B O 1
ATOM 2948 N N . PRO B 1 140 ? 2.082 17.406 2.197 1 97.12 140 PRO B N 1
ATOM 2949 C CA . PRO B 1 140 ? 1.201 16.875 3.234 1 97.12 140 PRO B CA 1
ATOM 2950 C C . PRO B 1 140 ? 0.296 15.75 2.717 1 97.12 140 PRO B C 1
ATOM 2952 O O . PRO B 1 140 ? -0.256 15.859 1.62 1 97.12 140 PRO B O 1
ATOM 2955 N N . GLY B 1 141 ? 0.172 14.656 3.52 1 98.31 141 GLY B N 1
ATOM 2956 C CA . GLY B 1 141 ? -0.675 13.531 3.168 1 98.31 141 GLY B CA 1
ATOM 2957 C C . GLY B 1 141 ? 0.098 12.367 2.58 1 98.31 141 GLY B C 1
ATOM 2958 O O . GLY B 1 141 ? -0.452 11.273 2.4 1 98.31 141 GLY B O 1
ATOM 2959 N N . ARG B 1 142 ? 1.409 12.609 2.385 1 98.44 142 ARG B N 1
ATOM 2960 C CA . ARG B 1 142 ? 2.223 11.586 1.739 1 98.44 142 ARG B CA 1
ATOM 2961 C C . ARG B 1 142 ? 2.354 10.352 2.629 1 98.44 142 ARG B C 1
ATOM 2963 O O . ARG B 1 142 ? 2.619 10.469 3.826 1 98.44 142 ARG B O 1
ATOM 2970 N N . VAL B 1 143 ? 2.127 9.211 2.047 1 98.06 143 VAL B N 1
ATOM 2971 C CA . VAL B 1 143 ? 2.441 7.922 2.652 1 98.06 143 VAL B CA 1
ATOM 2972 C C . VAL B 1 143 ? 3.463 7.18 1.793 1 98.06 143 VAL B C 1
ATOM 2974 O O . VAL B 1 143 ? 3.287 7.059 0.579 1 98.06 143 VAL B O 1
ATOM 2977 N N . GLY B 1 144 ? 4.555 6.727 2.393 1 96.56 144 GLY B N 1
ATOM 2978 C CA . GLY B 1 144 ? 5.57 5.953 1.696 1 96.56 144 GLY B CA 1
ATOM 2979 C C . GLY B 1 144 ? 5.379 4.453 1.84 1 96.56 144 GLY B C 1
ATOM 2980 O O . GLY B 1 144 ? 4.258 3.984 2.041 1 96.56 144 GLY B O 1
ATOM 2981 N N . ASP B 1 145 ? 6.434 3.752 1.77 1 97 145 ASP B N 1
ATOM 2982 C CA . ASP B 1 145 ? 6.395 2.297 1.662 1 97 145 ASP B CA 1
ATOM 2983 C C . ASP B 1 145 ? 6.246 1.648 3.037 1 97 145 ASP B C 1
ATOM 2985 O O . ASP B 1 145 ? 5.785 0.51 3.146 1 97 145 ASP B O 1
ATOM 2989 N N . SER B 1 146 ? 6.625 2.314 4.074 1 97.19 146 SER B N 1
ATOM 2990 C CA . SER B 1 146 ? 6.82 1.694 5.379 1 97.19 146 SER B CA 1
ATOM 2991 C C . SER B 1 146 ? 5.539 1.032 5.871 1 97.19 146 SER B C 1
ATOM 2993 O O . SER B 1 146 ? 5.57 -0.085 6.395 1 97.19 146 SER B O 1
ATOM 2995 N N . PRO B 1 147 ? 4.379 1.649 5.691 1 97.94 147 PRO B N 1
ATOM 2996 C CA . PRO B 1 147 ? 3.162 1.01 6.199 1 97.94 147 PRO B CA 1
ATOM 2997 C C . PRO B 1 147 ? 2.494 0.108 5.16 1 97.94 147 PRO B C 1
ATOM 2999 O O . PRO B 1 147 ? 1.404 -0.418 5.406 1 97.94 147 PRO B O 1
ATOM 3002 N N . ILE B 1 148 ? 3.066 -0.095 4.039 1 98.25 148 ILE B N 1
ATOM 3003 C CA . ILE B 1 148 ? 2.439 -0.846 2.955 1 98.25 148 ILE B CA 1
ATOM 3004 C C . ILE B 1 148 ? 2.992 -2.27 2.926 1 98.25 148 ILE B C 1
ATOM 3006 O O . ILE B 1 148 ? 4.176 -2.475 2.652 1 98.25 148 ILE B O 1
ATOM 3010 N N . ALA B 1 149 ? 2.105 -3.197 3.154 1 97.38 149 ALA B N 1
ATOM 3011 C CA . ALA B 1 149 ? 2.504 -4.602 3.068 1 97.38 149 ALA B CA 1
ATOM 3012 C C . ALA B 1 149 ? 3.096 -4.922 1.698 1 97.38 149 ALA B C 1
ATOM 3014 O O . ALA B 1 149 ? 2.51 -4.582 0.667 1 97.38 149 ALA B O 1
ATOM 3015 N N . GLY B 1 150 ? 4.258 -5.535 1.706 1 98 150 GLY B N 1
ATOM 3016 C CA . GLY B 1 150 ? 4.91 -5.895 0.455 1 98 150 GLY B CA 1
ATOM 3017 C C . GLY B 1 150 ? 5.961 -4.887 0.02 1 98 150 GLY B C 1
ATOM 3018 O O . GLY B 1 150 ? 6.883 -5.23 -0.721 1 98 150 GLY B O 1
ATOM 3019 N N . ALA B 1 151 ? 5.785 -3.631 0.463 1 98.06 151 ALA B N 1
ATOM 3020 C CA . ALA B 1 151 ? 6.742 -2.592 0.092 1 98.06 151 ALA B CA 1
ATOM 3021 C C . ALA B 1 151 ? 7.75 -2.354 1.211 1 98.06 151 ALA B C 1
ATOM 3023 O O . ALA B 1 151 ? 8.914 -2.748 1.101 1 98.06 151 ALA B O 1
ATOM 3024 N N . GLY B 1 152 ? 7.293 -1.956 2.35 1 97.56 152 GLY B N 1
ATOM 3025 C CA . GLY B 1 152 ? 8.195 -1.649 3.453 1 97.56 152 GLY B CA 1
ATOM 3026 C C . GLY B 1 152 ? 8.625 -2.879 4.23 1 97.56 152 GLY B C 1
ATOM 3027 O O . GLY B 1 152 ? 9.742 -2.928 4.754 1 97.56 152 GLY B O 1
ATOM 3028 N N . CYS B 1 153 ? 7.707 -3.781 4.305 1 98.38 153 CYS B N 1
ATOM 3029 C CA . CYS B 1 153 ? 7.957 -4.988 5.082 1 98.38 153 CYS B CA 1
ATOM 3030 C C . CYS B 1 153 ? 7.035 -6.121 4.648 1 98.38 153 CYS B C 1
ATOM 3032 O O . CYS B 1 153 ? 5.898 -5.879 4.238 1 98.38 153 CYS B O 1
ATOM 3034 N N . TYR B 1 154 ? 7.531 -7.336 4.691 1 98.75 154 TYR B N 1
ATOM 3035 C CA . TYR B 1 154 ? 6.715 -8.508 4.398 1 98.75 154 TYR B CA 1
ATOM 3036 C C . TYR B 1 154 ? 7.281 -9.75 5.078 1 98.75 154 TYR B C 1
ATOM 3038 O O . TYR B 1 154 ? 8.492 -9.977 5.07 1 98.75 154 TYR B O 1
ATOM 3046 N N . VAL B 1 155 ? 6.422 -10.5 5.684 1 98.44 155 VAL B N 1
ATOM 3047 C CA . VAL B 1 155 ? 6.859 -11.758 6.297 1 98.44 155 VAL B CA 1
ATOM 3048 C C . VAL B 1 155 ? 5.922 -12.891 5.875 1 98.44 155 VAL B C 1
ATOM 3050 O O . VAL B 1 155 ? 4.734 -12.664 5.637 1 98.44 155 VAL B O 1
ATOM 3053 N N . ASP B 1 156 ? 6.434 -13.977 5.711 1 97.69 156 ASP B N 1
ATOM 3054 C CA . ASP B 1 156 ? 5.73 -15.219 5.398 1 97.69 156 ASP B CA 1
ATOM 3055 C C . ASP B 1 156 ? 6.258 -16.375 6.246 1 97.69 156 ASP B C 1
ATOM 3057 O O . ASP B 1 156 ? 7.43 -16.734 6.141 1 97.69 156 ASP B O 1
ATOM 3061 N N . GLN B 1 157 ? 5.367 -16.953 6.992 1 96.06 157 GLN B N 1
ATOM 3062 C CA . GLN B 1 157 ? 5.703 -18 7.949 1 96.06 157 GLN B CA 1
ATOM 3063 C C . GLN B 1 157 ? 6.402 -19.156 7.262 1 96.06 157 GLN B C 1
ATOM 3065 O O . GLN B 1 157 ? 7.211 -19.859 7.879 1 96.06 157 GLN B O 1
ATOM 3070 N N . ASP B 1 158 ? 6.207 -19.328 6.023 1 96.06 158 ASP B N 1
ATOM 3071 C CA . ASP B 1 158 ? 6.746 -20.484 5.309 1 96.06 158 ASP B CA 1
ATOM 3072 C C . ASP B 1 158 ? 8.102 -20.156 4.684 1 96.06 158 ASP B C 1
ATOM 3074 O O . ASP B 1 158 ? 8.797 -21.047 4.203 1 96.06 158 ASP B O 1
ATOM 3078 N N . VAL B 1 159 ? 8.492 -18.938 4.738 1 97.94 159 VAL B N 1
ATOM 3079 C CA . VAL B 1 159 ? 9.648 -18.547 3.941 1 97.94 159 VAL B CA 1
ATOM 3080 C C . VAL B 1 159 ? 10.609 -17.734 4.797 1 97.94 159 VAL B C 1
ATOM 3082 O O . VAL B 1 159 ? 11.797 -18.047 4.891 1 97.94 159 VAL B O 1
ATOM 3085 N N . GLY B 1 160 ? 10.164 -16.641 5.336 1 98.5 160 GLY B N 1
ATOM 3086 C CA . GLY B 1 160 ? 10.969 -15.641 6.02 1 98.5 160 GLY B CA 1
ATOM 3087 C C . GLY B 1 160 ? 10.414 -14.234 5.879 1 98.5 160 GLY B C 1
ATOM 3088 O O . GLY B 1 160 ? 9.195 -14.047 5.848 1 98.5 160 GLY B O 1
ATOM 3089 N N . GLY B 1 161 ? 11.312 -13.273 5.977 1 98.81 161 GLY B N 1
ATOM 3090 C CA . GLY B 1 161 ? 10.852 -11.891 5.934 1 98.81 161 GLY B CA 1
ATOM 3091 C C . GLY B 1 161 ? 11.875 -10.938 5.344 1 98.81 161 GLY B C 1
ATOM 3092 O O . GLY B 1 161 ? 13.039 -11.312 5.156 1 98.81 161 GLY B O 1
ATOM 3093 N N . ALA B 1 162 ? 11.398 -9.805 5 1 98.94 162 ALA B N 1
ATOM 3094 C CA . ALA B 1 162 ? 12.234 -8.711 4.504 1 98.94 162 ALA B CA 1
ATOM 3095 C C . ALA B 1 162 ? 11.68 -7.355 4.934 1 98.94 162 ALA B C 1
ATOM 3097 O O . ALA B 1 162 ? 10.469 -7.203 5.117 1 98.94 162 ALA B O 1
ATOM 3098 N N . ALA B 1 163 ? 12.531 -6.418 5.098 1 98.62 163 ALA B N 1
ATOM 3099 C CA . ALA B 1 163 ? 12.188 -5.027 5.391 1 98.62 163 ALA B CA 1
ATOM 3100 C C . ALA B 1 163 ? 13.078 -4.066 4.605 1 98.62 163 ALA B C 1
ATOM 3102 O O . ALA B 1 163 ? 14.266 -4.324 4.418 1 98.62 163 ALA B O 1
ATOM 3103 N N . ALA B 1 164 ? 12.461 -3.006 4.219 1 96.81 164 ALA B N 1
ATOM 3104 C CA . ALA B 1 164 ? 13.156 -2.104 3.307 1 96.81 164 ALA B CA 1
ATOM 3105 C C . ALA B 1 164 ? 13.195 -0.683 3.861 1 96.81 164 ALA B C 1
ATOM 3107 O O . ALA B 1 164 ? 12.336 -0.297 4.656 1 96.81 164 ALA B O 1
ATOM 3108 N N . THR B 1 165 ? 14.203 0.113 3.473 1 95.12 165 THR B N 1
ATOM 3109 C CA . THR B 1 165 ? 14.359 1.532 3.773 1 95.12 165 THR B CA 1
ATOM 3110 C C . THR B 1 165 ? 14.914 2.283 2.568 1 95.12 165 THR B C 1
ATOM 3112 O O . THR B 1 165 ? 15.672 1.72 1.771 1 95.12 165 THR B O 1
ATOM 3115 N N . GLY B 1 166 ? 14.469 3.469 2.357 1 93.88 166 GLY B N 1
ATOM 3116 C CA . GLY B 1 166 ? 14.938 4.273 1.24 1 93.88 166 GLY B CA 1
ATOM 3117 C C . GLY B 1 166 ? 13.883 5.215 0.694 1 93.88 166 GLY B C 1
ATOM 3118 O O . GLY B 1 166 ? 13.086 5.773 1.454 1 93.88 166 GLY B O 1
ATOM 3119 N N . ASP B 1 167 ? 14.023 5.488 -0.643 1 93.75 167 ASP B N 1
ATOM 3120 C CA . ASP B 1 167 ? 12.977 6.262 -1.309 1 93.75 167 ASP B CA 1
ATOM 3121 C C . ASP B 1 167 ? 11.664 5.48 -1.372 1 93.75 167 ASP B C 1
ATOM 3123 O O . ASP B 1 167 ? 11.445 4.703 -2.303 1 93.75 167 ASP B O 1
ATOM 3127 N N . GLY B 1 168 ? 10.852 5.801 -0.453 1 94.75 168 GLY B N 1
ATOM 3128 C CA . GLY B 1 168 ? 9.633 5.02 -0.264 1 94.75 168 GLY B CA 1
ATOM 3129 C C . GLY B 1 168 ? 8.68 5.109 -1.438 1 94.75 168 GLY B C 1
ATOM 3130 O O . GLY B 1 168 ? 7.898 4.188 -1.683 1 94.75 168 GLY B O 1
ATOM 3131 N N . ASP B 1 169 ? 8.703 6.242 -2.145 1 95.25 169 ASP B N 1
ATOM 3132 C CA . ASP B 1 169 ? 7.832 6.387 -3.307 1 95.25 169 ASP B CA 1
ATOM 3133 C C . ASP B 1 169 ? 8.234 5.422 -4.418 1 95.25 169 ASP B C 1
ATOM 3135 O O . ASP B 1 169 ? 7.375 4.758 -5.008 1 95.25 169 ASP B O 1
ATOM 3139 N N . VAL B 1 170 ? 9.516 5.289 -4.648 1 95.12 170 VAL B N 1
ATOM 3140 C CA . VAL B 1 170 ? 10.023 4.371 -5.664 1 95.12 170 VAL B CA 1
ATOM 3141 C C . VAL B 1 170 ? 9.844 2.93 -5.195 1 95.12 170 VAL B C 1
ATOM 3143 O O . VAL B 1 170 ? 9.422 2.066 -5.965 1 95.12 170 VAL B O 1
ATOM 3146 N N . MET B 1 171 ? 10.125 2.691 -3.963 1 95.88 171 MET B N 1
ATOM 3147 C CA . MET B 1 171 ? 10.055 1.338 -3.424 1 95.88 171 MET B CA 1
ATOM 3148 C C . MET B 1 171 ? 8.633 0.794 -3.514 1 95.88 171 MET B C 1
ATOM 3150 O O . MET B 1 171 ? 8.43 -0.374 -3.848 1 95.88 171 MET B O 1
ATOM 3154 N N . MET B 1 172 ? 7.641 1.59 -3.277 1 96.75 172 MET B N 1
ATOM 3155 C CA . MET B 1 172 ? 6.254 1.153 -3.369 1 96.75 172 MET B CA 1
ATOM 3156 C C . MET B 1 172 ? 5.938 0.627 -4.766 1 96.75 172 MET B C 1
ATOM 3158 O O . MET B 1 172 ? 5.145 -0.305 -4.918 1 96.75 172 MET B O 1
ATOM 3162 N N . ARG B 1 173 ? 6.57 1.146 -5.742 1 97.06 173 ARG B N 1
ATOM 3163 C CA . ARG B 1 173 ? 6.285 0.821 -7.137 1 97.06 173 ARG B CA 1
ATOM 3164 C C . ARG B 1 173 ? 6.828 -0.555 -7.5 1 97.06 173 ARG B C 1
ATOM 3166 O O . ARG B 1 173 ? 6.449 -1.128 -8.523 1 97.06 173 ARG B O 1
ATOM 3173 N N . PHE B 1 174 ? 7.719 -1.088 -6.629 1 97.69 174 PHE B N 1
ATOM 3174 C CA . PHE B 1 174 ? 8.391 -2.328 -7.004 1 97.69 174 PHE B CA 1
ATOM 3175 C C . PHE B 1 174 ? 8.125 -3.418 -5.973 1 97.69 174 PHE B C 1
ATOM 3177 O O . PHE B 1 174 ? 8.523 -4.57 -6.164 1 97.69 174 PHE B O 1
ATOM 3184 N N . VAL B 1 175 ? 7.543 -3.09 -4.871 1 98.19 175 VAL B N 1
ATOM 3185 C CA . VAL B 1 175 ? 7.145 -4.02 -3.82 1 98.19 175 VAL B CA 1
ATOM 3186 C C . VAL B 1 175 ? 8.336 -4.891 -3.424 1 98.19 175 VAL B C 1
ATOM 3188 O O . VAL B 1 175 ? 8.25 -6.121 -3.457 1 98.19 175 VAL B O 1
ATOM 3191 N N . PRO B 1 176 ? 9.383 -4.293 -3.02 1 98.69 176 PRO B N 1
ATOM 3192 C CA . PRO B 1 176 ? 10.648 -5.02 -2.93 1 98.69 176 PRO B CA 1
ATOM 3193 C C . PRO B 1 176 ? 10.664 -6.035 -1.787 1 98.69 176 PRO B C 1
ATOM 3195 O O . PRO B 1 176 ? 11.312 -7.082 -1.896 1 98.69 176 PRO B O 1
ATOM 3198 N N . SER B 1 177 ? 9.992 -5.754 -0.685 1 98.81 177 SER B N 1
ATOM 3199 C CA . SER B 1 177 ? 9.992 -6.703 0.422 1 98.81 177 SER B CA 1
ATOM 3200 C C . SER B 1 177 ? 9.273 -7.996 0.044 1 98.81 177 SER B C 1
ATOM 3202 O O . SER B 1 177 ? 9.758 -9.094 0.342 1 98.81 177 SER B O 1
ATOM 3204 N N . TYR B 1 178 ? 8.148 -7.867 -0.619 1 98.75 178 TYR B N 1
ATOM 3205 C CA . TYR B 1 178 ? 7.438 -9.047 -1.101 1 98.75 178 TYR B CA 1
ATOM 3206 C C . TYR B 1 178 ? 8.281 -9.828 -2.1 1 98.75 178 TYR B C 1
ATOM 3208 O O . TYR B 1 178 ? 8.383 -11.055 -2.021 1 98.75 178 TYR B O 1
ATOM 3216 N N . ASN B 1 179 ? 8.836 -9.094 -3.037 1 98.69 179 ASN B N 1
ATOM 3217 C CA . ASN B 1 179 ? 9.664 -9.734 -4.051 1 98.69 179 ASN B CA 1
ATOM 3218 C C . ASN B 1 179 ? 10.828 -10.492 -3.422 1 98.69 179 ASN B C 1
ATOM 3220 O O . ASN B 1 179 ? 11.172 -11.586 -3.863 1 98.69 179 ASN B O 1
ATOM 3224 N N . THR B 1 180 ? 11.453 -9.891 -2.436 1 98.94 180 THR B N 1
ATOM 3225 C CA . THR B 1 180 ? 12.57 -10.523 -1.749 1 98.94 180 THR B CA 1
ATOM 3226 C C . THR B 1 180 ? 12.125 -11.828 -1.096 1 98.94 180 THR B C 1
ATOM 3228 O O . THR B 1 180 ? 12.812 -12.852 -1.217 1 98.94 180 THR B O 1
ATOM 3231 N N . VAL B 1 181 ? 11 -11.82 -0.456 1 98.81 181 VAL B N 1
ATOM 3232 C CA . VAL B 1 181 ? 10.484 -13.016 0.198 1 98.81 181 VAL B CA 1
ATOM 3233 C C . VAL B 1 181 ? 10.156 -14.078 -0.851 1 98.81 181 VAL B C 1
ATOM 3235 O O . VAL B 1 181 ? 10.453 -15.258 -0.664 1 98.81 181 VAL B O 1
ATOM 3238 N N . GLU B 1 182 ? 9.57 -13.625 -1.977 1 98.31 182 GLU B N 1
ATOM 3239 C CA . GLU B 1 182 ? 9.266 -14.57 -3.049 1 98.31 182 GLU B CA 1
ATOM 3240 C C . GLU B 1 182 ? 10.539 -15.156 -3.645 1 98.31 182 GLU B C 1
ATOM 3242 O O . GLU B 1 182 ? 10.594 -16.344 -3.967 1 98.31 182 GLU B O 1
ATOM 3247 N N . ASN B 1 183 ? 11.547 -14.297 -3.807 1 98.56 183 ASN B N 1
ATOM 3248 C CA . ASN B 1 183 ? 12.836 -14.789 -4.277 1 98.56 183 ASN B CA 1
ATOM 3249 C C . ASN B 1 183 ? 13.406 -15.859 -3.352 1 98.56 183 ASN B C 1
ATOM 3251 O O . ASN B 1 183 ? 13.938 -16.859 -3.814 1 98.56 183 ASN B O 1
ATOM 3255 N N . MET B 1 184 ? 13.258 -15.656 -2.086 1 98.81 184 MET B N 1
ATOM 3256 C CA . MET B 1 184 ? 13.711 -16.656 -1.121 1 98.81 184 MET B CA 1
ATOM 3257 C C . MET B 1 184 ? 12.875 -17.922 -1.219 1 98.81 184 MET B C 1
ATOM 3259 O O . MET B 1 184 ? 13.406 -19.031 -1.075 1 98.81 184 MET B O 1
ATOM 3263 N N . ARG B 1 185 ? 11.57 -17.734 -1.417 1 97.88 185 ARG B N 1
ATOM 3264 C CA . ARG B 1 185 ? 10.703 -18.891 -1.624 1 97.88 185 ARG B CA 1
ATOM 3265 C C . ARG B 1 185 ? 11.219 -19.766 -2.77 1 97.88 185 ARG B C 1
ATOM 3267 O O . ARG B 1 185 ? 11.133 -20.984 -2.711 1 97.88 185 ARG B O 1
ATOM 3274 N N . HIS B 1 186 ? 11.789 -19.109 -3.754 1 97.12 186 HIS B N 1
ATOM 3275 C CA . HIS B 1 186 ? 12.25 -19.797 -4.957 1 97.12 186 HIS B CA 1
ATOM 3276 C C . HIS B 1 186 ? 13.703 -20.234 -4.828 1 97.12 186 HIS B C 1
ATOM 3278 O O . HIS B 1 186 ? 14.352 -20.547 -5.828 1 97.12 186 HIS B O 1
ATOM 3284 N N . GLY B 1 187 ? 14.289 -20.062 -3.705 1 97.94 187 GLY B N 1
ATOM 3285 C CA . GLY B 1 187 ? 15.555 -20.734 -3.434 1 97.94 187 GLY B CA 1
ATOM 3286 C C . GLY B 1 187 ? 16.719 -19.781 -3.297 1 97.94 187 GLY B C 1
ATOM 3287 O O . GLY B 1 187 ? 17.828 -20.188 -2.947 1 97.94 187 GLY B O 1
ATOM 3288 N N . MET B 1 188 ? 16.516 -18.516 -3.5 1 98.62 188 MET B N 1
ATOM 3289 C CA . MET B 1 188 ? 17.625 -17.578 -3.367 1 98.62 188 MET B CA 1
ATOM 3290 C C . MET B 1 188 ? 18 -17.391 -1.902 1 98.62 188 MET B C 1
ATOM 3292 O O . MET B 1 188 ? 17.156 -17.5 -1.016 1 98.62 188 MET B O 1
ATOM 3296 N N . SER B 1 189 ? 19.281 -17.125 -1.687 1 98.81 189 SER B N 1
ATOM 3297 C CA . SER B 1 189 ? 19.703 -16.688 -0.357 1 98.81 189 SER B CA 1
ATOM 3298 C C . SER B 1 189 ? 19.125 -15.312 -0.027 1 98.81 189 SER B C 1
ATOM 3300 O O . SER B 1 189 ? 18.75 -14.562 -0.927 1 98.81 189 SER B O 1
ATOM 3302 N N . PRO B 1 190 ? 19.062 -14.984 1.228 1 98.88 190 PRO B N 1
ATOM 3303 C CA . PRO B 1 190 ? 18.547 -13.656 1.591 1 98.88 190 PRO B CA 1
ATOM 3304 C C . PRO B 1 190 ? 19.312 -12.523 0.904 1 98.88 190 PRO B C 1
ATOM 3306 O O . PRO B 1 190 ? 18.688 -11.578 0.402 1 98.88 190 PRO B O 1
ATOM 3309 N N . THR B 1 191 ? 20.625 -12.625 0.853 1 98.75 191 THR B N 1
ATOM 3310 C CA . THR B 1 191 ? 21.422 -11.586 0.21 1 98.75 191 THR B CA 1
ATOM 3311 C C . THR B 1 191 ? 21.125 -11.508 -1.282 1 98.75 191 THR B C 1
ATOM 3313 O O . THR B 1 191 ? 20.875 -10.422 -1.816 1 98.75 191 THR B O 1
ATOM 3316 N N . ASP B 1 192 ? 21.094 -12.641 -1.932 1 98.81 192 ASP B N 1
ATOM 3317 C CA . ASP B 1 192 ? 20.812 -12.68 -3.363 1 98.81 192 ASP B CA 1
ATOM 3318 C C . ASP B 1 192 ? 19.406 -12.18 -3.654 1 98.81 192 ASP B C 1
ATOM 3320 O O . ASP B 1 192 ? 19.188 -11.477 -4.641 1 98.81 192 ASP B O 1
ATOM 3324 N N . ALA B 1 193 ? 18.469 -12.578 -2.797 1 98.88 193 ALA B N 1
ATOM 3325 C CA . ALA B 1 193 ? 17.078 -12.172 -2.953 1 98.88 193 ALA B CA 1
ATOM 3326 C C . ALA B 1 193 ? 16.922 -10.664 -2.844 1 98.88 193 ALA B C 1
ATOM 3328 O O . ALA B 1 193 ? 16.25 -10.039 -3.666 1 98.88 193 ALA B O 1
ATOM 3329 N N . ALA B 1 194 ? 17.547 -10.125 -1.861 1 98.88 194 ALA B N 1
ATOM 3330 C CA . ALA B 1 194 ? 17.516 -8.68 -1.65 1 98.88 194 ALA B CA 1
ATOM 3331 C C . ALA B 1 194 ? 18.203 -7.938 -2.791 1 98.88 194 ALA B C 1
ATOM 3333 O O . ALA B 1 194 ? 17.719 -6.898 -3.252 1 98.88 194 ALA B O 1
ATOM 3334 N N . GLN B 1 195 ? 19.312 -8.492 -3.291 1 98.81 195 GLN B N 1
ATOM 3335 C CA . GLN B 1 195 ? 20.047 -7.863 -4.391 1 98.81 195 GLN B CA 1
ATOM 3336 C C . GLN B 1 195 ? 19.219 -7.848 -5.664 1 98.81 195 GLN B C 1
ATOM 3338 O O . GLN B 1 195 ? 19.219 -6.859 -6.406 1 98.81 195 GLN B O 1
ATOM 3343 N N . ASP B 1 196 ? 18.578 -8.914 -5.871 1 98.69 196 ASP B N 1
ATOM 3344 C CA . ASP B 1 196 ? 17.703 -8.969 -7.043 1 98.69 196 ASP B CA 1
ATOM 3345 C C . ASP B 1 196 ? 16.641 -7.879 -6.996 1 98.69 196 ASP B C 1
ATOM 3347 O O . ASP B 1 196 ? 16.359 -7.23 -8.008 1 98.69 196 ASP B O 1
ATOM 3351 N N . SER B 1 197 ? 16.031 -7.715 -5.836 1 98.62 197 SER B N 1
ATOM 3352 C CA . SER B 1 197 ? 15.008 -6.691 -5.664 1 98.62 197 SER B CA 1
ATOM 3353 C C . SER B 1 197 ? 15.57 -5.293 -5.91 1 98.62 197 SER B C 1
ATOM 3355 O O . SER B 1 197 ? 14.93 -4.465 -6.562 1 98.62 197 SER B O 1
ATOM 3357 N N . ILE B 1 198 ? 16.766 -5.047 -5.418 1 98.44 198 ILE B N 1
ATOM 3358 C CA . ILE B 1 198 ? 17.422 -3.756 -5.605 1 98.44 198 ILE B CA 1
ATOM 3359 C C . ILE B 1 198 ? 17.734 -3.547 -7.082 1 98.44 198 ILE B C 1
ATOM 3361 O O . ILE B 1 198 ? 17.516 -2.463 -7.625 1 98.44 198 ILE B O 1
ATOM 3365 N N . LYS B 1 199 ? 18.219 -4.539 -7.746 1 98.25 199 LYS B N 1
ATOM 3366 C CA . LYS B 1 199 ? 18.594 -4.441 -9.156 1 98.25 199 LYS B CA 1
ATOM 3367 C C . LYS B 1 199 ? 17.375 -4.125 -10.023 1 98.25 199 LYS B C 1
ATOM 3369 O O . LYS B 1 199 ? 17.484 -3.385 -11 1 98.25 199 LYS B O 1
ATOM 3374 N N . ARG B 1 200 ? 16.297 -4.688 -9.648 1 97 200 ARG B N 1
ATOM 3375 C CA . ARG B 1 200 ? 15.078 -4.406 -10.391 1 97 200 ARG B CA 1
ATOM 3376 C C . ARG B 1 200 ? 14.695 -2.934 -10.289 1 97 200 ARG B C 1
ATOM 3378 O O . ARG B 1 200 ? 14.242 -2.336 -11.258 1 97 200 ARG B O 1
ATOM 3385 N N . ILE B 1 201 ? 14.867 -2.393 -9.141 1 97 201 ILE B N 1
ATOM 3386 C CA . ILE B 1 201 ? 14.539 -0.986 -8.922 1 97 201 ILE B CA 1
ATOM 3387 C C . ILE B 1 201 ? 15.5 -0.105 -9.727 1 97 201 ILE B C 1
ATOM 3389 O O . ILE B 1 201 ? 15.062 0.783 -10.461 1 97 201 ILE B O 1
ATOM 3393 N N . ILE B 1 202 ? 16.781 -0.395 -9.656 1 95.69 202 ILE B N 1
ATOM 3394 C CA . ILE B 1 202 ? 17.781 0.526 -10.211 1 95.69 202 ILE B CA 1
ATOM 3395 C C . ILE B 1 202 ? 17.781 0.414 -11.734 1 95.69 202 ILE B C 1
ATOM 3397 O O . ILE B 1 202 ? 18.328 1.28 -12.422 1 95.69 202 ILE B O 1
ATOM 3401 N N . ALA B 1 203 ? 17.281 -0.683 -12.258 1 95.06 203 ALA B N 1
ATOM 3402 C CA . ALA B 1 203 ? 17.125 -0.798 -13.711 1 95.06 203 ALA B CA 1
ATOM 3403 C C . ALA B 1 203 ? 16.219 0.298 -14.25 1 95.06 203 ALA B C 1
ATOM 3405 O O . ALA B 1 203 ? 16.391 0.751 -15.383 1 95.06 203 ALA B O 1
ATOM 3406 N N . LYS B 1 204 ? 15.297 0.746 -13.469 1 94.25 204 LYS B N 1
ATOM 3407 C CA . LYS B 1 204 ? 14.367 1.788 -13.883 1 94.25 204 LYS B CA 1
ATOM 3408 C C . LYS B 1 204 ? 14.703 3.123 -13.227 1 94.25 204 LYS B C 1
ATOM 3410 O O . LYS B 1 204 ? 14.469 4.184 -13.812 1 94.25 204 LYS B O 1
ATOM 3415 N N . TYR B 1 205 ? 15.195 3.049 -12.016 1 94.38 205 TYR B N 1
ATOM 3416 C CA . TYR B 1 205 ? 15.578 4.227 -11.25 1 94.38 205 TYR B CA 1
ATOM 3417 C C . TYR B 1 205 ? 17.031 4.141 -10.789 1 94.38 205 TYR B C 1
ATOM 3419 O O . TYR B 1 205 ? 17.297 3.889 -9.617 1 94.38 205 TYR B O 1
ATOM 3427 N N . PRO B 1 206 ? 17.938 4.512 -11.664 1 93.5 206 PRO B N 1
ATOM 3428 C CA . PRO B 1 206 ? 19.344 4.324 -11.359 1 93.5 206 PRO B CA 1
ATOM 3429 C C . PRO B 1 206 ? 19.812 5.184 -10.188 1 93.5 206 PRO B C 1
ATOM 3431 O O . PRO B 1 206 ? 20.812 4.852 -9.531 1 93.5 206 PRO B O 1
ATOM 3434 N N . ALA B 1 207 ? 19.109 6.258 -9.891 1 91.25 207 ALA B N 1
ATOM 3435 C CA . ALA B 1 207 ? 19.516 7.172 -8.828 1 91.25 207 ALA B CA 1
ATOM 3436 C C . ALA B 1 207 ? 18.891 6.766 -7.492 1 91.25 207 ALA B C 1
ATOM 3438 O O . ALA B 1 207 ? 19.078 7.449 -6.48 1 91.25 207 ALA B O 1
ATOM 3439 N N . PHE B 1 208 ? 18.266 5.66 -7.473 1 93.25 208 PHE B N 1
ATOM 3440 C CA . PHE B 1 208 ? 17.594 5.176 -6.27 1 93.25 208 PHE B CA 1
ATOM 3441 C C . PHE B 1 208 ? 18.594 4.969 -5.141 1 93.25 208 PHE B C 1
ATOM 3443 O O . PHE B 1 208 ? 19.719 4.543 -5.379 1 93.25 208 PHE B O 1
ATOM 3450 N N . SER B 1 209 ? 18.172 5.27 -3.932 1 93.62 209 SER B N 1
ATOM 3451 C CA . SER B 1 209 ? 18.922 4.949 -2.719 1 93.62 209 SER B CA 1
ATOM 3452 C C . SER B 1 209 ? 18.047 4.207 -1.713 1 93.62 209 SER B C 1
ATOM 3454 O O . SER B 1 209 ? 16.953 4.672 -1.367 1 93.62 209 SER B O 1
ATOM 3456 N N . GLY B 1 210 ? 18.531 3.068 -1.306 1 95.06 210 GLY B N 1
ATOM 3457 C CA . GLY B 1 210 ? 17.797 2.275 -0.34 1 95.06 210 GLY B CA 1
ATOM 3458 C C . GLY B 1 210 ? 18.469 0.962 0.002 1 95.06 210 GLY B C 1
ATOM 3459 O O . GLY B 1 210 ? 19.578 0.692 -0.46 1 95.06 210 GLY B O 1
ATOM 3460 N N . ALA B 1 211 ? 17.875 0.279 0.914 1 96.94 211 ALA B N 1
ATOM 3461 C CA . ALA B 1 211 ? 18.422 -0.989 1.388 1 96.94 211 ALA B CA 1
ATOM 3462 C C . ALA B 1 211 ? 17.297 -1.949 1.794 1 96.94 211 ALA B C 1
ATOM 3464 O O . ALA B 1 211 ? 16.188 -1.521 2.102 1 96.94 211 ALA B O 1
ATOM 3465 N N . ILE B 1 212 ? 17.625 -3.236 1.747 1 98.38 212 ILE B N 1
ATOM 3466 C CA . ILE B 1 212 ? 16.719 -4.309 2.145 1 98.38 212 ILE B CA 1
ATOM 3467 C C . ILE B 1 212 ? 17.453 -5.301 3.039 1 98.38 212 ILE B C 1
ATOM 3469 O O . ILE B 1 212 ? 18.562 -5.723 2.725 1 98.38 212 ILE B O 1
ATOM 3473 N N . ILE B 1 213 ? 16.844 -5.609 4.184 1 98.75 213 ILE B N 1
ATOM 3474 C CA . ILE B 1 213 ? 17.312 -6.738 4.988 1 98.75 213 ILE B CA 1
ATOM 3475 C C . ILE B 1 213 ? 16.344 -7.918 4.816 1 98.75 213 ILE B C 1
ATOM 3477 O O . ILE B 1 213 ? 15.156 -7.723 4.566 1 98.75 213 ILE B O 1
ATOM 3481 N N . ALA B 1 214 ? 16.844 -9.109 4.945 1 98.88 214 ALA B N 1
ATOM 3482 C CA . ALA B 1 214 ? 16.031 -10.305 4.738 1 98.88 214 ALA B CA 1
ATOM 3483 C C . ALA B 1 214 ? 16.516 -11.453 5.625 1 98.88 214 ALA B C 1
ATOM 3485 O O . ALA B 1 214 ? 17.688 -11.523 5.973 1 98.88 214 ALA B O 1
ATOM 3486 N N . ALA B 1 215 ? 15.609 -12.258 5.984 1 98.75 215 ALA B N 1
ATOM 3487 C CA . ALA B 1 215 ? 15.914 -13.453 6.762 1 98.75 215 ALA B CA 1
ATOM 3488 C C . ALA B 1 215 ? 14.984 -14.602 6.383 1 98.75 215 ALA B C 1
ATOM 3490 O O . ALA B 1 215 ? 13.797 -14.398 6.148 1 98.75 215 ALA B O 1
ATOM 3491 N N . LYS B 1 216 ? 15.539 -15.789 6.348 1 98.5 216 LYS B N 1
ATOM 3492 C CA . LYS B 1 216 ? 14.742 -17 6.172 1 98.5 216 LYS B CA 1
ATOM 3493 C C . LYS B 1 216 ? 14.344 -17.594 7.516 1 98.5 216 LYS B C 1
ATOM 3495 O O . LYS B 1 216 ? 14.984 -17.328 8.539 1 98.5 216 LYS B O 1
ATOM 3500 N N . MET B 1 217 ? 13.367 -18.469 7.477 1 97.56 217 MET B N 1
ATOM 3501 C CA . MET B 1 217 ? 12.883 -19.094 8.703 1 97.56 217 MET B CA 1
ATOM 3502 C C . MET B 1 217 ? 13.977 -19.953 9.352 1 97.56 217 MET B C 1
ATOM 3504 O O . MET B 1 217 ? 13.969 -20.156 10.562 1 97.56 217 MET B O 1
ATOM 3508 N N . ASN B 1 218 ? 14.938 -20.375 8.594 1 96.06 218 ASN B N 1
ATOM 3509 C CA . ASN B 1 218 ? 15.992 -21.234 9.125 1 96.06 218 ASN B CA 1
ATOM 3510 C C . ASN B 1 218 ? 17.109 -20.422 9.766 1 96.06 218 ASN B C 1
ATOM 3512 O O . ASN B 1 218 ? 18.125 -20.969 10.203 1 96.06 218 ASN B O 1
ATOM 3516 N N . GLY B 1 219 ? 17 -19.094 9.625 1 95.38 219 GLY B N 1
ATOM 3517 C CA . GLY B 1 219 ? 17.953 -18.25 10.336 1 95.38 219 GLY B CA 1
ATOM 3518 C C . GLY B 1 219 ? 18.969 -17.594 9.43 1 95.38 219 GLY B C 1
ATOM 3519 O O . GLY B 1 219 ? 19.719 -16.719 9.867 1 95.38 219 GLY B O 1
ATOM 3520 N N . GLU B 1 220 ? 18.984 -18.047 8.18 1 97.69 220 GLU B N 1
ATOM 3521 C CA . GLU B 1 220 ? 19.828 -17.344 7.223 1 97.69 220 GLU B CA 1
ATOM 3522 C C . GLU B 1 220 ? 19.375 -15.898 7.059 1 97.69 220 GLU B C 1
ATOM 3524 O O . GLU B 1 220 ? 18.188 -15.609 7.043 1 97.69 220 GLU B O 1
ATOM 3529 N N . TYR B 1 221 ? 20.359 -15.016 6.953 1 98.31 221 TYR B N 1
ATOM 3530 C CA . TYR B 1 221 ? 20.016 -13.609 6.805 1 98.31 221 TYR B CA 1
ATOM 3531 C C . TYR B 1 221 ? 20.969 -12.922 5.824 1 98.31 221 TYR B C 1
ATOM 3533 O O . TYR B 1 221 ? 22 -13.469 5.461 1 98.31 221 TYR B O 1
ATOM 3541 N N . GLY B 1 222 ? 20.547 -11.758 5.371 1 98.5 222 GLY B N 1
ATOM 3542 C CA . GLY B 1 222 ? 21.344 -10.938 4.465 1 98.5 222 GLY B CA 1
ATOM 3543 C C . GLY B 1 222 ? 20.75 -9.555 4.238 1 98.5 222 GLY B C 1
ATOM 3544 O O . GLY B 1 222 ? 19.719 -9.211 4.824 1 98.5 222 GLY B O 1
ATOM 3545 N N . ALA B 1 223 ? 21.484 -8.773 3.457 1 98.62 223 ALA B N 1
ATOM 3546 C CA . ALA B 1 223 ? 21.062 -7.422 3.119 1 98.62 223 ALA B CA 1
ATOM 3547 C C . ALA B 1 223 ? 21.641 -6.984 1.774 1 98.62 223 ALA B C 1
ATOM 3549 O O . ALA B 1 223 ? 22.578 -7.598 1.265 1 98.62 223 ALA B O 1
ATOM 3550 N N . ALA B 1 224 ? 21.062 -6.027 1.234 1 98.56 224 ALA B N 1
ATOM 3551 C CA . ALA B 1 224 ? 21.531 -5.367 0.022 1 98.56 224 ALA B CA 1
ATOM 3552 C C . ALA B 1 224 ? 21.156 -3.889 0.014 1 98.56 224 ALA B C 1
ATOM 3554 O O . ALA B 1 224 ? 20.203 -3.484 0.671 1 98.56 224 ALA B O 1
ATOM 3555 N N . CYS B 1 225 ? 21.953 -3.131 -0.688 1 97.06 225 CYS B N 1
ATOM 3556 C CA . CYS B 1 225 ? 21.719 -1.694 -0.724 1 97.06 225 CYS B CA 1
ATOM 3557 C C . CYS B 1 225 ? 22.188 -1.094 -2.043 1 97.06 225 CYS B C 1
ATOM 3559 O O . CYS B 1 225 ? 22.844 -1.768 -2.838 1 97.06 225 CYS B O 1
ATOM 3561 N N . HIS B 1 226 ? 21.766 0.041 -2.283 1 96.38 226 HIS B N 1
ATOM 3562 C CA . HIS B 1 226 ? 22.203 0.87 -3.398 1 96.38 226 HIS B CA 1
ATOM 3563 C C . HIS B 1 226 ? 22.156 2.352 -3.035 1 96.38 226 HIS B C 1
ATOM 3565 O O . HIS B 1 226 ? 21.328 2.771 -2.23 1 96.38 226 HIS B O 1
ATOM 3571 N N . GLY B 1 227 ? 23.062 3.166 -3.646 1 92.75 227 GLY B N 1
ATOM 3572 C CA . GLY B 1 227 ? 23.062 4.609 -3.475 1 92.75 227 GLY B CA 1
ATOM 3573 C C . GLY B 1 227 ? 23.906 5.078 -2.311 1 92.75 227 GLY B C 1
ATOM 3574 O O . GLY B 1 227 ? 23.859 6.246 -1.922 1 92.75 227 GLY B O 1
ATOM 3575 N N . MET B 1 228 ? 24.609 4.191 -1.688 1 91.25 228 MET B N 1
ATOM 3576 C CA . MET B 1 228 ? 25.562 4.469 -0.612 1 91.25 228 MET B CA 1
ATOM 3577 C C . MET B 1 228 ? 26.734 3.484 -0.647 1 91.25 228 MET B C 1
ATOM 3579 O O . MET B 1 228 ? 26.656 2.463 -1.331 1 91.25 228 MET B O 1
ATOM 3583 N N . GLU B 1 229 ? 27.75 3.824 0.08 1 92 229 GLU B N 1
ATOM 3584 C CA . GLU B 1 229 ? 28.938 2.971 0.048 1 92 229 GLU B CA 1
ATOM 3585 C C . GLU B 1 229 ? 28.672 1.64 0.746 1 92 229 GLU B C 1
ATOM 3587 O O . GLU B 1 229 ? 29 0.578 0.209 1 92 229 GLU B O 1
ATOM 3592 N N . LYS B 1 230 ? 28.094 1.749 1.916 1 94.88 230 LYS B N 1
ATOM 3593 C CA . LYS B 1 230 ? 27.766 0.568 2.711 1 94.88 230 LYS B CA 1
ATOM 3594 C C . LYS B 1 230 ? 26.484 0.773 3.498 1 94.88 230 LYS B C 1
ATOM 3596 O O . LYS B 1 230 ? 26.047 1.909 3.705 1 94.88 230 LYS B O 1
ATOM 3601 N N . PHE B 1 231 ? 25.906 -0.306 3.893 1 94.25 231 PHE B N 1
ATOM 3602 C CA . PHE B 1 231 ? 24.688 -0.266 4.691 1 94.25 231 PHE B CA 1
ATOM 3603 C C . PHE B 1 231 ? 24.844 -1.1 5.961 1 94.25 231 PHE B C 1
ATOM 3605 O O . PHE B 1 231 ? 25.031 -2.316 5.887 1 94.25 231 PHE B O 1
ATOM 3612 N N . PRO B 1 232 ? 24.75 -0.431 7.082 1 95.38 232 PRO B N 1
ATOM 3613 C CA . PRO B 1 232 ? 24.797 -1.178 8.344 1 95.38 232 PRO B CA 1
ATOM 3614 C C . PRO B 1 232 ? 23.453 -1.81 8.703 1 95.38 232 PRO B C 1
ATOM 3616 O O . PRO B 1 232 ? 22.406 -1.213 8.461 1 95.38 232 PRO B O 1
ATOM 3619 N N . PHE B 1 233 ? 23.484 -2.982 9.25 1 96.38 233 PHE B N 1
ATOM 3620 C CA . PHE B 1 233 ? 22.312 -3.646 9.805 1 96.38 233 PHE B CA 1
ATOM 3621 C C . PHE B 1 233 ? 22.688 -4.496 11.008 1 96.38 233 PHE B C 1
ATOM 3623 O O . PHE B 1 233 ? 23.859 -4.855 11.18 1 96.38 233 PHE B O 1
ATOM 3630 N N . SER B 1 234 ? 21.75 -4.672 11.891 1 97.56 234 SER B N 1
ATOM 3631 C CA . SER B 1 234 ? 22 -5.375 13.141 1 97.56 234 SER B CA 1
ATOM 3632 C C . SER B 1 234 ? 21.391 -6.773 13.125 1 97.56 234 SER B C 1
ATOM 3634 O O . SER B 1 234 ? 20.312 -6.977 12.57 1 97.56 234 SER B O 1
ATOM 3636 N N . VAL B 1 235 ? 22.109 -7.723 13.75 1 97.44 235 VAL B N 1
ATOM 3637 C CA . VAL B 1 235 ? 21.656 -9.102 13.883 1 97.44 235 VAL B CA 1
ATOM 3638 C C . VAL B 1 235 ? 21.781 -9.555 15.336 1 97.44 235 VAL B C 1
ATOM 3640 O O . VAL B 1 235 ? 22.781 -9.25 15.992 1 97.44 235 VAL B O 1
ATOM 3643 N N . ALA B 1 236 ? 20.781 -10.133 15.797 1 96.31 236 ALA B N 1
ATOM 3644 C CA . ALA B 1 236 ? 20.812 -10.852 17.062 1 96.31 236 ALA B CA 1
ATOM 3645 C C . ALA B 1 236 ? 20.328 -12.289 16.906 1 96.31 236 ALA B C 1
ATOM 3647 O O . ALA B 1 236 ? 19.219 -12.523 16.422 1 96.31 236 ALA B O 1
ATOM 3648 N N . ASN B 1 237 ? 21.172 -13.234 17.219 1 93.62 237 ASN B N 1
ATOM 3649 C CA . ASN B 1 237 ? 20.844 -14.656 17.172 1 93.62 237 ASN B CA 1
ATOM 3650 C C . ASN B 1 237 ? 21.672 -15.445 18.188 1 93.62 237 ASN B C 1
ATOM 3652 O O . ASN B 1 237 ? 22.531 -14.891 18.859 1 93.62 237 ASN B O 1
ATOM 3656 N N . PRO B 1 238 ? 21.375 -16.688 18.359 1 90.31 238 PRO B N 1
ATOM 3657 C CA . PRO B 1 238 ? 22.078 -17.469 19.375 1 90.31 238 PRO B CA 1
ATOM 3658 C C . PRO B 1 238 ? 23.578 -17.562 19.125 1 90.31 238 PRO B C 1
ATOM 3660 O O . PRO B 1 238 ? 24.359 -17.672 20.078 1 90.31 238 PRO B O 1
ATOM 3663 N N . LYS B 1 239 ? 23.953 -17.531 17.953 1 89.44 239 LYS B N 1
ATOM 3664 C CA . LYS B 1 239 ? 25.375 -17.609 17.609 1 89.44 239 LYS B CA 1
ATOM 3665 C C . LYS B 1 239 ? 26.125 -16.391 18.141 1 89.44 239 LYS B C 1
ATOM 3667 O O . LYS B 1 239 ? 27.234 -16.531 18.672 1 89.44 239 LYS B O 1
ATOM 3672 N N . PHE B 1 240 ? 25.562 -15.219 17.953 1 88.69 240 PHE B N 1
ATOM 3673 C CA . PHE B 1 240 ? 26.219 -13.977 18.375 1 88.69 240 PHE B CA 1
ATOM 3674 C C . PHE B 1 240 ? 25.984 -13.719 19.844 1 88.69 240 PHE B C 1
ATOM 3676 O O . PHE B 1 240 ? 26.812 -13.086 20.516 1 88.69 240 PHE B O 1
ATOM 3683 N N . GLY B 1 241 ? 24.906 -14.195 20.375 1 86.44 241 GLY B N 1
ATOM 3684 C CA . GLY B 1 241 ? 24.547 -13.953 21.766 1 86.44 241 GLY B CA 1
ATOM 3685 C C . GLY B 1 241 ? 24.078 -12.531 22.016 1 86.44 241 GLY B C 1
ATOM 3686 O O . GLY B 1 241 ? 23.234 -12.289 22.891 1 86.44 241 GLY B O 1
ATOM 3687 N N . ASN B 1 242 ? 24.719 -11.508 21.391 1 91.25 242 ASN B N 1
ATOM 3688 C CA . ASN B 1 242 ? 24.359 -10.094 21.469 1 91.25 242 ASN B CA 1
ATOM 3689 C C . ASN B 1 242 ? 24.094 -9.492 20.094 1 91.25 242 ASN B C 1
ATOM 3691 O O . ASN B 1 242 ? 24.359 -10.133 19.078 1 91.25 242 ASN B O 1
ATOM 3695 N N . VAL B 1 243 ? 23.531 -8.281 20.172 1 95.38 243 VAL B N 1
ATOM 3696 C CA . VAL B 1 243 ? 23.312 -7.57 18.906 1 95.38 243 VAL B CA 1
ATOM 3697 C C . VAL B 1 243 ? 24.672 -7.273 18.25 1 95.38 243 VAL B C 1
ATOM 3699 O O . VAL B 1 243 ? 25.578 -6.766 18.906 1 95.38 243 VAL B O 1
ATOM 3702 N N . THR B 1 244 ? 24.828 -7.672 17.016 1 96.81 244 THR B N 1
ATOM 3703 C CA . THR B 1 244 ? 26.016 -7.426 16.203 1 96.81 244 THR B CA 1
ATOM 3704 C C . THR B 1 244 ? 25.672 -6.574 14.984 1 96.81 244 THR B C 1
ATOM 3706 O O . THR B 1 244 ? 24.734 -6.879 14.25 1 96.81 244 THR B O 1
ATOM 3709 N N . VAL B 1 245 ? 26.406 -5.523 14.828 1 97 245 VAL B N 1
ATOM 3710 C CA . VAL B 1 245 ? 26.219 -4.66 13.664 1 97 245 VAL B CA 1
ATOM 3711 C C . VAL B 1 245 ? 27.125 -5.121 12.523 1 97 245 VAL B C 1
ATOM 3713 O O . VAL B 1 245 ? 28.328 -5.227 12.688 1 97 245 VAL B O 1
ATOM 3716 N N . LEU B 1 246 ? 26.531 -5.426 11.469 1 96.81 246 LEU B N 1
ATOM 3717 C CA . LEU B 1 246 ? 27.219 -5.816 10.25 1 96.81 246 LEU B CA 1
ATOM 3718 C C . LEU B 1 246 ? 27 -4.785 9.148 1 96.81 246 LEU B C 1
ATOM 3720 O O . LEU B 1 246 ? 26.219 -3.848 9.312 1 96.81 246 LEU B O 1
ATOM 3724 N N . SER B 1 247 ? 27.75 -4.887 8.094 1 96.62 247 SER B N 1
ATOM 3725 C CA . SER B 1 247 ? 27.562 -4.004 6.949 1 96.62 247 SER B CA 1
ATOM 3726 C C . SER B 1 247 ? 27.75 -4.754 5.637 1 96.62 247 SER B C 1
ATOM 3728 O O . SER B 1 247 ? 28.453 -5.766 5.586 1 96.62 247 SER B O 1
ATOM 3730 N N . VAL B 1 248 ? 27.062 -4.312 4.688 1 96.88 248 VAL B N 1
ATOM 3731 C CA . VAL B 1 248 ? 27.25 -4.859 3.348 1 96.88 248 VAL B CA 1
ATOM 3732 C C . VAL B 1 248 ? 27.594 -3.738 2.373 1 96.88 248 VAL B C 1
ATOM 3734 O O . VAL B 1 248 ? 27.094 -2.619 2.498 1 96.88 248 VAL B O 1
ATOM 3737 N N . PRO B 1 249 ? 28.531 -4.043 1.386 1 96.56 249 PRO B N 1
ATOM 3738 C CA . PRO B 1 249 ? 28.719 -3.062 0.315 1 96.56 249 PRO B CA 1
ATOM 3739 C C . PRO B 1 249 ? 27.516 -2.953 -0.614 1 96.56 249 PRO B C 1
ATOM 3741 O O . PRO B 1 249 ? 26.859 -3.957 -0.899 1 96.56 249 PRO B O 1
ATOM 3744 N N . CYS B 1 250 ? 27.297 -1.806 -1.108 1 95.56 250 CYS B N 1
ATOM 3745 C CA . CYS B 1 250 ? 26.125 -1.599 -1.954 1 95.56 250 CYS B CA 1
ATOM 3746 C C . CYS B 1 250 ? 26.438 -1.901 -3.414 1 95.56 250 CYS B C 1
ATOM 3748 O O . CYS B 1 250 ? 27.578 -1.737 -3.85 1 95.56 250 CYS B O 1
ATOM 3750 N N . VAL B 1 251 ? 25.422 -2.361 -4.047 1 92.88 251 VAL B N 1
ATOM 3751 C CA . VAL B 1 251 ? 25.547 -2.684 -5.465 1 92.88 251 VAL B CA 1
ATOM 3752 C C . VAL B 1 251 ? 25.266 -1.438 -6.305 1 92.88 251 VAL B C 1
ATOM 3754 O O . VAL B 1 251 ? 24.547 -0.538 -5.867 1 92.88 251 VAL B O 1
#

Secondary structure (DSSP, 8-state):
-------EES--S-S-HHHHHHHHHHHBS-S-EEHHHHHHHHHHTTPPP-----HHHHHHHHHHHHTTT-S--B-S-BS-TTT-----B--TT--PPP--TTSPPS--GGG---EEEEEE-TTS-EEEEEE---STTPPTTB--STTSBTTTEEEETTTEEEEEEE-HHHHHTT-HHHHHHHHHHTT--HHHHHHHHHHHHHHH-TT--EEEEEEETTS-EEEEEESSSEEEEEE--TTTSS-EEEEEE--/-------EES--S-S-HHHHHHHHHHHBS-S-EEHHHHHHHHHHTTPPP-----HHHHHHHHHHHHTTT-S--B-S-BS-TTT-----B--TTS-PPP--TTSPPS--GGG--EEEEEEE-TTS-EEEEEEE--STTPPTTB--STTSBTTTEEEETTTEEEEEEE-HHHHHTT-HHHHHHHHHHTT--HHHHHHHHHHHHHHH-TT--EEEEEEETTS-EEEEEESSSEEEEEE--TTTSS-EEEEEE--

Radius of gyration: 22.13 Å; Cα contacts (8 Å, |Δi|>4): 1187; chains: 2; bounding box: 60×52×63 Å

Organism: Araneus ventricosus (NCBI:txid182803)

InterPro domains:
  IPR000246 Peptidase T2, asparaginase 2 [PF01112] (2-240)
  IPR000246 Peptidase T2, asparaginase 2 [PTHR10188] (2-228)
  IPR029055 Nucleophile aminohydrolases, N-terminal [SSF56235] (2-235)